Protein 6P8C (pdb70)

Secondary structure (DSSP, 8-state):
---EEEEEEEEETT-EEE-TT-------HHHHHHHHHHHHTSSEEEEEHHHHHHH----SS-SS---GGGSPEEEEE-TT----TTSGGGSSSS-EEEEE-TTS-HHHHHHHTTTSEEEE-SSSS--HHHHHHHHHTTT--EEEE---HHHHHHHHHTT--SEEEEEEESEE---TTSEESS-SS--S-GGGPEEEEEEEEEEETTEEEEEEEE--/---EEEEEEEEETTSEEE-TT-------HHHHHHHHHHHHTSSEEEEEHHHHHHH----S--SS---TT-PPEEEEE-TT----TTSGGGSSSS-EEEEE-TTS-HHHHHHHTTTSEEEE-SSSS--HHHHHHHHHTTT--EEEE---HHHHHHHHHTT--SEEEEEEESEE---TTSEESS-SS--S-GGGPEEEEEEEEEEETTEEEEEEEEP-

Organism: Methanothermobacter thermautotrophicus (strain ATCC 29096 / DSM 1053 / JCM 10044 / NBRC 100330 / Delta H) (NCBI:txid187420)

InterPro domains:
  IPR002734 Bacterial bifunctional deaminase-reductase, C-terminal [PF01872] (3-209)
  IPR006401 2,5-diamino-6-hydroxy-4-(5-phosphoribosylamino)pyrimidine 1-reductase, archaeal [TIGR01508] (3-213)
  IPR011549 Riboflavin-specific deaminase, C-terminal [TIGR00227] (1-213)
  IPR024072 Dihydrofolate reductase-like domain superfamily [G3DSA:3.40.430.10] (1-216)
  IPR024072 Dihydrofolate reductase-like domain superfamily [SSF53597] (1-211)
  IPR050765 Riboflavin Biosynthesis HTP Reductase [PTHR38011] (2-213)

Structure (mmCIF, N/CA/C/O backbone):
data_6P8C
#
_entry.id   6P8C
#
_cell.length_a   56.921
_cell.length_b   89.597
_cell.length_c   107.013
_cell.angle_alpha   90.000
_cell.angle_beta   90.000
_cell.angle_gamma   90.000
#
_symmetry.space_group_name_H-M   'P 21 21 21'
#
loop_
_entity.id
_entity.type
_entity.pdbx_description
1 polymer "2,5-diamino-6-ribosylamino-4(3H)-pyrimidinone 5'-phosphate reductase"
2 non-polymer 'CHLORIDE ION'
3 non-polymer GLYCEROL
4 non-polymer 'MAGNESIUM ION'
5 non-polymer 'NADP NICOTINAMIDE-ADENINE-DINUCLEOTIDE PHOSPHATE'
6 water water
#
loop_
_atom_site.group_PDB
_atom_site.id
_atom_site.type_symbol
_atom_site.label_atom_id
_atom_site.label_alt_id
_atom_site.label_comp_id
_atom_site.label_asym_id
_atom_site.label_entity_id
_atom_site.label_seq_id
_atom_site.pdbx_PDB_ins_code
_atom_site.Cartn_x
_atom_site.Cartn_y
_atom_site.Cartn_z
_atom_site.occupancy
_atom_site.B_iso_or_equiv
_atom_site.auth_seq_id
_atom_site.auth_comp_id
_atom_site.auth_asym_id
_atom_site.auth_atom_id
_atom_site.pdbx_PDB_model_num
ATOM 1 N N . MET A 1 34 ? -14.587 8.093 106.230 1.00 51.04 1 MET A N 1
ATOM 2 C CA . MET A 1 34 ? -13.344 8.847 105.927 1.00 55.07 1 MET A CA 1
ATOM 3 C C . MET A 1 34 ? -13.327 10.148 106.737 1.00 54.61 1 MET A C 1
ATOM 4 O O . MET A 1 34 ? -14.339 10.860 106.722 1.00 58.81 1 MET A O 1
ATOM 9 N N . ARG A 1 35 ? -12.210 10.421 107.415 1.00 39.66 2 ARG A N 1
ATOM 10 C CA . ARG A 1 35 ? -12.020 11.623 108.213 1.00 33.61 2 ARG A CA 1
ATOM 11 C C . ARG A 1 35 ? -10.810 12.395 107.688 1.00 30.03 2 ARG A C 1
ATOM 12 O O . ARG A 1 35 ? -9.984 11.841 106.968 1.00 29.31 2 ARG A O 1
ATOM 20 N N . PRO A 1 36 ? -10.635 13.687 108.046 1.00 30.13 3 PRO A N 1
ATOM 21 C CA . PRO A 1 36 ? -9.399 14.391 107.706 1.00 27.22 3 PRO A CA 1
ATOM 22 C C . PRO A 1 36 ? -8.176 13.789 108.396 1.00 27.92 3 PRO A C 1
ATOM 23 O O . PRO A 1 36 ? -8.296 13.090 109.403 1.00 27.24 3 PRO A O 1
ATOM 27 N N . TYR A 1 37 ? -7.003 14.040 107.803 1.00 28.48 4 TYR A N 1
ATOM 28 C CA . TYR A 1 37 ? -5.719 13.862 108.462 1.00 28.32 4 TYR A CA 1
ATOM 29 C C . TYR A 1 37 ? -5.614 14.909 109.567 1.00 27.24 4 TYR A C 1
ATOM 30 O O . TYR A 1 37 ? -5.924 16.073 109.328 1.00 25.79 4 TYR A O 1
ATOM 39 N N . VAL A 1 38 ? -5.185 14.501 110.771 1.00 27.89 5 VAL A N 1
ATOM 40 C CA . VAL A 1 38 ? -5.222 15.407 111.912 1.00 26.96 5 VAL A CA 1
ATOM 41 C C . VAL A 1 38 ? -3.832 15.618 112.518 1.00 28.76 5 VAL A C 1
ATOM 42 O O . VAL A 1 38 ? -3.185 14.673 112.969 1.00 23.97 5 VAL A O 1
ATOM 46 N N . ILE A 1 39 ? -3.409 16.890 112.554 1.00 25.57 6 ILE A N 1
ATOM 47 C CA . ILE A 1 39 ? -2.211 17.314 113.261 1.00 26.39 6 ILE A CA 1
ATOM 48 C C . ILE A 1 39 ? -2.642 18.039 114.532 1.00 25.33 6 ILE A C 1
ATOM 49 O O . ILE A 1 39 ? -3.357 19.038 114.469 1.00 26.71 6 ILE A O 1
ATOM 54 N N . LEU A 1 40 ? -2.200 17.518 115.681 1.00 26.87 7 LEU A N 1
ATOM 55 C CA . LEU A 1 40 ? -2.367 18.199 116.954 1.00 26.82 7 LEU A CA 1
ATOM 56 C C . LEU A 1 40 ? -1.176 19.132 117.154 1.00 27.04 7 LEU A C 1
ATOM 57 O O . LEU A 1 40 ? -0.036 18.675 117.167 1.00 27.38 7 LEU A O 1
ATOM 62 N N . ASN A 1 41 ? -1.458 20.422 117.336 1.00 26.79 8 ASN A N 1
ATOM 63 C CA . ASN A 1 41 ? -0.385 21.419 117.594 1.00 28.28 8 ASN A CA 1
ATOM 64 C C . ASN A 1 41 ? -0.583 22.026 118.984 1.00 27.70 8 ASN A C 1
ATOM 65 O O . ASN A 1 41 ? -1.728 22.307 119.349 1.00 25.46 8 ASN A O 1
ATOM 70 N N . ALA A 1 42 ? 0.512 22.237 119.711 1.00 27.58 9 ALA A N 1
ATOM 71 C CA . ALA A 1 42 ? 0.429 22.790 121.051 1.00 26.26 9 ALA A CA 1
ATOM 72 C C . ALA A 1 42 ? 1.711 23.535 121.405 1.00 27.40 9 ALA A C 1
ATOM 73 O O . ALA A 1 42 ? 2.733 23.394 120.737 1.00 28.70 9 ALA A O 1
ATOM 75 N N . ALA A 1 43 ? 1.609 24.347 122.460 1.00 25.57 10 ALA A N 1
ATOM 76 C CA . ALA A 1 43 ? 2.735 24.981 123.117 1.00 26.13 10 ALA A CA 1
ATOM 77 C C . ALA A 1 43 ? 2.595 24.696 124.607 1.00 26.28 10 ALA A C 1
ATOM 78 O O . ALA A 1 43 ? 1.509 24.860 125.157 1.00 26.56 10 ALA A O 1
ATOM 80 N N . MET A 1 44 ? 3.673 24.220 125.235 1.00 24.29 11 MET A N 1
ATOM 81 C CA . MET A 1 44 ? 3.641 23.904 126.652 1.00 23.47 11 MET A CA 1
ATOM 82 C C . MET A 1 44 ? 4.947 24.352 127.300 1.00 24.08 11 MET A C 1
ATOM 83 O O . MET A 1 44 ? 5.945 24.554 126.614 1.00 27.13 11 MET A O 1
ATOM 88 N N . THR A 1 45 ? 4.913 24.516 128.624 1.00 25.62 12 THR A N 1
ATOM 89 C CA . THR A 1 45 ? 6.105 24.716 129.430 1.00 23.54 12 THR A CA 1
ATOM 90 C C . THR A 1 45 ? 6.837 23.380 129.517 1.00 27.53 12 THR A C 1
ATOM 91 O O . THR A 1 45 ? 6.261 22.348 129.183 1.00 24.56 12 THR A O 1
ATOM 95 N N . LEU A 1 46 ? 8.092 23.401 129.982 1.00 24.14 13 LEU A N 1
ATOM 96 C CA . LEU A 1 46 ? 8.870 22.177 130.119 1.00 26.02 13 LEU A CA 1
ATOM 97 C C . LEU A 1 46 ? 8.127 21.173 131.000 1.00 27.86 13 LEU A C 1
ATOM 98 O O . LEU A 1 46 ? 8.182 19.971 130.751 1.00 28.20 13 LEU A O 1
ATOM 103 N N . ASP A 1 47 ? 7.420 21.677 132.018 1.00 27.01 14 ASP A N 1
ATOM 104 C CA . ASP A 1 47 ? 6.714 20.812 132.951 1.00 26.78 14 ASP A CA 1
ATOM 105 C C . ASP A 1 47 ? 5.335 20.426 132.409 1.00 29.33 14 ASP A C 1
ATOM 106 O O . ASP A 1 47 ? 4.519 19.873 133.142 1.00 27.05 14 ASP A O 1
ATOM 111 N N . GLY A 1 48 ? 5.086 20.719 131.125 1.00 26.44 15 GLY A N 1
ATOM 112 C CA . GLY A 1 48 ? 3.947 20.177 130.397 1.00 25.29 15 GLY A CA 1
ATOM 113 C C . GLY A 1 48 ? 2.662 20.993 130.535 1.00 27.60 15 GLY A C 1
ATOM 114 O O . GLY A 1 48 ? 1.590 20.504 130.191 1.00 28.80 15 GLY A O 1
ATOM 115 N N . LYS A 1 49 ? 2.764 22.242 130.998 1.00 26.24 16 LYS A N 1
ATOM 116 C CA . LYS A 1 49 ? 1.574 23.047 131.236 1.00 28.09 16 LYS A CA 1
ATOM 117 C C . LYS A 1 49 ? 1.215 23.870 129.994 1.00 31.26 16 LYS A C 1
ATOM 118 O O . LYS A 1 49 ? 2.083 24.507 129.404 1.00 28.24 16 LYS A O 1
ATOM 124 N N . ILE A 1 50 ? -0.072 23.871 129.607 1.00 30.01 17 ILE A N 1
ATOM 125 C CA . ILE A 1 50 ? -0.531 24.701 128.496 1.00 28.57 17 ILE A CA 1
ATOM 126 C C . ILE A 1 50 ? -1.236 25.959 129.011 1.00 31.29 17 ILE A C 1
ATOM 127 O O . ILE A 1 50 ? -1.537 26.860 128.229 1.00 32.53 17 ILE A O 1
ATOM 132 N N . ALA A 1 51 ? -1.500 26.006 130.325 1.00 32.81 18 ALA A N 1
ATOM 133 C CA . ALA A 1 51 ? -2.128 27.134 130.999 1.00 32.79 18 ALA A CA 1
ATOM 134 C C . ALA A 1 51 ? -2.033 26.906 132.503 1.00 36.36 18 ALA A C 1
ATOM 135 O O . ALA A 1 51 ? -2.111 25.768 132.958 1.00 33.74 18 ALA A O 1
ATOM 137 N N . THR A 1 52 ? -1.862 27.993 133.263 1.00 35.51 19 THR A N 1
ATOM 138 C CA . THR A 1 52 ? -1.891 27.922 134.715 1.00 34.41 19 THR A CA 1
ATOM 139 C C . THR A 1 52 ? -3.336 27.722 135.164 1.00 37.38 19 THR A C 1
ATOM 140 O O . THR A 1 52 ? -4.251 27.773 134.344 1.00 32.82 19 THR A O 1
ATOM 144 N N . ALA A 1 53 ? -3.525 27.492 136.470 1.00 38.37 20 ALA A N 1
ATOM 145 C CA . ALA A 1 53 ? -4.848 27.362 137.060 1.00 39.11 20 ALA A CA 1
ATOM 146 C C . ALA A 1 53 ? -5.673 28.628 136.822 1.00 42.54 20 ALA A C 1
ATOM 147 O O . ALA A 1 53 ? -6.896 28.560 136.723 1.00 46.81 20 ALA A O 1
ATOM 149 N N . THR A 1 54 ? -5.002 29.781 136.716 1.00 45.40 21 THR A N 1
ATOM 150 C CA . THR A 1 54 ? -5.708 31.044 136.552 1.00 42.90 21 THR A CA 1
ATOM 151 C C . THR A 1 54 ? -5.956 31.334 135.071 1.00 47.09 21 THR A C 1
ATOM 152 O O . THR A 1 54 ? -6.539 32.361 134.730 1.00 40.14 21 THR A O 1
ATOM 156 N N . GLY A 1 55 ? -5.486 30.438 134.196 1.00 44.21 22 GLY A N 1
ATOM 157 C CA . GLY A 1 55 ? -5.737 30.554 132.769 1.00 41.60 22 GLY A CA 1
ATOM 158 C C . GLY A 1 55 ? -4.664 31.343 132.019 1.00 37.84 22 GLY A C 1
ATOM 159 O O . GLY A 1 55 ? -4.823 31.604 130.829 1.00 37.67 22 GLY A O 1
ATOM 160 N N . SER A 1 56 ? -3.577 31.721 132.704 1.00 37.66 23 SER A N 1
ATOM 161 C CA . SER A 1 56 ? -2.451 32.349 132.024 1.00 37.78 23 SER A CA 1
ATOM 162 C C . SER A 1 56 ? -1.803 31.339 131.075 1.00 40.80 23 SER A C 1
ATOM 163 O O . SER A 1 56 ? -1.453 30.241 131.500 1.00 34.11 23 SER A O 1
ATOM 166 N N . SER A 1 57 ? -1.649 31.714 129.794 1.00 39.30 24 SER A N 1
ATOM 167 C CA . SER A 1 57 ? -1.222 30.764 128.774 1.00 40.98 24 SER A CA 1
ATOM 168 C C . SER A 1 57 ? -0.290 31.380 127.725 1.00 39.38 24 SER A C 1
ATOM 169 O O . SER A 1 57 ? -0.249 30.900 126.592 1.00 40.51 24 SER A O 1
ATOM 172 N N . GLU A 1 58 ? 0.483 32.410 128.099 1.00 38.47 25 GLU A N 1
ATOM 173 C CA . GLU A 1 58 ? 1.439 33.014 127.176 1.00 42.22 25 GLU A CA 1
ATOM 174 C C . GLU A 1 58 ? 2.740 32.212 127.182 1.00 39.65 25 GLU A C 1
ATOM 175 O O . GLU A 1 58 ? 3.560 32.352 128.087 1.00 36.44 25 GLU A O 1
ATOM 181 N N . ILE A 1 59 ? 2.947 31.390 126.147 1.00 38.40 26 ILE A N 1
ATOM 182 C CA . ILE A 1 59 ? 4.002 30.391 126.211 1.00 36.30 26 ILE A CA 1
ATOM 183 C C . ILE A 1 59 ? 4.985 30.557 125.053 1.00 34.96 26 ILE A C 1
ATOM 184 O O . ILE A 1 59 ? 6.183 30.701 125.292 1.00 35.84 26 ILE A O 1
ATOM 189 N N . SER A 1 60 ? 4.469 30.522 123.814 1.00 36.30 27 SER A N 1
ATOM 190 C CA . SER A 1 60 ? 5.278 30.504 122.602 1.00 41.10 27 SER A CA 1
ATOM 191 C C . SER A 1 60 ? 6.007 31.830 122.412 1.00 36.79 27 SER A C 1
ATOM 192 O O . SER A 1 60 ? 5.488 32.889 122.761 1.00 34.42 27 SER A O 1
ATOM 195 N N . GLY A 1 61 ? 7.199 31.755 121.809 1.00 36.04 28 GLY A N 1
ATOM 196 C CA . GLY A 1 61 ? 7.849 32.923 121.239 1.00 34.82 28 GLY A CA 1
ATOM 197 C C . GLY A 1 61 ? 7.242 33.277 119.882 1.00 34.35 28 GLY A C 1
ATOM 198 O O . GLY A 1 61 ? 6.479 32.495 119.311 1.00 29.65 28 GLY A O 1
ATOM 199 N N . GLU A 1 62 ? 7.620 34.447 119.349 1.00 29.49 29 GLU A N 1
ATOM 200 C CA . GLU A 1 62 ? 7.033 35.009 118.141 1.00 30.18 29 GLU A CA 1
ATOM 201 C C . GLU A 1 62 ? 7.282 34.095 116.939 1.00 28.31 29 GLU A C 1
ATOM 202 O O . GLU A 1 62 ? 6.449 34.014 116.039 1.00 28.29 29 GLU A O 1
ATOM 208 N N . GLU A 1 63 ? 8.421 33.389 116.956 1.00 26.06 30 GLU A N 1
ATOM 209 C CA . GLU A 1 63 ? 8.808 32.547 115.833 1.00 27.18 30 GLU A CA 1
ATOM 210 C C . GLU A 1 63 ? 7.900 31.320 115.738 1.00 26.66 30 GLU A C 1
ATOM 211 O O . GLU A 1 63 ? 7.461 30.965 114.646 1.00 25.91 30 GLU A O 1
ATOM 217 N N . ASP A 1 64 ? 7.611 30.691 116.885 1.00 26.54 31 ASP A N 1
ATOM 218 C CA . ASP A 1 64 ? 6.673 29.580 116.938 1.00 27.14 31 ASP A CA 1
ATOM 219 C C . ASP A 1 64 ? 5.299 30.023 116.440 1.00 30.52 31 ASP A C 1
ATOM 220 O O . ASP A 1 64 ? 4.659 29.308 115.669 1.00 26.35 31 ASP A O 1
ATOM 225 N N . LEU A 1 65 ? 4.848 31.200 116.887 1.00 28.38 32 LEU A N 1
ATOM 226 C CA . LEU A 1 65 ? 3.530 31.674 116.499 1.00 30.70 32 LEU A CA 1
ATOM 227 C C . LEU A 1 65 ? 3.455 31.862 114.984 1.00 30.61 32 LEU A C 1
ATOM 228 O O . LEU A 1 65 ? 2.459 31.483 114.373 1.00 27.62 32 LEU A O 1
ATOM 233 N N . ARG A 1 66 ? 4.520 32.395 114.371 1.00 29.09 33 ARG A N 1
ATOM 234 C CA . ARG A 1 66 ? 4.531 32.524 112.921 1.00 32.09 33 ARG A CA 1
ATOM 235 C C . ARG A 1 66 ? 4.445 31.143 112.274 1.00 31.77 33 ARG A C 1
ATOM 236 O O . ARG A 1 66 ? 3.728 30.972 111.293 1.00 33.50 33 ARG A O 1
ATOM 244 N N . ARG A 1 67 ? 5.160 30.162 112.838 1.00 28.41 34 ARG A N 1
ATOM 245 C CA . ARG A 1 67 ? 5.156 28.818 112.280 1.00 30.06 34 ARG A CA 1
ATOM 246 C C . ARG A 1 67 ? 3.738 28.246 112.315 1.00 28.46 34 ARG A C 1
ATOM 247 O O . ARG A 1 67 ? 3.297 27.628 111.347 1.00 30.29 34 ARG A O 1
ATOM 255 N N . VAL A 1 68 ? 3.028 28.485 113.425 1.00 27.06 35 VAL A N 1
ATOM 256 C CA . VAL A 1 68 ? 1.673 27.985 113.608 1.00 28.04 35 VAL A CA 1
ATOM 257 C C . VAL A 1 68 ? 0.769 28.575 112.525 1.00 28.81 35 VAL A C 1
ATOM 258 O O . VAL A 1 68 ? -0.014 27.857 111.902 1.00 28.82 35 VAL A O 1
ATOM 262 N N . HIS A 1 69 ? 0.906 29.884 112.289 1.00 27.83 36 HIS A N 1
ATOM 263 C CA . HIS A 1 69 ? 0.069 30.572 111.320 1.00 28.89 36 HIS A CA 1
ATOM 264 C C . HIS A 1 69 ? 0.354 30.056 109.914 1.00 28.74 36 HIS A C 1
ATOM 265 O O . HIS A 1 69 ? -0.567 29.906 109.117 1.00 32.08 36 HIS A O 1
ATOM 272 N N . GLU A 1 70 ? 1.624 29.735 109.643 1.00 27.61 37 GLU A N 1
ATOM 273 C CA . GLU A 1 70 ? 2.019 29.160 108.367 1.00 29.34 37 GLU A CA 1
ATOM 274 C C . GLU A 1 70 ? 1.393 27.773 108.211 1.00 31.13 37 GLU A C 1
ATOM 275 O O . GLU A 1 70 ? 0.901 27.427 107.137 1.00 30.38 37 GLU A O 1
ATOM 281 N N . LEU A 1 71 ? 1.389 26.992 109.297 1.00 32.85 38 LEU A N 1
ATOM 282 C CA . LEU A 1 71 ? 0.811 25.660 109.227 1.00 35.35 38 LEU A CA 1
ATOM 283 C C . LEU A 1 71 ? -0.706 25.740 109.063 1.00 34.25 38 LEU A C 1
ATOM 284 O O . LEU A 1 71 ? -1.270 25.004 108.258 1.00 35.58 38 LEU A O 1
ATOM 289 N N . ARG A 1 72 ? -1.349 26.672 109.778 1.00 32.58 39 ARG A N 1
ATOM 290 C CA . ARG A 1 72 ? -2.774 26.925 109.612 1.00 31.28 39 ARG A CA 1
ATOM 291 C C . ARG A 1 72 ? -3.122 27.048 108.128 1.00 33.44 39 ARG A C 1
ATOM 292 O O . ARG A 1 72 ? -4.099 26.456 107.672 1.00 37.52 39 ARG A O 1
ATOM 300 N N . ARG A 1 73 ? -2.307 27.804 107.379 1.00 31.45 40 ARG A N 1
ATOM 301 C CA . ARG A 1 73 ? -2.606 28.121 105.990 1.00 33.74 40 ARG A CA 1
ATOM 302 C C . ARG A 1 73 ? -2.488 26.870 105.123 1.00 36.41 40 ARG A C 1
ATOM 303 O O . ARG A 1 73 ? -3.094 26.795 104.057 1.00 36.42 40 ARG A O 1
ATOM 311 N N . GLU A 1 74 ? -1.714 25.888 105.594 1.00 35.53 41 GLU A N 1
ATOM 312 C CA . GLU A 1 74 ? -1.523 24.658 104.842 1.00 34.89 41 GLU A CA 1
ATOM 313 C C . GLU A 1 74 ? -2.563 23.615 105.256 1.00 38.62 41 GLU A C 1
ATOM 314 O O . GLU A 1 74 ? -2.510 22.471 104.807 1.00 44.10 41 GLU A O 1
ATOM 320 N N . CYS A 1 75 ? -3.516 24.021 106.103 1.00 28.43 42 CYS A N 1
ATOM 321 C CA . CYS A 1 75 ? -4.583 23.133 106.536 1.00 32.74 42 CYS A CA 1
ATOM 322 C C . CYS A 1 75 ? -5.914 23.597 105.952 1.00 27.95 42 CYS A C 1
ATOM 323 O O . CYS A 1 75 ? -6.010 24.707 105.437 1.00 30.60 42 CYS A O 1
ATOM 326 N N . ASP A 1 76 ? -6.929 22.727 106.021 1.00 25.17 43 ASP A N 1
ATOM 327 C CA . ASP A 1 76 ? -8.267 23.058 105.554 1.00 26.49 43 ASP A CA 1
ATOM 328 C C . ASP A 1 76 ? -9.117 23.594 106.703 1.00 25.86 43 ASP A C 1
ATOM 329 O O . ASP A 1 76 ? -10.036 24.378 106.477 1.00 26.62 43 ASP A O 1
ATOM 334 N N . ALA A 1 77 ? -8.811 23.159 107.929 1.00 25.71 44 ALA A N 1
ATOM 335 C CA . ALA A 1 77 ? -9.629 23.503 109.078 1.00 24.90 44 ALA A CA 1
ATOM 336 C C . ALA A 1 77 ? -8.764 23.525 110.333 1.00 26.79 44 ALA A C 1
ATOM 337 O O . ALA A 1 77 ? -7.757 22.827 110.405 1.00 25.98 44 ALA A O 1
ATOM 339 N N . ILE A 1 78 ? -9.166 24.363 111.293 1.00 23.92 45 ILE A N 1
ATOM 340 C CA . ILE A 1 78 ? -8.601 24.391 112.631 1.00 27.07 45 ILE A CA 1
ATOM 341 C C . ILE A 1 78 ? -9.709 23.956 113.581 1.00 30.23 45 ILE A C 1
ATOM 342 O O . ILE A 1 78 ? -10.838 24.414 113.442 1.00 31.09 45 ILE A O 1
ATOM 347 N N . MET A 1 79 ? -9.387 23.089 114.539 1.00 29.03 46 MET A N 1
ATOM 348 C CA . MET A 1 79 ? -10.417 22.648 115.511 1.00 28.22 46 MET A CA 1
ATOM 349 C C . MET A 1 79 ? -9.983 23.030 116.929 1.00 27.65 46 MET A C 1
ATOM 350 O O . MET A 1 79 ? -8.800 22.867 117.255 1.00 27.72 46 MET A O 1
ATOM 355 N N . VAL A 1 80 ? -10.913 23.577 117.708 1.00 26.27 47 VAL A N 1
ATOM 356 C CA . VAL A 1 80 ? -10.653 23.948 119.127 1.00 27.16 47 VAL A CA 1
ATOM 357 C C . VAL A 1 80 ? -11.903 23.616 119.940 1.00 27.98 47 VAL A C 1
ATOM 358 O O . VAL A 1 80 ? -12.993 23.549 119.360 1.00 29.00 47 VAL A O 1
ATOM 362 N N . GLY A 1 81 ? -11.720 23.425 121.240 1.00 27.33 48 GLY A N 1
ATOM 363 C CA . GLY A 1 81 ? -12.816 23.153 122.157 1.00 28.34 48 GLY A CA 1
ATOM 364 C C . GLY A 1 81 ? -13.490 24.449 122.599 1.00 27.77 48 GLY A C 1
ATOM 365 O O . GLY A 1 81 ? -12.874 25.508 122.524 1.00 28.46 48 GLY A O 1
ATOM 366 N N . ILE A 1 82 ? -14.742 24.355 123.071 1.00 28.43 49 ILE A N 1
ATOM 367 C CA . ILE A 1 82 ? -15.500 25.517 123.522 1.00 27.47 49 ILE A CA 1
ATOM 368 C C . ILE A 1 82 ? -14.753 26.247 124.642 1.00 28.23 49 ILE A C 1
ATOM 369 O O . ILE A 1 82 ? -14.776 27.476 124.704 1.00 32.42 49 ILE A O 1
ATOM 374 N N . ASN A 1 83 ? -14.079 25.493 125.516 1.00 28.21 50 ASN A N 1
ATOM 375 C CA . ASN A 1 83 ? -13.520 26.088 126.719 1.00 31.35 50 ASN A CA 1
ATOM 376 C C . ASN A 1 83 ? -12.376 27.031 126.354 1.00 31.50 50 ASN A C 1
ATOM 377 O O . ASN A 1 83 ? -12.195 28.063 126.999 1.00 32.12 50 ASN A O 1
ATOM 382 N N . THR A 1 84 ? -11.623 26.660 125.310 1.00 26.95 51 THR A N 1
ATOM 383 C CA . THR A 1 84 ? -10.579 27.498 124.743 1.00 31.89 51 THR A CA 1
ATOM 384 C C . THR A 1 84 ? -11.186 28.767 124.148 1.00 31.30 51 THR A C 1
ATOM 385 O O . THR A 1 84 ? -10.637 29.851 124.337 1.00 32.04 51 THR A O 1
ATOM 389 N N . VAL A 1 85 ? -12.310 28.625 123.430 1.00 31.08 52 VAL A N 1
ATOM 390 C CA . VAL A 1 85 ? -12.986 29.769 122.832 1.00 33.46 52 VAL A CA 1
ATOM 391 C C . VAL A 1 85 ? -13.437 30.720 123.940 1.00 33.65 52 VAL A C 1
ATOM 392 O O . VAL A 1 85 ? -13.235 31.926 123.832 1.00 31.42 52 VAL A O 1
ATOM 396 N N . LEU A 1 86 ? -14.020 30.166 125.013 1.00 29.29 53 LEU A N 1
ATOM 397 C CA . LEU A 1 86 ? -14.532 30.982 126.105 1.00 31.56 53 LEU A CA 1
ATOM 398 C C . LEU A 1 86 ? -13.386 31.678 126.838 1.00 35.01 53 LEU A C 1
ATOM 399 O O . LEU A 1 86 ? -13.528 32.830 127.241 1.00 38.25 53 LEU A O 1
ATOM 404 N N . ALA A 1 87 ? -12.254 30.981 126.997 1.00 32.14 54 ALA A N 1
ATOM 405 C CA . ALA A 1 87 ? -11.118 31.520 127.731 1.00 32.98 54 ALA A CA 1
ATOM 406 C C . ALA A 1 87 ? -10.421 32.641 126.956 1.00 31.97 54 ALA A C 1
ATOM 407 O O . ALA A 1 87 ? -10.066 33.661 127.543 1.00 33.85 54 ALA A O 1
ATOM 409 N N . ASP A 1 88 ? -10.228 32.455 125.642 1.00 32.38 55 ASP A N 1
ATOM 410 C CA . ASP A 1 88 ? -9.293 33.288 124.898 1.00 33.43 55 ASP A CA 1
ATOM 411 C C . ASP A 1 88 ? -9.992 34.187 123.876 1.00 35.09 55 ASP A C 1
ATOM 412 O O . ASP A 1 88 ? -9.396 35.159 123.415 1.00 30.11 55 ASP A O 1
ATOM 417 N N . ASP A 1 89 ? -11.227 33.839 123.488 1.00 30.51 56 ASP A N 1
ATOM 418 C CA . ASP A 1 89 ? -11.938 34.512 122.406 1.00 32.21 56 ASP A CA 1
ATOM 419 C C . ASP A 1 89 ? -11.016 34.687 121.196 1.00 31.62 56 ASP A C 1
ATOM 420 O O . ASP A 1 89 ? -10.827 35.806 120.722 1.00 27.95 56 ASP A O 1
ATOM 425 N N . PRO A 1 90 ? -10.426 33.608 120.628 1.00 31.83 57 PRO A N 1
ATOM 426 C CA . PRO A 1 90 ? -9.424 33.767 119.576 1.00 31.53 57 PRO A CA 1
ATOM 427 C C . PRO A 1 90 ? -10.099 33.981 118.224 1.00 32.56 57 PRO A C 1
ATOM 428 O O . PRO A 1 90 ? -11.275 33.664 118.054 1.00 32.00 57 PRO A O 1
ATOM 432 N N . ARG A 1 91 ? -9.331 34.517 117.271 1.00 31.20 58 ARG A N 1
ATOM 433 C CA . ARG A 1 91 ? -9.808 34.745 115.916 1.00 31.49 58 ARG A CA 1
ATOM 434 C C . ARG A 1 91 ? -9.703 33.445 115.118 1.00 29.89 58 ARG A C 1
ATOM 435 O O . ARG A 1 91 ? -10.561 33.160 114.286 1.00 29.03 58 ARG A O 1
ATOM 443 N N . LEU A 1 92 ? -8.653 32.667 115.397 1.00 30.33 59 LEU A N 1
ATOM 444 C CA . LEU A 1 92 ? -8.384 31.364 114.728 1.00 34.02 59 LEU A CA 1
ATOM 445 C C . LEU A 1 92 ? -8.165 31.566 113.226 1.00 31.16 59 LEU A C 1
ATOM 446 O O . LEU A 1 92 ? -8.650 30.735 112.456 1.00 32.17 59 LEU A O 1
ATOM 451 N N . THR A 1 93 ? -7.458 32.631 112.837 1.00 30.78 60 THR A N 1
ATOM 452 C CA . THR A 1 93 ? -7.181 32.895 111.429 1.00 29.97 60 THR A CA 1
ATOM 453 C C . THR A 1 93 ? -5.680 33.064 111.196 1.00 30.57 60 THR A C 1
ATOM 454 O O . THR A 1 93 ? -4.890 33.068 112.139 1.00 29.04 60 THR A O 1
ATOM 458 N N . VAL A 1 94 ? -5.303 33.203 109.918 1.00 32.44 61 VAL A N 1
ATOM 459 C CA . VAL A 1 94 ? -3.924 33.445 109.520 1.00 31.72 61 VAL A CA 1
ATOM 460 C C . VAL A 1 94 ? -3.668 34.950 109.559 1.00 36.78 61 VAL A C 1
ATOM 461 O O . VAL A 1 94 ? -4.153 35.676 108.692 1.00 37.55 61 VAL A O 1
ATOM 465 N N . HIS A 1 95 ? -2.927 35.413 110.571 1.00 34.47 62 HIS A N 1
ATOM 466 C CA . HIS A 1 95 ? -2.696 36.877 110.709 1.00 37.04 62 HIS A CA 1
ATOM 467 C C . HIS A 1 95 ? -1.309 37.230 111.267 1.00 39.44 62 HIS A C 1
ATOM 468 O O . HIS A 1 95 ? -1.038 38.434 111.385 1.00 40.63 62 HIS A O 1
ATOM 475 N N . ARG A 1 96 ? -0.473 36.251 111.623 1.00 39.77 63 ARG A N 1
ATOM 476 C CA . ARG A 1 96 ? 0.853 36.606 112.113 1.00 41.38 63 ARG A CA 1
ATOM 477 C C . ARG A 1 96 ? 1.870 36.565 110.976 1.00 38.82 63 ARG A C 1
ATOM 478 O O . ARG A 1 96 ? 3.022 36.961 111.147 1.00 42.01 63 ARG A O 1
ATOM 486 N N . VAL A 1 97 ? 1.420 36.075 109.819 1.00 35.65 64 VAL A N 1
ATOM 487 C CA . VAL A 1 97 ? 2.181 36.161 108.586 1.00 38.74 64 VAL A CA 1
ATOM 488 C C . VAL A 1 97 ? 1.281 36.810 107.543 1.00 43.13 64 VAL A C 1
ATOM 489 O O . VAL A 1 97 ? 0.067 36.874 107.732 1.00 39.41 64 VAL A O 1
ATOM 493 N N . ASP A 1 98 ? 1.894 37.273 106.450 1.00 42.44 65 ASP A N 1
ATOM 494 C CA . ASP A 1 98 ? 1.156 37.813 105.321 1.00 48.77 65 ASP A CA 1
ATOM 495 C C . ASP A 1 98 ? 0.277 36.717 104.730 1.00 49.87 65 ASP A C 1
ATOM 496 O O . ASP A 1 98 ? 0.759 35.632 104.407 1.00 51.77 65 ASP A O 1
ATOM 501 N N . ALA A 1 99 ? -1.021 37.024 104.629 1.00 47.56 66 ALA A N 1
ATOM 502 C CA . ALA A 1 99 ? -2.018 36.113 104.097 1.00 54.26 66 ALA A CA 1
ATOM 503 C C . ALA A 1 99 ? -2.838 36.820 103.021 1.00 58.02 66 ALA A C 1
ATOM 504 O O . ALA A 1 99 ? -2.838 38.048 102.933 1.00 63.73 66 ALA A O 1
ATOM 506 N N . ALA A 1 100 ? -3.516 36.013 102.200 1.00 62.57 67 ALA A N 1
ATOM 507 C CA . ALA A 1 100 ? -4.414 36.480 101.159 1.00 69.50 67 ALA A CA 1
ATOM 508 C C . ALA A 1 100 ? -5.847 36.125 101.558 1.00 73.36 67 ALA A C 1
ATOM 509 O O . ALA A 1 100 ? -6.066 35.676 102.682 1.00 74.06 67 ALA A O 1
ATOM 511 N N . PRO A 1 101 ? -6.863 36.333 100.683 1.00 80.83 68 PRO A N 1
ATOM 512 C CA . PRO A 1 101 ? -8.260 36.049 101.029 1.00 81.01 68 PRO A CA 1
ATOM 513 C C . PRO A 1 101 ? -8.697 34.663 101.506 1.00 75.91 68 PRO A C 1
ATOM 514 O O . PRO A 1 101 ? -9.112 34.506 102.653 1.00 83.71 68 PRO A O 1
ATOM 518 N N . GLY A 1 102 ? -8.593 33.663 100.622 1.00 63.92 69 GLY A N 1
ATOM 519 C CA . GLY A 1 102 ? -9.057 32.320 100.933 1.00 55.68 69 GLY A CA 1
ATOM 520 C C . GLY A 1 102 ? -8.038 31.486 101.710 1.00 53.44 69 GLY A C 1
ATOM 521 O O . GLY A 1 102 ? -8.176 30.268 101.799 1.00 58.87 69 GLY A O 1
ATOM 522 N N . ASP A 1 103 ? -7.031 32.151 102.290 1.00 50.50 70 ASP A N 1
ATOM 523 C CA . ASP A 1 103 ? -5.955 31.462 102.986 1.00 49.87 70 ASP A CA 1
ATOM 524 C C . ASP A 1 103 ? -6.423 30.929 104.340 1.00 50.34 70 ASP A C 1
ATOM 525 O O . ASP A 1 103 ? -5.848 29.967 104.841 1.00 47.77 70 ASP A O 1
ATOM 530 N N . ASN A 1 104 ? -7.460 31.549 104.920 1.00 44.47 71 ASN A N 1
ATOM 531 C CA . ASN A 1 104 ? -7.952 31.170 106.237 1.00 35.08 71 ASN A CA 1
ATOM 532 C C . ASN A 1 104 ? -8.674 29.827 106.171 1.00 32.34 71 ASN A C 1
ATOM 533 O O . ASN A 1 104 ? -9.597 29.650 105.380 1.00 32.14 71 ASN A O 1
ATOM 538 N N . PRO A 1 105 ? -8.318 28.834 107.015 1.00 33.73 72 PRO A N 1
ATOM 539 C CA . PRO A 1 105 ? -9.055 27.573 107.020 1.00 31.84 72 PRO A CA 1
ATOM 540 C C . PRO A 1 105 ? -10.407 27.715 107.718 1.00 30.96 72 PRO A C 1
ATOM 541 O O . PRO A 1 105 ? -10.673 28.707 108.398 1.00 29.13 72 PRO A O 1
ATOM 545 N N . VAL A 1 106 ? -11.264 26.713 107.515 1.00 26.68 73 VAL A N 1
ATOM 546 C CA . VAL A 1 106 ? -12.534 26.628 108.215 1.00 26.75 73 VAL A CA 1
ATOM 547 C C . VAL A 1 106 ? -12.249 26.505 109.710 1.00 28.68 73 VAL A C 1
ATOM 548 O O . VAL A 1 106 ? -11.379 25.742 110.115 1.00 32.36 73 VAL A O 1
ATOM 552 N N . ARG A 1 107 ? -12.988 27.273 110.514 1.00 25.47 74 ARG A N 1
ATOM 553 C CA . ARG A 1 107 ? -12.842 27.253 111.959 1.00 25.50 74 ARG A CA 1
ATOM 554 C C . ARG A 1 107 ? -13.919 26.344 112.542 1.00 27.70 74 ARG A C 1
ATOM 555 O O . ARG A 1 107 ? -15.094 26.504 112.231 1.00 27.36 74 ARG A O 1
ATOM 563 N N . VAL A 1 108 ? -13.505 25.381 113.370 1.00 24.53 75 VAL A N 1
ATOM 564 C CA . VAL A 1 108 ? -14.421 24.381 113.895 1.00 26.10 75 VAL A CA 1
ATOM 565 C C . VAL A 1 108 ? -14.352 24.408 115.418 1.00 28.94 75 VAL A C 1
ATOM 566 O O . VAL A 1 108 ? -13.278 24.226 115.982 1.00 29.80 75 VAL A O 1
ATOM 570 N N . VAL A 1 109 ? -15.505 24.602 116.070 1.00 26.37 76 VAL A N 1
ATOM 571 C CA . VAL A 1 109 ? -15.563 24.600 117.525 1.00 27.37 76 VAL A CA 1
ATOM 572 C C . VAL A 1 109 ? -16.368 23.393 118.000 1.00 30.54 76 VAL A C 1
ATOM 573 O O . VAL A 1 109 ? -17.483 23.167 117.539 1.00 32.96 76 VAL A O 1
ATOM 577 N N . VAL A 1 110 ? -15.795 22.635 118.942 1.00 29.74 77 VAL A N 1
ATOM 578 C CA . VAL A 1 110 ? -16.489 21.522 119.571 1.00 30.06 77 VAL A CA 1
ATOM 579 C C . VAL A 1 110 ? -17.198 22.061 120.815 1.00 31.80 77 VAL A C 1
ATOM 580 O O . VAL A 1 110 ? -16.533 22.485 121.759 1.00 30.65 77 VAL A O 1
ATOM 584 N N . ASP A 1 111 ? -18.545 22.023 120.801 1.00 30.60 78 ASP A N 1
ATOM 585 C CA . ASP A 1 111 ? -19.393 22.816 121.686 1.00 27.74 78 ASP A CA 1
ATOM 586 C C . ASP A 1 111 ? -20.740 22.120 121.924 1.00 27.97 78 ASP A C 1
ATOM 587 O O . ASP A 1 111 ? -21.761 22.525 121.368 1.00 27.45 78 ASP A O 1
ATOM 592 N N . SER A 1 112 ? -20.734 21.118 122.815 1.00 27.93 79 SER A N 1
ATOM 593 C CA . SER A 1 112 ? -21.866 20.261 123.148 1.00 30.26 79 SER A CA 1
ATOM 594 C C . SER A 1 112 ? -23.172 21.025 123.366 1.00 29.48 79 SER A C 1
ATOM 595 O O . SER A 1 112 ? -24.227 20.608 122.890 1.00 27.51 79 SER A O 1
ATOM 598 N N . MET A 1 113 ? -23.113 22.114 124.136 1.00 27.90 80 MET A N 1
ATOM 599 C CA . MET A 1 113 ? -24.334 22.759 124.583 1.00 29.79 80 MET A CA 1
ATOM 600 C C . MET A 1 113 ? -24.495 24.122 123.917 1.00 31.76 80 MET A C 1
ATOM 601 O O . MET A 1 113 ? -25.259 24.954 124.399 1.00 32.18 80 MET A O 1
ATOM 606 N N . ALA A 1 114 ? -23.778 24.334 122.805 1.00 29.64 81 ALA A N 1
ATOM 607 C CA . ALA A 1 114 ? -23.931 25.527 121.983 1.00 29.65 81 ALA A CA 1
ATOM 608 C C . ALA A 1 114 ? -23.720 26.796 122.811 1.00 31.96 81 ALA A C 1
ATOM 609 O O . ALA A 1 114 ? -24.521 27.730 122.758 1.00 31.65 81 ALA A O 1
ATOM 611 N N . ARG A 1 115 ? -22.601 26.826 123.542 1.00 33.11 82 ARG A N 1
ATOM 612 C CA . ARG A 1 115 ? -22.271 27.928 124.432 1.00 31.95 82 ARG A CA 1
ATOM 613 C C . ARG A 1 115 ? -21.416 28.993 123.738 1.00 32.07 82 ARG A C 1
ATOM 614 O O . ARG A 1 115 ? -21.082 29.996 124.369 1.00 31.62 82 ARG A O 1
ATOM 622 N N . THR A 1 116 ? -21.073 28.807 122.453 1.00 29.97 83 THR A N 1
ATOM 623 C CA . THR A 1 116 ? -20.268 29.810 121.764 1.00 31.82 83 THR A CA 1
ATOM 624 C C . THR A 1 116 ? -21.015 31.140 121.737 1.00 33.93 83 THR A C 1
ATOM 625 O O . THR A 1 116 ? -22.093 31.236 121.155 1.00 29.97 83 THR A O 1
ATOM 629 N N . PRO A 1 117 ? -20.481 32.207 122.373 1.00 33.87 84 PRO A N 1
ATOM 630 C CA . PRO A 1 117 ? -21.158 33.502 122.386 1.00 33.22 84 PRO A CA 1
ATOM 631 C C . PRO A 1 117 ? -21.273 34.174 121.020 1.00 30.91 84 PRO A C 1
ATOM 632 O O . PRO A 1 117 ? -20.307 34.239 120.256 1.00 27.79 84 PRO A O 1
ATOM 636 N N A PRO A 1 118 ? -22.486 34.657 120.662 0.70 33.07 85 PRO A N 1
ATOM 637 N N B PRO A 1 118 ? -22.462 34.744 120.721 0.30 31.68 85 PRO A N 1
ATOM 638 C CA A PRO A 1 118 ? -22.765 35.164 119.316 0.70 32.68 85 PRO A CA 1
ATOM 639 C CA B PRO A 1 118 ? -22.750 35.357 119.424 0.30 31.38 85 PRO A CA 1
ATOM 640 C C A PRO A 1 118 ? -21.811 36.267 118.854 0.70 32.80 85 PRO A C 1
ATOM 641 C C B PRO A 1 118 ? -21.752 36.406 118.935 0.30 31.02 85 PRO A C 1
ATOM 642 O O A PRO A 1 118 ? -21.637 36.477 117.657 0.70 33.39 85 PRO A O 1
ATOM 643 O O B PRO A 1 118 ? -21.566 36.547 117.729 0.30 31.17 85 PRO A O 1
ATOM 650 N N A HIS A 1 119 ? -21.165 36.934 119.826 0.50 31.00 86 HIS A N 1
ATOM 651 N N B HIS A 1 119 ? -21.113 37.137 119.859 0.50 29.29 86 HIS A N 1
ATOM 652 C CA A HIS A 1 119 ? -20.338 38.116 119.615 0.50 30.91 86 HIS A CA 1
ATOM 653 C CA B HIS A 1 119 ? -20.227 38.198 119.420 0.50 29.33 86 HIS A CA 1
ATOM 654 C C A HIS A 1 119 ? -18.847 37.775 119.563 0.50 30.11 86 HIS A C 1
ATOM 655 C C B HIS A 1 119 ? -18.769 37.807 119.641 0.50 29.40 86 HIS A C 1
ATOM 656 O O A HIS A 1 119 ? -18.023 38.660 119.339 0.50 30.73 86 HIS A O 1
ATOM 657 O O B HIS A 1 119 ? -17.892 38.668 119.656 0.50 30.86 86 HIS A O 1
ATOM 670 N N . PHE A 1 120 ? -18.506 36.499 119.767 1.00 30.14 87 PHE A N 1
ATOM 671 C CA . PHE A 1 120 ? -17.121 36.057 119.847 1.00 31.24 87 PHE A CA 1
ATOM 672 C C . PHE A 1 120 ? -16.473 36.117 118.468 1.00 30.69 87 PHE A C 1
ATOM 673 O O . PHE A 1 120 ? -17.143 35.913 117.457 1.00 32.83 87 PHE A O 1
ATOM 681 N N . ARG A 1 121 ? -15.171 36.432 118.456 1.00 29.16 88 ARG A N 1
ATOM 682 C CA . ARG A 1 121 ? -14.394 36.630 117.239 1.00 29.34 88 ARG A CA 1
ATOM 683 C C . ARG A 1 121 ? -14.494 35.414 116.318 1.00 28.84 88 ARG A C 1
ATOM 684 O O . ARG A 1 121 ? -14.472 35.560 115.098 1.00 28.56 88 ARG A O 1
ATOM 692 N N . VAL A 1 122 ? -14.606 34.217 116.905 1.00 27.21 89 VAL A N 1
ATOM 693 C CA . VAL A 1 122 ? -14.630 32.983 116.134 1.00 28.65 89 VAL A CA 1
ATOM 694 C C . VAL A 1 122 ? -15.850 32.973 115.211 1.00 30.23 89 VAL A C 1
ATOM 695 O O . VAL A 1 122 ? -15.912 32.193 114.263 1.00 30.07 89 VAL A O 1
ATOM 699 N N . LEU A 1 123 ? -16.819 33.846 115.496 1.00 31.33 90 LEU A N 1
ATOM 700 C CA . LEU A 1 123 ? -18.033 33.882 114.701 1.00 31.42 90 LEU A CA 1
ATOM 701 C C . LEU A 1 123 ? -18.038 35.105 113.786 1.00 32.54 90 LEU A C 1
ATOM 702 O O . LEU A 1 123 ? -19.067 35.415 113.188 1.00 31.36 90 LEU A O 1
ATOM 707 N N . ASN A 1 124 ? -16.892 35.789 113.658 1.00 31.89 91 ASN A N 1
ATOM 708 C CA . ASN A 1 124 ? -16.825 36.967 112.801 1.00 34.91 91 ASN A CA 1
ATOM 709 C C . ASN A 1 124 ? -16.779 36.539 111.335 1.00 34.20 91 ASN A C 1
ATOM 710 O O . ASN A 1 124 ? -16.934 35.364 111.026 1.00 35.24 91 ASN A O 1
ATOM 715 N N . ASP A 1 125 ? -16.492 37.494 110.444 1.00 34.14 92 ASP A N 1
ATOM 716 C CA A ASP A 1 125 ? -16.639 37.264 109.016 0.70 36.02 92 ASP A CA 1
ATOM 717 C CA B ASP A 1 125 ? -16.634 37.288 109.012 0.30 33.94 92 ASP A CA 1
ATOM 718 C C . ASP A 1 125 ? -15.284 37.019 108.352 1.00 35.53 92 ASP A C 1
ATOM 719 O O . ASP A 1 125 ? -15.183 37.047 107.127 1.00 34.47 92 ASP A O 1
ATOM 728 N N . GLU A 1 126 ? -14.242 36.761 109.155 1.00 31.32 93 GLU A N 1
ATOM 729 C CA . GLU A 1 126 ? -12.911 36.553 108.590 1.00 31.87 93 GLU A CA 1
ATOM 730 C C . GLU A 1 126 ? -12.824 35.247 107.800 1.00 30.17 93 GLU A C 1
ATOM 731 O O . GLU A 1 126 ? -12.019 35.140 106.873 1.00 31.41 93 GLU A O 1
ATOM 737 N N . ALA A 1 127 ? -13.616 34.245 108.204 1.00 31.58 94 ALA A N 1
ATOM 738 C CA . ALA A 1 127 ? -13.442 32.894 107.694 1.00 29.37 94 ALA A CA 1
ATOM 739 C C . ALA A 1 127 ? -14.711 32.077 107.921 1.00 31.66 94 ALA A C 1
ATOM 740 O O . ALA A 1 127 ? -15.536 32.438 108.753 1.00 28.60 94 ALA A O 1
ATOM 742 N N . PRO A 1 128 ? -14.911 30.944 107.207 1.00 28.75 95 PRO A N 1
ATOM 743 C CA . PRO A 1 128 ? -16.029 30.047 107.500 1.00 28.62 95 PRO A CA 1
ATOM 744 C C . PRO A 1 128 ? -15.863 29.452 108.896 1.00 30.82 95 PRO A C 1
ATOM 745 O O . PRO A 1 128 ? -14.740 29.223 109.344 1.00 29.07 95 PRO A O 1
ATOM 749 N N . THR A 1 129 ? -16.994 29.240 109.578 1.00 28.39 96 THR A N 1
ATOM 750 C CA . THR A 1 129 ? -17.009 28.654 110.909 1.00 27.87 96 THR A CA 1
ATOM 751 C C . THR A 1 129 ? -18.009 27.502 110.936 1.00 29.21 96 THR A C 1
ATOM 752 O O . THR A 1 129 ? -19.083 27.598 110.347 1.00 32.13 96 THR A O 1
ATOM 756 N N . VAL A 1 130 ? -17.630 26.414 111.617 1.00 28.28 97 VAL A N 1
ATOM 757 C CA . VAL A 1 130 ? -18.503 25.278 111.857 1.00 26.14 97 VAL A CA 1
ATOM 758 C C . VAL A 1 130 ? -18.555 25.033 113.361 1.00 29.96 97 VAL A C 1
ATOM 759 O O . VAL A 1 130 ? -17.515 24.960 114.012 1.00 30.90 97 VAL A O 1
ATOM 763 N N . ILE A 1 131 ? -19.770 24.904 113.903 1.00 28.66 98 ILE A N 1
ATOM 764 C CA . ILE A 1 131 ? -19.910 24.510 115.295 1.00 27.36 98 ILE A CA 1
ATOM 765 C C . ILE A 1 131 ? -20.507 23.108 115.369 1.00 30.22 98 ILE A C 1
ATOM 766 O O . ILE A 1 131 ? -21.627 22.887 114.916 1.00 28.11 98 ILE A O 1
ATOM 771 N N . GLY A 1 132 ? -19.782 22.190 116.015 1.00 27.62 99 GLY A N 1
ATOM 772 C CA . GLY A 1 132 ? -20.319 20.879 116.337 1.00 28.11 99 GLY A CA 1
ATOM 773 C C . GLY A 1 132 ? -20.970 20.888 117.718 1.00 29.83 99 GLY A C 1
ATOM 774 O O . GLY A 1 132 ? -20.319 21.249 118.695 1.00 31.16 99 GLY A O 1
ATOM 775 N N . VAL A 1 133 ? -22.253 20.508 117.779 1.00 27.78 100 VAL A N 1
ATOM 776 C CA . VAL A 1 133 ? -23.034 20.525 119.008 1.00 26.61 100 VAL A CA 1
ATOM 777 C C . VAL A 1 133 ? -23.644 19.139 119.215 1.00 27.25 100 VAL A C 1
ATOM 778 O O . VAL A 1 133 ? -23.706 18.347 118.276 1.00 27.44 100 VAL A O 1
ATOM 782 N N . SER A 1 134 ? -24.109 18.863 120.443 1.00 26.81 101 SER A N 1
ATOM 783 C CA . SER A 1 134 ? -24.856 17.644 120.720 1.00 31.17 101 SER A CA 1
ATOM 784 C C . SER A 1 134 ? -26.355 17.896 120.574 1.00 31.29 101 SER A C 1
ATOM 785 O O . SER A 1 134 ? -26.813 19.037 120.544 1.00 29.37 101 SER A O 1
ATOM 788 N N . GLU A 1 135 ? -27.108 16.795 120.530 1.00 32.13 102 GLU A N 1
ATOM 789 C CA . GLU A 1 135 ? -28.558 16.826 120.464 1.00 33.31 102 GLU A CA 1
ATOM 790 C C . GLU A 1 135 ? -29.121 17.507 121.709 1.00 34.63 102 GLU A C 1
ATOM 791 O O . GLU A 1 135 ? -30.264 17.954 121.697 1.00 33.66 102 GLU A O 1
ATOM 797 N N . SER A 1 136 ? -28.306 17.605 122.768 1.00 33.66 103 SER A N 1
ATOM 798 C CA . SER A 1 136 ? -28.765 18.122 124.048 1.00 34.17 103 SER A CA 1
ATOM 799 C C . SER A 1 136 ? -28.733 19.649 124.102 1.00 31.60 103 SER A C 1
ATOM 800 O O . SER A 1 136 ? -29.254 20.235 125.051 1.00 34.14 103 SER A O 1
ATOM 803 N N . ALA A 1 137 ? -28.111 20.288 123.104 1.00 31.82 104 ALA A N 1
ATOM 804 C CA . ALA A 1 137 ? -27.955 21.735 123.119 1.00 34.22 104 ALA A CA 1
ATOM 805 C C . ALA A 1 137 ? -29.336 22.383 123.029 1.00 34.70 104 ALA A C 1
ATOM 806 O O . ALA A 1 137 ? -30.175 21.917 122.263 1.00 33.10 104 ALA A O 1
ATOM 808 N N . PRO A 1 138 ? -29.614 23.464 123.788 1.00 33.91 105 PRO A N 1
ATOM 809 C CA . PRO A 1 138 ? -30.907 24.147 123.714 1.00 35.24 105 PRO A CA 1
ATOM 810 C C . PRO A 1 138 ? -31.128 24.660 122.283 1.00 38.07 105 PRO A C 1
ATOM 811 O O . PRO A 1 138 ? -30.208 25.198 121.715 1.00 34.19 105 PRO A O 1
ATOM 815 N N . PRO A 1 139 ? -32.344 24.518 121.709 1.00 36.85 106 PRO A N 1
ATOM 816 C CA . PRO A 1 139 ? -32.622 24.931 120.330 1.00 35.60 106 PRO A CA 1
ATOM 817 C C . PRO A 1 139 ? -32.459 26.439 120.085 1.00 36.45 106 PRO A C 1
ATOM 818 O O . PRO A 1 139 ? -32.048 26.804 119.017 1.00 36.18 106 PRO A O 1
ATOM 822 N N . GLU A 1 140 ? -32.817 27.263 121.069 1.00 34.96 107 GLU A N 1
ATOM 823 C CA . GLU A 1 140 ? -32.671 28.705 120.945 1.00 37.55 107 GLU A CA 1
ATOM 824 C C . GLU A 1 140 ? -31.220 29.040 120.597 1.00 33.16 107 GLU A C 1
ATOM 825 O O . GLU A 1 140 ? -30.953 29.791 119.657 1.00 33.83 107 GLU A O 1
ATOM 831 N N . ARG A 1 141 ? -30.284 28.434 121.332 1.00 32.21 108 ARG A N 1
ATOM 832 C CA . ARG A 1 141 ? -28.875 28.743 121.151 1.00 28.84 108 ARG A CA 1
ATOM 833 C C . ARG A 1 141 ? -28.378 28.195 119.814 1.00 28.47 108 ARG A C 1
ATOM 834 O O . ARG A 1 141 ? -27.595 28.856 119.136 1.00 30.66 108 ARG A O 1
ATOM 842 N N . VAL A 1 142 ? -28.842 26.993 119.446 1.00 29.30 109 VAL A N 1
ATOM 843 C CA . VAL A 1 142 ? -28.496 26.376 118.174 1.00 29.33 109 VAL A CA 1
ATOM 844 C C . VAL A 1 142 ? -28.974 27.272 117.032 1.00 31.58 109 VAL A C 1
ATOM 845 O O . VAL A 1 142 ? -28.214 27.546 116.106 1.00 31.46 109 VAL A O 1
ATOM 849 N N . ALA A 1 143 ? -30.229 27.734 117.110 1.00 33.50 110 ALA A N 1
ATOM 850 C CA . ALA A 1 143 ? -30.808 28.521 116.031 1.00 32.74 110 ALA A CA 1
ATOM 851 C C . ALA A 1 143 ? -30.017 29.813 115.842 1.00 30.00 110 ALA A C 1
ATOM 852 O O . ALA A 1 143 ? -29.779 30.232 114.712 1.00 32.38 110 ALA A O 1
ATOM 854 N N . GLU A 1 144 ? -29.586 30.413 116.958 1.00 32.12 111 GLU A N 1
ATOM 855 C CA . GLU A 1 144 ? -28.819 31.648 116.937 1.00 32.37 111 GLU A CA 1
ATOM 856 C C . GLU A 1 144 ? -27.444 31.411 116.312 1.00 34.87 111 GLU A C 1
ATOM 857 O O . GLU A 1 144 ? -26.940 32.250 115.566 1.00 32.76 111 GLU A O 1
ATOM 863 N N . LEU A 1 145 ? -26.837 30.262 116.626 1.00 32.53 112 LEU A N 1
ATOM 864 C CA . LEU A 1 145 ? -25.532 29.931 116.078 1.00 31.49 112 LEU A CA 1
ATOM 865 C C . LEU A 1 145 ? -25.615 29.786 114.561 1.00 30.91 112 LEU A C 1
ATOM 866 O O . LEU A 1 145 ? -24.691 30.187 113.860 1.00 29.29 112 LEU A O 1
ATOM 871 N N . ARG A 1 146 ? -26.732 29.239 114.062 1.00 30.37 113 ARG A N 1
ATOM 872 C CA . ARG A 1 146 ? -26.894 29.003 112.634 1.00 31.69 113 ARG A CA 1
ATOM 873 C C . ARG A 1 146 ? -26.860 30.313 111.844 1.00 33.14 113 ARG A C 1
ATOM 874 O O . ARG A 1 146 ? -26.597 30.291 110.644 1.00 36.47 113 ARG A O 1
ATOM 882 N N . LYS A 1 147 ? -27.101 31.451 112.508 1.00 34.89 114 LYS A N 1
ATOM 883 C CA . LYS A 1 147 ? -27.056 32.730 111.811 1.00 37.29 114 LYS A CA 1
ATOM 884 C C . LYS A 1 147 ? -25.625 33.107 111.421 1.00 37.18 114 LYS A C 1
ATOM 885 O O . LYS A 1 147 ? -25.435 33.907 110.507 1.00 36.36 114 LYS A O 1
ATOM 891 N N . ARG A 1 148 ? -24.623 32.524 112.096 1.00 33.55 115 ARG A N 1
ATOM 892 C CA . ARG A 1 148 ? -23.248 32.987 111.949 1.00 31.73 115 ARG A CA 1
ATOM 893 C C . ARG A 1 148 ? -22.290 31.849 111.591 1.00 35.49 115 ARG A C 1
ATOM 894 O O . ARG A 1 148 ? -21.121 32.098 111.304 1.00 37.29 115 ARG A O 1
ATOM 902 N N . ALA A 1 149 ? -22.779 30.607 111.617 1.00 30.11 116 ALA A N 1
ATOM 903 C CA . ALA A 1 149 ? -21.933 29.450 111.378 1.00 30.73 116 ALA A CA 1
ATOM 904 C C . ALA A 1 149 ? -22.793 28.310 110.852 1.00 30.63 116 ALA A C 1
ATOM 905 O O . ALA A 1 149 ? -24.009 28.327 111.011 1.00 29.55 116 ALA A O 1
ATOM 907 N N . GLU A 1 150 ? -22.150 27.316 110.236 1.00 32.67 117 GLU A N 1
ATOM 908 C CA . GLU A 1 150 ? -22.818 26.049 110.003 1.00 33.77 117 GLU A CA 1
ATOM 909 C C . GLU A 1 150 ? -22.785 25.247 111.299 1.00 34.32 117 GLU A C 1
ATOM 910 O O . GLU A 1 150 ? -21.750 25.160 111.955 1.00 31.16 117 GLU A O 1
ATOM 916 N N . VAL A 1 151 ? -23.932 24.665 111.658 1.00 27.69 118 VAL A N 1
ATOM 917 C CA . VAL A 1 151 ? -24.003 23.843 112.854 1.00 30.98 118 VAL A CA 1
ATOM 918 C C . VAL A 1 151 ? -24.159 22.379 112.459 1.00 33.33 118 VAL A C 1
ATOM 919 O O . VAL A 1 151 ? -25.074 22.016 111.723 1.00 33.99 118 VAL A O 1
ATOM 923 N N . VAL A 1 152 ? -23.274 21.543 113.003 1.00 30.05 119 VAL A N 1
ATOM 924 C CA . VAL A 1 152 ? -23.367 20.108 112.822 1.00 30.52 119 VAL A CA 1
ATOM 925 C C . VAL A 1 152 ? -23.807 19.501 114.148 1.00 31.34 119 VAL A C 1
ATOM 926 O O . VAL A 1 152 ? -23.093 19.605 115.138 1.00 31.52 119 VAL A O 1
ATOM 930 N N . VAL A 1 153 ? -24.979 18.870 114.144 1.00 30.61 120 VAL A N 1
ATOM 931 C CA . VAL A 1 153 ? -25.475 18.177 115.365 1.00 32.96 120 VAL A CA 1
ATOM 932 C C . VAL A 1 153 ? -24.897 16.762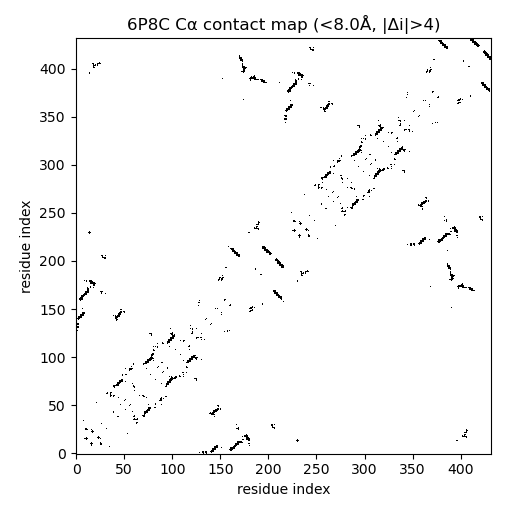 115.319 1.00 36.25 120 VAL A C 1
ATOM 933 O O . VAL A 1 153 ? -25.159 16.058 114.339 1.00 35.99 120 VAL A O 1
ATOM 937 N N . ALA A 1 154 ? -24.103 16.386 116.320 1.00 34.29 121 ALA A N 1
ATOM 938 C CA . ALA A 1 154 ? -23.512 15.056 116.334 1.00 33.12 121 ALA A CA 1
ATOM 939 C C . ALA A 1 154 ? -23.252 14.591 117.765 1.00 34.65 121 ALA A C 1
ATOM 940 O O . ALA A 1 154 ? -22.392 15.135 118.456 1.00 35.02 121 ALA A O 1
ATOM 942 N N . GLY A 1 155 ? -24.002 13.565 118.188 1.00 33.21 122 GLY A N 1
ATOM 943 C CA . GLY A 1 155 ? -23.857 12.969 119.507 1.00 33.14 122 GLY A CA 1
ATOM 944 C C . GLY A 1 155 ? -24.968 13.416 120.453 1.00 35.67 122 GLY A C 1
ATOM 945 O O . GLY A 1 155 ? -25.515 14.504 120.294 1.00 34.77 122 GLY A O 1
ATOM 946 N N . THR A 1 156 ? -25.274 12.579 121.450 1.00 32.95 123 THR A N 1
ATOM 947 C CA . THR A 1 156 ? -26.447 12.779 122.285 1.00 35.09 123 THR A CA 1
ATOM 948 C C . THR A 1 156 ? -26.216 13.869 123.327 1.00 37.50 123 THR A C 1
ATOM 949 O O . THR A 1 156 ? -26.960 14.841 123.370 1.00 34.98 123 THR A O 1
ATOM 953 N N . ARG A 1 157 ? -25.238 13.661 124.213 1.00 36.20 124 ARG A N 1
ATOM 954 C CA . ARG A 1 157 ? -25.003 14.578 125.318 1.00 46.44 124 ARG A CA 1
ATOM 955 C C . ARG A 1 157 ? -23.671 15.285 125.103 1.00 43.10 124 ARG A C 1
ATOM 956 O O . ARG A 1 157 ? -23.424 16.358 125.651 1.00 47.30 124 ARG A O 1
ATOM 964 N N . ARG A 1 158 ? -22.816 14.643 124.308 1.00 44.01 125 ARG A N 1
ATOM 965 C CA . ARG A 1 158 ? -21.456 15.088 124.078 1.00 42.88 125 ARG A CA 1
ATOM 966 C C . ARG A 1 158 ? -21.188 14.938 122.587 1.00 38.04 125 ARG A C 1
ATOM 967 O O . ARG A 1 158 ? -21.755 14.056 121.946 1.00 36.28 125 ARG A O 1
ATOM 975 N N . VAL A 1 159 ? -20.343 15.812 122.039 1.00 30.07 126 VAL A N 1
ATOM 976 C CA . VAL A 1 159 ? -20.074 15.742 120.616 1.00 31.54 126 VAL A CA 1
ATOM 977 C C . VAL A 1 159 ? -19.404 14.409 120.310 1.00 30.01 126 VAL A C 1
ATOM 978 O O . VAL A 1 159 ? -18.428 14.035 120.956 1.00 28.91 126 VAL A O 1
ATOM 982 N N . ASP A 1 160 ? -19.958 13.703 119.323 1.00 31.15 127 ASP A N 1
ATOM 983 C CA . ASP A 1 160 ? -19.346 12.496 118.801 1.00 30.09 127 ASP A CA 1
ATOM 984 C C . ASP A 1 160 ? -18.293 12.911 117.775 1.00 30.11 127 ASP A C 1
ATOM 985 O O . ASP A 1 160 ? -18.627 13.327 116.668 1.00 24.23 127 ASP A O 1
ATOM 990 N N . LEU A 1 161 ? -17.019 12.778 118.159 1.00 31.46 128 LEU A N 1
ATOM 991 C CA . LEU A 1 161 ? -15.927 13.369 117.402 1.00 31.79 128 LEU A CA 1
ATOM 992 C C . LEU A 1 161 ? -15.715 12.615 116.089 1.00 32.11 128 LEU A C 1
ATOM 993 O O . LEU A 1 161 ? -15.411 13.234 115.073 1.00 30.02 128 LEU A O 1
ATOM 998 N N . HIS A 1 162 ? -15.912 11.288 116.109 1.00 31.36 129 HIS A N 1
ATOM 999 C CA . HIS A 1 162 ? -15.817 10.481 114.902 1.00 32.51 129 HIS A CA 1
ATOM 1000 C C . HIS A 1 162 ? -16.825 10.962 113.864 1.00 30.09 129 HIS A C 1
ATOM 1001 O O . HIS A 1 162 ? -16.472 11.135 112.700 1.00 33.21 129 HIS A O 1
ATOM 1008 N N . LEU A 1 163 ? -18.074 11.154 114.303 1.00 28.39 130 LEU A N 1
ATOM 1009 C CA A LEU A 1 163 ? -19.153 11.565 113.423 0.70 30.34 130 LEU A CA 1
ATOM 1010 C CA B LEU A 1 163 ? -19.155 11.570 113.427 0.30 29.23 130 LEU A CA 1
ATOM 1011 C C . LEU A 1 163 ? -18.889 12.983 112.917 1.00 29.80 130 LEU A C 1
ATOM 1012 O O . LEU A 1 163 ? -19.076 13.263 111.733 1.00 29.16 130 LEU A O 1
ATOM 1021 N N . LEU A 1 164 ? -18.435 13.868 113.814 1.00 29.45 131 LEU A N 1
ATOM 1022 C CA . LEU A 1 164 ? -18.135 15.235 113.416 1.00 29.52 131 LEU A CA 1
ATOM 1023 C C . LEU A 1 164 ? -17.091 15.240 112.299 1.00 30.02 131 LEU A C 1
ATOM 1024 O O . LEU A 1 164 ? -17.293 15.894 111.276 1.00 31.99 131 LEU A O 1
ATOM 1029 N N . LEU A 1 165 ? -15.993 14.492 112.486 1.00 29.63 132 LEU A N 1
ATOM 1030 C CA . LEU A 1 165 ? -14.920 14.479 111.500 1.00 30.17 132 LEU A CA 1
ATOM 1031 C C . LEU A 1 165 ? -15.434 13.946 110.163 1.00 30.28 132 LEU A C 1
ATOM 1032 O O . LEU A 1 165 ? -15.047 14.452 109.111 1.00 29.26 132 LEU A O 1
ATOM 1037 N N . GLU A 1 166 ? -16.315 12.939 110.212 1.00 29.57 133 GLU A N 1
ATOM 1038 C CA . GLU A 1 166 ? -16.896 12.401 108.993 1.00 31.68 133 GLU A CA 1
ATOM 1039 C C . GLU A 1 166 ? -17.659 13.501 108.267 1.00 30.17 133 GLU A C 1
ATOM 1040 O O . GLU A 1 166 ? -17.582 13.614 107.046 1.00 29.64 133 GLU A O 1
ATOM 1046 N N . ARG A 1 167 ? -18.397 14.307 109.034 1.00 30.85 134 ARG A N 1
ATOM 1047 C CA . ARG A 1 167 ? -19.187 15.361 108.428 1.00 29.15 134 ARG A CA 1
ATOM 1048 C C . ARG A 1 167 ? -18.271 16.465 107.907 1.00 31.43 134 ARG A C 1
ATOM 1049 O O . ARG A 1 167 ? -18.585 17.086 106.896 1.00 31.62 134 ARG A O 1
ATOM 1057 N N . LEU A 1 168 ? -17.106 16.644 108.546 1.00 28.78 135 LEU A N 1
ATOM 1058 C CA . LEU A 1 168 ? -16.168 17.668 108.106 1.00 33.64 135 LEU A CA 1
ATOM 1059 C C . LEU A 1 168 ? -15.585 17.294 106.744 1.00 32.55 135 LEU A C 1
ATOM 1060 O O . LEU A 1 168 ? -15.394 18.164 105.895 1.00 27.18 135 LEU A O 1
ATOM 1065 N N . HIS A 1 169 ? -15.311 15.998 106.541 1.00 33.35 136 HIS A N 1
ATOM 1066 C CA A HIS A 1 169 ? -14.827 15.508 105.262 0.40 36.50 136 HIS A CA 1
ATOM 1067 C CA B HIS A 1 169 ? -14.826 15.522 105.254 0.60 37.62 136 HIS A CA 1
ATOM 1068 C C . HIS A 1 169 ? -15.751 16.010 104.145 1.00 40.79 136 HIS A C 1
ATOM 1069 O O . HIS A 1 169 ? -15.288 16.436 103.089 1.00 39.94 136 HIS A O 1
ATOM 1082 N N . GLY A 1 170 ? -17.064 15.970 104.405 1.00 41.63 137 GLY A N 1
ATOM 1083 C CA . GLY A 1 170 ? -18.075 16.389 103.445 1.00 33.93 137 GLY A CA 1
ATOM 1084 C C . GLY A 1 170 ? -17.960 17.861 103.046 1.00 43.19 137 GLY A C 1
ATOM 1085 O O . GLY A 1 170 ? -18.518 18.273 102.033 1.00 44.37 137 GLY A O 1
ATOM 1086 N N . MET A 1 171 ? -17.236 18.656 103.839 1.00 35.63 138 MET A N 1
ATOM 1087 C CA . MET A 1 171 ? -17.089 20.065 103.511 1.00 36.49 138 MET A CA 1
ATOM 1088 C C . MET A 1 171 ? -15.697 20.326 102.942 1.00 31.66 138 MET A C 1
ATOM 1089 O O . MET A 1 171 ? -15.186 21.441 103.035 1.00 35.16 138 MET A O 1
ATOM 1094 N N . GLY A 1 172 ? -15.097 19.287 102.348 1.00 35.88 139 GLY A N 1
ATOM 1095 C CA . GLY A 1 172 ? -13.823 19.399 101.654 1.00 34.59 139 GLY A CA 1
ATOM 1096 C C . GLY A 1 172 ? -12.630 19.520 102.600 1.00 29.68 139 GLY A C 1
ATOM 1097 O O . GLY A 1 172 ? -11.568 19.994 102.200 1.00 32.83 139 GLY A O 1
ATOM 1098 N N . ILE A 1 173 ? -12.798 19.062 103.844 1.00 30.16 140 ILE A N 1
ATOM 1099 C CA . ILE A 1 173 ? -11.730 19.163 104.826 1.00 30.88 140 ILE A CA 1
ATOM 1100 C C . ILE A 1 173 ? -10.935 17.856 104.844 1.00 31.73 140 ILE A C 1
ATOM 1101 O O . ILE A 1 173 ? -11.432 16.826 105.299 1.00 27.36 140 ILE A O 1
ATOM 1106 N N . GLU A 1 174 ? -9.687 17.934 104.360 1.00 31.61 141 GLU A N 1
ATOM 1107 C CA . GLU A 1 174 ? -8.800 16.795 104.175 1.00 29.91 141 GLU A CA 1
ATOM 1108 C C . GLU A 1 174 ? -7.667 16.843 105.200 1.00 32.26 141 GLU A C 1
ATOM 1109 O O . GLU A 1 174 ? -7.093 15.813 105.546 1.00 28.47 141 GLU A O 1
ATOM 1115 N N . ARG A 1 175 ? -7.332 18.057 105.650 1.00 27.44 142 ARG A N 1
ATOM 1116 C CA . ARG A 1 175 ? -6.290 18.261 106.643 1.00 31.23 142 ARG A CA 1
ATOM 1117 C C . ARG A 1 175 ? -6.808 19.217 107.711 1.00 30.23 142 ARG A C 1
ATOM 1118 O O . ARG A 1 175 ? -7.246 20.323 107.401 1.00 30.46 142 ARG A O 1
ATOM 1126 N N . LEU A 1 176 ? -6.723 18.778 108.970 1.00 26.75 143 LEU A N 1
ATOM 1127 C CA . LEU A 1 176 ? -7.241 19.548 110.087 1.00 28.24 143 LEU A CA 1
ATOM 1128 C C . LEU A 1 176 ? -6.167 19.700 111.162 1.00 28.50 143 LEU A C 1
ATOM 1129 O O . LEU A 1 176 ? -5.488 18.740 111.526 1.00 27.12 143 LEU A O 1
ATOM 1134 N N . MET A 1 177 ? -6.046 20.928 111.676 1.00 26.28 144 MET A N 1
ATOM 1135 C CA . MET A 1 177 ? -5.138 21.229 112.769 1.00 29.43 144 MET A CA 1
ATOM 1136 C C . MET A 1 177 ? -5.934 21.370 114.064 1.00 25.77 144 MET A C 1
ATOM 1137 O O . MET A 1 177 ? -6.765 22.265 114.195 1.00 26.39 144 MET A O 1
ATOM 1142 N N . LEU A 1 178 ? -5.654 20.481 115.022 1.00 24.67 145 LEU A N 1
ATOM 1143 C CA . LEU A 1 178 ? -6.304 20.508 116.321 1.00 26.14 145 LEU A CA 1
ATOM 1144 C C . LEU A 1 178 ? -5.446 21.343 117.264 1.00 27.62 145 LEU A C 1
ATOM 1145 O O . LEU A 1 178 ? -4.274 21.029 117.451 1.00 25.95 145 LEU A O 1
ATOM 1150 N N . GLU A 1 179 ? -6.046 22.382 117.862 1.00 28.18 146 GLU A N 1
ATOM 1151 C CA . GLU A 1 179 ? -5.300 23.343 118.662 1.00 30.72 146 GLU A CA 1
ATOM 1152 C C . GLU A 1 179 ? -5.770 23.366 120.121 1.00 33.79 146 GLU A C 1
ATOM 1153 O O . GLU A 1 179 ? -5.644 24.397 120.779 1.00 40.02 146 GLU A O 1
ATOM 1159 N N . GLY A 1 180 ? -6.290 22.239 120.637 1.00 31.69 147 GLY A N 1
ATOM 1160 C CA . GLY A 1 180 ? -6.570 22.109 122.065 1.00 30.87 147 GLY A CA 1
ATOM 1161 C C . GLY A 1 180 ? -8.008 22.470 122.446 1.00 31.96 147 GLY A C 1
ATOM 1162 O O . GLY A 1 180 ? -8.853 22.655 121.577 1.00 35.83 147 GLY A O 1
ATOM 1163 N N . GLY A 1 181 ? -8.304 22.577 123.751 1.00 31.71 148 GLY A N 1
ATOM 1164 C CA . GLY A 1 181 ? -7.361 22.456 124.851 1.00 30.96 148 GLY A CA 1
ATOM 1165 C C . GLY A 1 181 ? -7.203 21.008 125.300 1.00 28.43 148 GLY A C 1
ATOM 1166 O O . GLY A 1 181 ? -7.340 20.089 124.498 1.00 28.42 148 GLY A O 1
ATOM 1167 N N . SER A 1 182 ? -6.722 20.839 126.534 1.00 28.80 149 SER A N 1
ATOM 1168 C CA . SER A 1 182 ? -6.288 19.524 127.084 1.00 27.99 149 SER A CA 1
ATOM 1169 C C . SER A 1 182 ? -7.391 18.463 127.135 1.00 29.51 149 SER A C 1
ATOM 1170 O O . SER A 1 182 ? -7.057 17.288 126.975 1.00 27.66 149 SER A O 1
ATOM 1173 N N . THR A 1 183 ? -8.631 18.867 127.392 1.00 26.21 150 THR A N 1
ATOM 1174 C CA . THR A 1 183 ? -9.749 17.935 127.449 1.00 28.43 150 THR A CA 1
ATOM 1175 C C . THR A 1 183 ? -10.043 17.379 126.056 1.00 26.42 150 THR A C 1
ATOM 1176 O O . THR A 1 183 ? -10.117 16.162 125.883 1.00 28.31 150 THR A O 1
ATOM 1180 N N . LEU A 1 184 ? -10.193 18.276 125.072 1.00 24.46 151 LEU A N 1
ATOM 1181 C CA . LEU A 1 184 ? -10.438 17.881 123.692 1.00 28.18 151 LEU A CA 1
ATOM 1182 C C . LEU A 1 184 ? -9.275 17.038 123.163 1.00 27.87 151 LEU A C 1
ATOM 1183 O O . LEU A 1 184 ? -9.504 16.046 122.471 1.00 26.17 151 LEU A O 1
ATOM 1188 N N . ASN A 1 185 ? -8.034 17.422 123.499 1.00 25.83 152 ASN A N 1
ATOM 1189 C CA . ASN A 1 185 ? -6.864 16.645 123.108 1.00 27.10 152 ASN A CA 1
ATOM 1190 C C . ASN A 1 185 ? -7.010 15.195 123.572 1.00 24.81 152 ASN A C 1
ATOM 1191 O O . ASN A 1 185 ? -6.763 14.277 122.792 1.00 27.67 152 ASN A O 1
ATOM 1196 N N . TYR A 1 186 ? -7.412 14.994 124.836 1.00 24.12 153 TYR A N 1
ATOM 1197 C CA . TYR A 1 186 ? -7.529 13.646 125.375 1.00 27.44 153 TYR A CA 1
ATOM 1198 C C . TYR A 1 186 ? -8.513 12.827 124.540 1.00 28.29 153 TYR A C 1
ATOM 1199 O O . TYR A 1 186 ? -8.201 11.710 124.124 1.00 29.80 153 TYR A O 1
ATOM 1208 N N . SER A 1 187 ? -9.691 13.409 124.282 1.00 25.07 154 SER A N 1
ATOM 1209 C CA . SER A 1 187 ? -10.752 12.733 123.551 1.00 28.41 154 SER A CA 1
ATOM 1210 C C . SER A 1 187 ? -10.302 12.381 122.137 1.00 27.75 154 SER A C 1
ATOM 1211 O O . SER A 1 187 ? -10.552 11.272 121.672 1.00 24.87 154 SER A O 1
ATOM 1214 N N . MET A 1 188 ? -9.644 13.328 121.457 1.00 27.69 155 MET A N 1
ATOM 1215 C CA . MET A 1 188 ? -9.236 13.099 120.080 1.00 27.18 155 MET A CA 1
ATOM 1216 C C . MET A 1 188 ? -8.167 12.008 120.035 1.00 29.11 155 MET A C 1
ATOM 1217 O O . MET A 1 188 ? -8.197 11.144 119.161 1.00 26.61 155 MET A O 1
ATOM 1222 N N . LEU A 1 189 ? -7.246 12.038 121.005 1.00 27.93 156 LEU A N 1
ATOM 1223 C CA . LEU A 1 189 ? -6.154 11.079 121.040 1.00 30.65 156 LEU A CA 1
ATOM 1224 C C . LEU A 1 189 ? -6.678 9.683 121.369 1.00 30.24 156 LEU A C 1
ATOM 1225 O O . LEU A 1 189 ? -6.310 8.724 120.697 1.00 31.38 156 LEU A O 1
ATOM 1230 N N . THR A 1 190 ? -7.541 9.564 122.385 1.00 31.68 157 THR A N 1
ATOM 1231 C CA . THR A 1 190 ? -8.005 8.235 122.756 1.00 30.06 157 THR A CA 1
ATOM 1232 C C . THR A 1 190 ? -9.020 7.713 121.739 1.00 32.38 157 THR A C 1
ATOM 1233 O O . THR A 1 190 ? -9.310 6.521 121.717 1.00 30.61 157 THR A O 1
ATOM 1237 N N . GLY A 1 191 ? -9.531 8.608 120.886 1.00 30.24 158 GLY A N 1
ATOM 1238 C CA . GLY A 1 191 ? -10.484 8.224 119.857 1.00 28.76 158 GLY A CA 1
ATOM 1239 C C . GLY A 1 191 ? -9.783 7.736 118.592 1.00 29.67 158 GLY A C 1
ATOM 1240 O O . GLY A 1 191 ? -10.437 7.313 117.641 1.00 29.92 158 GLY A O 1
ATOM 1241 N N . GLY A 1 192 ? -8.447 7.803 118.604 1.00 27.75 159 GLY A N 1
ATOM 1242 C CA . GLY A 1 192 ? -7.626 7.468 117.452 1.00 25.64 159 GLY A CA 1
ATOM 1243 C C . GLY A 1 192 ? -7.837 8.440 116.293 1.00 26.30 159 GLY A C 1
ATOM 1244 O O . GLY A 1 192 ? -7.827 8.032 115.133 1.00 29.58 159 GLY A O 1
ATOM 1245 N N . LEU A 1 193 ? -8.002 9.729 116.617 1.00 26.09 160 LEU A N 1
ATOM 1246 C CA . LEU A 1 193 ? -8.341 10.725 115.610 1.00 27.02 160 LEU A CA 1
ATOM 1247 C C . LEU A 1 193 ? -7.207 11.733 115.411 1.00 28.49 160 LEU A C 1
ATOM 1248 O O . LEU A 1 193 ? -7.450 12.828 114.911 1.00 30.47 160 LEU A O 1
ATOM 1253 N N . VAL A 1 194 ? -5.976 11.359 115.786 1.00 26.90 161 VAL A N 1
ATOM 1254 C CA . VAL A 1 194 ? -4.812 12.227 115.654 1.00 26.19 161 VAL A CA 1
ATOM 1255 C C . VAL A 1 194 ? -3.706 11.439 114.955 1.00 27.92 161 VAL A C 1
ATOM 1256 O O . VAL A 1 194 ? -3.357 10.345 115.393 1.00 27.39 161 VAL A O 1
ATOM 1260 N N . ASP A 1 195 ? -3.152 12.018 113.883 1.00 26.73 162 ASP A N 1
ATOM 1261 C CA . ASP A 1 195 ? -2.135 11.379 113.062 1.00 29.00 162 ASP A CA 1
ATOM 1262 C C . ASP A 1 195 ? -0.731 11.839 113.450 1.00 29.70 162 ASP A C 1
ATOM 1263 O O . ASP A 1 195 ? 0.222 11.073 113.318 1.00 27.67 162 ASP A O 1
ATOM 1268 N N . GLU A 1 196 ? -0.612 13.101 113.887 1.00 28.76 163 GLU A N 1
ATOM 1269 C CA . GLU A 1 196 ? 0.671 13.709 114.212 1.00 29.16 163 GLU A CA 1
ATOM 1270 C C . GLU A 1 196 ?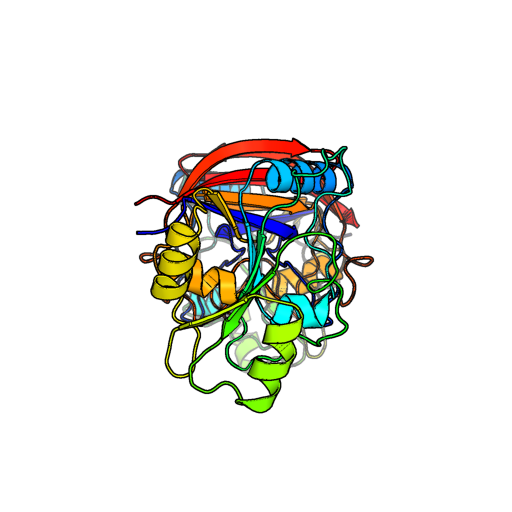 0.513 14.637 115.411 1.00 26.03 163 GLU A C 1
ATOM 1271 O O . GLU A 1 196 ? -0.569 15.177 115.643 1.00 26.22 163 GLU A O 1
ATOM 1277 N N . VAL A 1 197 ? 1.630 14.847 116.122 1.00 26.84 164 VAL A N 1
ATOM 1278 C CA . VAL A 1 197 ? 1.714 15.763 117.248 1.00 27.76 164 VAL A CA 1
ATOM 1279 C C . VAL A 1 197 ? 2.904 16.699 117.034 1.00 28.98 164 VAL A C 1
ATOM 1280 O O . VAL A 1 197 ? 4.023 16.246 116.802 1.00 29.81 164 VAL A O 1
ATOM 1284 N N . ARG A 1 198 ? 2.646 18.010 117.110 1.00 28.32 165 ARG A N 1
ATOM 1285 C CA . ARG A 1 198 ? 3.691 19.021 117.072 1.00 28.48 165 ARG A CA 1
ATOM 1286 C C . ARG A 1 198 ? 3.610 19.839 118.359 1.00 25.51 165 ARG A C 1
ATOM 1287 O O . ARG A 1 198 ? 2.555 20.384 118.674 1.00 28.61 165 ARG A O 1
ATOM 1295 N N . VAL A 1 199 ? 4.719 19.899 119.110 1.00 24.63 166 VAL A N 1
ATOM 1296 C CA . VAL A 1 199 ? 4.722 20.622 120.374 1.00 24.08 166 VAL A CA 1
ATOM 1297 C C . VAL A 1 199 ? 5.865 21.637 120.429 1.00 26.51 166 VAL A C 1
ATOM 1298 O O . VAL A 1 199 ? 7.034 21.304 120.241 1.00 26.02 166 VAL A O 1
ATOM 1302 N N . CYS A 1 200 ? 5.506 22.885 120.741 1.00 24.49 167 CYS A N 1
ATOM 1303 C CA . CYS A 1 200 ? 6.492 23.898 121.072 1.00 23.54 167 CYS A CA 1
ATOM 1304 C C . CYS A 1 200 ? 6.753 23.839 122.573 1.00 23.18 167 CYS A C 1
ATOM 1305 O O . CYS A 1 200 ? 5.851 24.110 123.359 1.00 23.96 167 CYS A O 1
ATOM 1308 N N . ILE A 1 201 ? 7.984 23.492 122.964 1.00 23.62 168 ILE A N 1
ATOM 1309 C CA . ILE A 1 201 ? 8.333 23.410 124.374 1.00 23.88 168 ILE A CA 1
ATOM 1310 C C . ILE A 1 201 ? 9.137 24.649 124.755 1.00 26.60 168 ILE A C 1
ATOM 1311 O O . ILE A 1 201 ? 10.263 24.817 124.293 1.00 25.27 168 ILE A O 1
ATOM 1316 N N . ALA A 1 202 ? 8.554 25.490 125.620 1.00 28.71 169 ALA A N 1
ATOM 1317 C CA . ALA A 1 202 ? 9.196 26.713 126.075 1.00 27.32 169 ALA A CA 1
ATOM 1318 C C . ALA A 1 202 ? 10.107 26.414 127.265 1.00 28.08 169 ALA A C 1
ATOM 1319 O O . ALA A 1 202 ? 9.781 25.570 128.102 1.00 28.16 169 ALA A O 1
ATOM 1321 N N . PRO A 1 203 ? 11.275 27.098 127.364 1.00 29.32 170 PRO A N 1
ATOM 1322 C CA . PRO A 1 203 ? 12.234 26.866 128.446 1.00 26.52 170 PRO A CA 1
ATOM 1323 C C . PRO A 1 203 ? 11.813 27.568 129.736 1.00 27.34 170 PRO A C 1
ATOM 1324 O O . PRO A 1 203 ? 12.431 28.541 130.166 1.00 29.10 170 PRO A O 1
ATOM 1328 N N . MET A 1 204 ? 10.744 27.046 130.345 1.00 29.05 171 MET A N 1
ATOM 1329 C CA . MET A 1 204 ? 10.134 27.654 131.515 1.00 27.37 171 MET A CA 1
ATOM 1330 C C . MET A 1 204 ? 9.359 26.591 132.289 1.00 27.29 171 MET A C 1
ATOM 1331 O O . MET A 1 204 ? 8.905 25.609 131.706 1.00 27.26 171 MET A O 1
ATOM 1336 N N . ILE A 1 205 ? 9.223 26.805 133.603 1.00 26.11 172 ILE A N 1
ATOM 1337 C CA . ILE A 1 205 ? 8.472 25.924 134.484 1.00 27.28 172 ILE A CA 1
ATOM 1338 C C . ILE A 1 205 ? 7.520 26.779 135.316 1.00 28.97 172 ILE A C 1
ATOM 1339 O O . ILE A 1 205 ? 7.913 27.839 135.801 1.00 27.94 172 ILE A O 1
ATOM 1344 N N . VAL A 1 206 ? 6.277 26.305 135.485 1.00 26.59 173 VAL A N 1
ATOM 1345 C CA . VAL A 1 206 ? 5.297 27.011 136.301 1.00 27.18 173 VAL A CA 1
ATOM 1346 C C . VAL A 1 206 ? 4.771 26.124 137.430 1.00 29.14 173 VAL A C 1
ATOM 1347 O O . VAL A 1 206 ? 4.304 26.641 138.443 1.00 28.77 173 VAL A O 1
ATOM 1351 N N . GLY A 1 207 ? 4.833 24.798 137.253 1.00 28.17 174 GLY A N 1
ATOM 1352 C CA . GLY A 1 207 ? 4.218 23.872 138.194 1.00 26.02 174 GLY A CA 1
ATOM 1353 C C . GLY A 1 207 ? 2.704 24.065 138.272 1.00 27.63 174 GLY A C 1
ATOM 1354 O O . GLY A 1 207 ? 2.108 24.670 137.383 1.00 25.65 174 GLY A O 1
ATOM 1355 N N . GLY A 1 208 ? 2.097 23.541 139.343 1.00 29.51 175 GLY A N 1
ATOM 1356 C CA . GLY A 1 208 ? 0.672 23.700 139.584 1.00 27.26 175 GLY A CA 1
ATOM 1357 C C . GLY A 1 208 ? -0.082 22.397 139.351 1.00 33.37 175 GLY A C 1
ATOM 1358 O O . GLY A 1 208 ? -0.197 21.943 138.215 1.00 31.47 175 GLY A O 1
ATOM 1359 N N . ARG A 1 209 ? -0.589 21.816 140.444 1.00 35.14 176 ARG A N 1
ATOM 1360 C CA . ARG A 1 209 ? -1.322 20.560 140.398 1.00 39.81 176 ARG A CA 1
ATOM 1361 C C . ARG A 1 209 ? -2.632 20.742 139.632 1.00 38.85 176 ARG A C 1
ATOM 1362 O O . ARG A 1 209 ? -3.206 19.769 139.149 1.00 41.00 176 ARG A O 1
ATOM 1370 N N . ASP A 1 210 ? -3.091 21.995 139.512 1.00 36.69 177 ASP A N 1
ATOM 1371 C CA . ASP A 1 210 ? -4.361 22.285 138.864 1.00 38.99 177 ASP A CA 1
ATOM 1372 C C . ASP A 1 210 ? -4.151 22.998 137.530 1.00 38.66 177 ASP A C 1
ATOM 1373 O O . ASP A 1 210 ? -5.120 23.372 136.873 1.00 39.99 177 ASP A O 1
ATOM 1378 N N . ALA A 1 211 ? -2.892 23.193 137.125 1.00 36.66 178 ALA A N 1
ATOM 1379 C CA . ALA A 1 211 ? -2.653 23.758 135.808 1.00 35.02 178 ALA A CA 1
ATOM 1380 C C . ALA A 1 211 ? -3.093 22.748 134.751 1.00 34.37 178 ALA A C 1
ATOM 1381 O O . ALA A 1 211 ? -3.106 21.546 135.011 1.00 35.75 178 ALA A O 1
ATOM 1383 N N . ARG A 1 212 ? -3.462 23.273 133.585 1.00 33.38 179 ARG A N 1
ATOM 1384 C CA . ARG A 1 212 ? -3.871 22.449 132.426 1.00 33.68 179 ARG A CA 1
ATOM 1385 C C . ARG A 1 212 ? -2.593 21.928 131.770 1.00 31.83 179 ARG A C 1
ATOM 1386 O O . ARG A 1 212 ? -1.648 22.712 131.614 1.00 27.50 179 ARG A O 1
ATOM 1394 N N . THR A 1 213 ? -2.581 20.640 131.440 1.00 28.69 180 THR A N 1
ATOM 1395 C CA . THR A 1 213 ? -1.401 20.028 130.791 1.00 29.67 180 THR A CA 1
ATOM 1396 C C . THR A 1 213 ? -1.682 19.855 129.297 1.00 30.08 180 THR A C 1
ATOM 1397 O O . THR A 1 213 ? -2.779 20.214 128.847 1.00 28.29 180 THR A O 1
ATOM 1401 N N . LEU A 1 214 ? -0.696 19.343 128.566 1.00 28.27 181 LEU A N 1
ATOM 1402 C CA . LEU A 1 214 ? -0.852 19.053 127.150 1.00 25.69 181 LEU A CA 1
ATOM 1403 C C . LEU A 1 214 ? -2.104 18.206 126.939 1.00 26.22 181 LEU A C 1
ATOM 1404 O O . LEU A 1 214 ? -2.855 18.450 125.998 1.00 25.53 181 LEU A O 1
ATOM 1409 N N . VAL A 1 215 ? -2.304 17.216 127.821 1.00 24.76 182 VAL A N 1
ATOM 1410 C CA . VAL A 1 215 ? -3.412 16.279 127.715 1.00 27.41 182 VAL A CA 1
ATOM 1411 C C . VAL A 1 215 ? -3.947 15.965 129.109 1.00 29.07 182 VAL A C 1
ATOM 1412 O O . VAL A 1 215 ? -3.263 15.335 129.913 1.00 28.05 182 VAL A O 1
ATOM 1416 N N . ASP A 1 216 ? -5.197 16.365 129.362 1.00 27.86 183 ASP A N 1
ATOM 1417 C CA . ASP A 1 216 ? -5.856 16.042 130.618 1.00 29.53 183 ASP A CA 1
ATOM 1418 C C . ASP A 1 216 ? -6.867 14.917 130.398 1.00 30.79 183 ASP A C 1
ATOM 1419 O O . ASP A 1 216 ? -6.491 13.820 129.992 1.00 32.07 183 ASP A O 1
ATOM 1424 N N . GLY A 1 217 ? -8.145 15.197 130.683 1.00 28.97 184 GLY A N 1
ATOM 1425 C CA . GLY A 1 217 ? -9.184 14.181 130.650 1.00 29.56 184 GLY A CA 1
ATOM 1426 C C . GLY A 1 217 ? -8.985 13.135 131.744 1.00 31.80 184 GLY A C 1
ATOM 1427 O O . GLY A 1 217 ? -8.270 13.366 132.716 1.00 30.20 184 GLY A O 1
ATOM 1428 N N . GLU A 1 218 ? -9.600 11.965 131.565 1.00 32.21 185 GLU A N 1
ATOM 1429 C CA . GLU A 1 218 ? -9.635 10.993 132.647 1.00 33.31 185 GLU A CA 1
ATOM 1430 C C . GLU A 1 218 ? -8.305 10.248 132.769 1.00 33.25 185 GLU A C 1
ATOM 1431 O O . GLU A 1 218 ? -7.968 9.779 133.853 1.00 36.44 185 GLU A O 1
ATOM 1437 N N . GLY A 1 219 ? -7.560 10.133 131.662 1.00 32.32 186 GLY A N 1
ATOM 1438 C CA . GLY A 1 219 ? -6.216 9.578 131.708 1.00 30.47 186 GLY A CA 1
ATOM 1439 C C . GLY A 1 219 ? -6.195 8.067 131.499 1.00 32.87 186 GLY A C 1
ATOM 1440 O O . GLY A 1 219 ? -7.164 7.374 131.802 1.00 33.12 186 GLY A O 1
ATOM 1441 N N . ILE A 1 220 ? -5.074 7.579 130.964 1.00 32.77 187 ILE A N 1
ATOM 1442 C CA . ILE A 1 220 ? -4.825 6.154 130.823 1.00 33.71 187 ILE A CA 1
ATOM 1443 C C . ILE A 1 220 ? -4.146 5.673 132.104 1.00 34.05 187 ILE A C 1
ATOM 1444 O O . ILE A 1 220 ? -3.196 6.296 132.572 1.00 30.55 187 ILE A O 1
ATOM 1449 N N . ASP A 1 221 ? -4.650 4.563 132.660 1.00 36.90 188 ASP A N 1
ATOM 1450 C CA . ASP A 1 221 ? -4.302 4.111 134.000 1.00 34.03 188 ASP A CA 1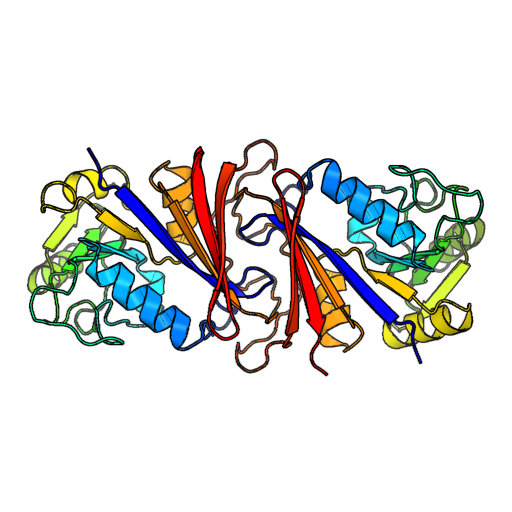
ATOM 1451 C C . ASP A 1 221 ? -2.888 3.536 134.048 1.00 31.93 188 ASP A C 1
ATOM 1452 O O . ASP A 1 221 ? -2.198 3.671 135.059 1.00 32.87 188 ASP A O 1
ATOM 1457 N N . GLU A 1 222 ? -2.474 2.866 132.967 1.00 31.27 189 GLU A N 1
ATOM 1458 C CA . GLU A 1 222 ? -1.206 2.156 132.963 1.00 31.99 189 GLU A CA 1
ATOM 1459 C C . GLU A 1 222 ? -0.304 2.734 131.878 1.00 32.38 189 GLU A C 1
ATOM 1460 O O . GLU A 1 222 ? -0.751 2.962 130.757 1.00 30.99 189 GLU A O 1
ATOM 1466 N N . MET A 1 223 ? 0.972 2.944 132.221 1.00 31.81 190 MET A N 1
ATOM 1467 C CA . MET A 1 223 ? 1.963 3.420 131.268 1.00 30.66 190 MET A CA 1
ATOM 1468 C C . MET A 1 223 ? 2.059 2.447 130.093 1.00 31.89 190 MET A C 1
ATOM 1469 O O . MET A 1 223 ? 2.302 2.857 128.961 1.00 32.60 190 MET A O 1
ATOM 1474 N N . ALA A 1 224 ? 1.837 1.158 130.377 1.00 29.07 191 ALA A N 1
ATOM 1475 C CA . ALA A 1 224 ? 1.888 0.103 129.377 1.00 30.32 191 ALA A CA 1
ATOM 1476 C C . ALA A 1 224 ? 0.893 0.377 128.249 1.00 33.99 191 ALA A C 1
ATOM 1477 O O . ALA A 1 224 ? 1.138 -0.001 127.106 1.00 34.87 191 ALA A O 1
ATOM 1479 N N . ASP A 1 225 ? -0.218 1.047 128.582 1.00 34.76 192 ASP A N 1
ATOM 1480 C CA . ASP A 1 225 ? -1.314 1.260 127.648 1.00 32.04 192 ASP A CA 1
ATOM 1481 C C . ASP A 1 225 ? -1.277 2.664 127.041 1.00 32.06 192 ASP A C 1
ATOM 1482 O O . ASP A 1 225 ? -2.241 3.079 126.398 1.00 27.09 192 ASP A O 1
ATOM 1487 N N . ALA A 1 226 ? -0.167 3.391 127.228 1.00 28.31 193 ALA A N 1
ATOM 1488 C CA . ALA A 1 226 ? -0.029 4.724 126.656 1.00 27.28 193 ALA A CA 1
ATOM 1489 C C . ALA A 1 226 ? -0.177 4.674 125.138 1.00 29.50 193 ALA A C 1
ATOM 1490 O O . ALA A 1 226 ? 0.194 3.693 124.497 1.00 27.76 193 ALA A O 1
ATOM 1492 N N . ILE A 1 227 ? -0.726 5.757 124.583 1.00 27.89 194 ILE A N 1
ATOM 1493 C CA . ILE A 1 227 ? -0.586 6.044 123.166 1.00 29.42 194 ILE A CA 1
ATOM 1494 C C . ILE A 1 227 ? 0.904 6.198 122.863 1.00 28.97 194 ILE A C 1
ATOM 1495 O O . ILE A 1 227 ? 1.601 6.951 123.539 1.00 29.78 194 ILE A O 1
ATOM 1500 N N . ARG A 1 228 ? 1.381 5.464 121.849 1.00 27.68 195 ARG A N 1
ATOM 1501 C CA . ARG A 1 228 ? 2.792 5.453 121.491 1.00 28.73 195 ARG A CA 1
ATOM 1502 C C . ARG A 1 228 ? 3.037 6.375 120.299 1.00 29.09 195 ARG A C 1
ATOM 1503 O O . ARG A 1 228 ? 2.203 6.483 119.402 1.00 28.19 195 ARG A O 1
ATOM 1511 N N . LEU A 1 229 ? 4.210 7.019 120.292 1.00 28.10 196 LEU A N 1
ATOM 1512 C CA . LEU A 1 229 ? 4.549 7.997 119.272 1.00 32.42 196 LEU A CA 1
ATOM 1513 C C . LEU A 1 229 ? 5.916 7.668 118.683 1.00 28.74 196 LEU A C 1
ATOM 1514 O O . LEU A 1 229 ? 6.663 6.870 119.243 1.00 30.16 196 LEU A O 1
ATOM 1519 N N . GLU A 1 230 ? 6.240 8.312 117.557 1.00 33.53 197 GLU A N 1
ATOM 1520 C CA . GLU A 1 230 ? 7.579 8.228 117.000 1.00 35.45 197 GLU A CA 1
ATOM 1521 C C . GLU A 1 230 ? 8.053 9.633 116.646 1.00 32.90 197 GLU A C 1
ATOM 1522 O O . GLU A 1 230 ? 7.359 10.364 115.945 1.00 31.53 197 GLU A O 1
ATOM 1528 N N . LEU A 1 231 ? 9.246 9.989 117.135 1.00 29.56 198 LEU A N 1
ATOM 1529 C CA . LEU A 1 231 ? 9.798 11.314 116.910 1.00 31.53 198 LEU A CA 1
ATOM 1530 C C . LEU A 1 231 ? 10.258 11.400 115.459 1.00 34.13 198 LEU A C 1
ATOM 1531 O O . LEU A 1 231 ? 10.979 10.525 114.988 1.00 35.65 198 LEU A O 1
ATOM 1536 N N . LYS A 1 232 ? 9.790 12.427 114.751 1.00 34.12 199 LYS A N 1
ATOM 1537 C CA . LYS A 1 232 ? 10.183 12.639 113.334 1.00 35.14 199 LYS A CA 1
ATOM 1538 C C . LYS A 1 232 ? 11.426 13.531 113.319 1.00 37.99 199 LYS A C 1
ATOM 1539 O O . LYS A 1 232 ? 12.392 13.197 112.618 1.00 41.51 199 LYS A O 1
ATOM 1545 N N . ARG A 1 233 ? 11.378 14.625 114.077 1.00 36.75 200 ARG A N 1
ATOM 1546 C CA . ARG A 1 233 ? 12.528 15.558 114.205 1.00 38.86 200 ARG A CA 1
ATOM 1547 C C . ARG A 1 233 ? 12.283 16.540 115.354 1.00 36.90 200 ARG A C 1
ATOM 1548 O O . ARG A 1 233 ? 11.119 16.773 115.703 1.00 35.16 200 ARG A O 1
ATOM 1556 N N . SER A 1 234 ? 13.374 17.043 115.931 1.00 32.97 201 SER A N 1
ATOM 1557 C CA . SER A 1 234 ? 13.346 18.061 117.010 1.00 35.81 201 SER A CA 1
ATOM 1558 C C . SER A 1 234 ? 14.364 19.145 116.649 1.00 38.48 201 SER A C 1
ATOM 1559 O O . SER A 1 234 ? 15.424 18.798 116.111 1.00 36.35 201 SER A O 1
ATOM 1562 N N . TYR A 1 235 ? 14.027 20.405 116.911 1.00 35.70 202 TYR A N 1
ATOM 1563 C CA . TYR A 1 235 ? 14.901 21.514 116.571 1.00 37.63 202 TYR A CA 1
ATOM 1564 C C . TYR A 1 235 ? 14.493 22.724 117.400 1.00 34.44 202 TYR A C 1
ATOM 1565 O O . TYR A 1 235 ? 13.368 22.789 117.887 1.00 33.24 202 TYR A O 1
ATOM 1574 N N . THR A 1 236 ? 15.426 23.665 117.551 1.00 30.70 203 THR A N 1
ATOM 1575 C CA . THR A 1 236 ? 15.152 24.907 118.245 1.00 31.38 203 THR A CA 1
ATOM 1576 C C . THR A 1 236 ? 14.536 25.888 117.254 1.00 30.48 203 THR A C 1
ATOM 1577 O O . THR A 1 236 ? 14.834 25.830 116.063 1.00 28.58 203 THR A O 1
ATOM 1581 N N . LEU A 1 237 ? 13.661 26.758 117.767 1.00 28.83 204 LEU A N 1
ATOM 1582 C CA . LEU A 1 237 ? 13.050 27.842 117.018 1.00 29.39 204 LEU A CA 1
ATOM 1583 C C . LEU A 1 237 ? 12.934 29.019 117.980 1.00 30.54 204 LEU A C 1
ATOM 1584 O O . LEU A 1 237 ? 12.203 28.937 118.966 1.00 31.24 204 LEU A O 1
ATOM 1589 N N . GLY A 1 238 ? 13.703 30.082 117.719 1.00 34.46 205 GLY A N 1
ATOM 1590 C CA . GLY A 1 238 ? 13.899 31.126 118.710 1.00 28.76 205 GLY A CA 1
ATOM 1591 C C . GLY A 1 238 ? 14.389 30.519 120.020 1.00 31.86 205 GLY A C 1
ATOM 1592 O O . GLY A 1 238 ? 15.305 29.701 120.013 1.00 34.74 205 GLY A O 1
ATOM 1593 N N . GLU A 1 239 ? 13.727 30.883 121.123 1.00 32.89 206 GLU A N 1
ATOM 1594 C CA . GLU A 1 239 ? 14.071 30.383 122.445 1.00 35.14 206 GLU A CA 1
ATOM 1595 C C . GLU A 1 239 ? 13.448 29.007 122.695 1.00 30.48 206 GLU A C 1
ATOM 1596 O O . GLU A 1 239 ? 13.720 28.394 123.724 1.00 29.21 206 GLU A O 1
ATOM 1602 N N . ASP A 1 240 ? 12.621 28.514 121.764 1.00 27.49 207 ASP A N 1
ATOM 1603 C CA . ASP A 1 240 ? 11.801 27.343 122.041 1.00 28.50 207 ASP A CA 1
ATOM 1604 C C . ASP A 1 240 ? 12.398 26.078 121.430 1.00 28.13 207 ASP A C 1
ATOM 1605 O O . ASP A 1 240 ? 13.227 26.145 120.528 1.00 25.60 207 ASP A O 1
ATOM 1610 N N . LEU A 1 241 ? 11.942 24.920 121.924 1.00 27.83 208 LEU A N 1
ATOM 1611 C CA . LEU A 1 241 ? 12.291 23.639 121.330 1.00 26.96 208 LEU A CA 1
ATOM 1612 C C . LEU A 1 241 ? 11.050 23.015 120.697 1.00 26.97 208 LEU A C 1
ATOM 1613 O O . LEU A 1 241 ? 10.044 22.795 121.367 1.00 27.04 208 LEU A O 1
ATOM 1618 N N . ILE A 1 242 ? 11.139 22.718 119.396 1.00 26.03 209 ILE A N 1
ATOM 1619 C CA . ILE A 1 242 ? 10.008 22.141 118.688 1.00 25.88 209 ILE A CA 1
ATOM 1620 C C . ILE A 1 242 ? 10.238 20.639 118.554 1.00 30.51 209 ILE A C 1
ATOM 1621 O O . ILE A 1 242 ? 11.324 20.213 118.178 1.00 28.81 209 ILE A O 1
ATOM 1626 N N . VAL A 1 243 ? 9.198 19.850 118.837 1.00 27.42 210 VAL A N 1
ATOM 1627 C CA . VAL A 1 243 ? 9.262 18.414 118.612 1.00 26.68 210 VAL A CA 1
ATOM 1628 C C . VAL A 1 243 ? 8.058 17.989 117.775 1.00 29.18 210 VAL A C 1
ATOM 1629 O O . VAL A 1 243 ? 6.941 18.431 118.030 1.00 29.11 210 VAL A O 1
ATOM 1633 N N . GLU A 1 244 ? 8.306 17.124 116.783 1.00 27.57 211 GLU A N 1
ATOM 1634 C CA . GLU A 1 244 ? 7.276 16.634 115.879 1.00 29.04 211 GLU A CA 1
ATOM 1635 C C . GLU A 1 244 ? 7.272 15.110 115.916 1.00 29.93 211 GLU A C 1
ATOM 1636 O O . GLU A 1 244 ? 8.305 14.491 115.671 1.00 28.76 211 GLU A O 1
ATOM 1642 N N . TYR A 1 245 ? 6.096 14.531 116.192 1.00 25.34 212 TYR A N 1
ATOM 1643 C CA . TYR A 1 245 ? 5.925 13.094 116.323 1.00 27.92 212 TYR A CA 1
ATOM 1644 C C . TYR A 1 245 ? 4.818 12.619 115.387 1.00 30.60 212 TYR A C 1
ATOM 1645 O O . TYR A 1 245 ? 3.899 13.374 115.068 1.00 28.64 212 TYR A O 1
ATOM 1654 N N . THR A 1 246 ? 4.921 11.373 114.981 1.00 29.58 213 THR A N 1
ATOM 1655 C CA . THR A 1 246 ? 3.772 10.687 114.419 1.00 31.32 213 THR A CA 1
ATOM 1656 C C . THR A 1 246 ? 3.176 9.780 115.490 1.00 32.07 213 THR A C 1
ATOM 1657 O O . THR A 1 246 ? 3.875 9.320 116.392 1.00 31.12 213 THR A O 1
ATOM 1661 N N . VAL A 1 247 ? 1.860 9.517 115.370 1.00 27.51 214 VAL A N 1
ATOM 1662 C CA . VAL A 1 247 ? 1.164 8.645 116.296 1.00 29.25 214 VAL A CA 1
ATOM 1663 C C . VAL A 1 247 ? 1.194 7.242 115.703 1.00 31.10 214 VAL A C 1
ATOM 1664 O O . VAL A 1 247 ? 0.732 7.042 114.584 1.00 30.77 214 VAL A O 1
ATOM 1668 N N . LYS A 1 248 ? 1.730 6.274 116.450 1.00 29.70 215 LYS A N 1
ATOM 1669 C CA . LYS A 1 248 ? 1.729 4.907 115.960 1.00 37.30 215 LYS A CA 1
ATOM 1670 C C . LYS A 1 248 ? 0.371 4.281 116.258 1.00 38.75 215 LYS A C 1
ATOM 1671 O O . LYS A 1 248 ? -0.134 3.480 115.475 1.00 46.14 215 LYS A O 1
ATOM 1677 N N . GLY A 1 249 ? -0.217 4.713 117.379 0.80 44.58 216 GLY A N 1
ATOM 1678 C CA . GLY A 1 249 ? -1.303 4.020 118.051 0.80 59.63 216 GLY A CA 1
ATOM 1679 C C . GLY A 1 249 ? -0.978 3.808 119.523 0.80 60.47 216 GLY A C 1
ATOM 1680 O O . GLY A 1 249 ? 0.115 4.148 119.979 0.80 54.58 216 GLY A O 1
ATOM 1682 N N . MET B 1 34 ? 25.241 27.733 152.933 1.00 61.05 1 MET B N 1
ATOM 1683 C CA . MET B 1 34 ? 25.506 27.372 151.515 1.00 59.00 1 MET B CA 1
ATOM 1684 C C . MET B 1 34 ? 24.660 26.150 151.138 1.00 60.75 1 MET B C 1
ATOM 1685 O O . MET B 1 34 ? 23.669 25.877 151.844 1.00 49.40 1 MET B O 1
ATOM 1690 N N . ARG B 1 35 ? 25.046 25.449 150.067 1.00 51.49 2 ARG B N 1
ATOM 1691 C CA . ARG B 1 35 ? 24.324 24.271 149.613 1.00 50.00 2 ARG B CA 1
ATOM 1692 C C . ARG B 1 35 ? 25.106 23.609 148.482 1.00 43.85 2 ARG B C 1
ATOM 1693 O O . ARG B 1 35 ? 25.906 24.264 147.814 1.00 38.67 2 ARG B O 1
ATOM 1701 N N . PRO B 1 36 ? 24.876 22.305 148.205 1.00 42.94 3 PRO B N 1
ATOM 1702 C CA . PRO B 1 36 ? 25.506 21.648 147.064 1.00 37.70 3 PRO B CA 1
ATOM 1703 C C . PRO B 1 36 ? 24.908 22.178 145.766 1.00 39.13 3 PRO B C 1
ATOM 1704 O O . PRO B 1 36 ? 23.858 22.820 145.771 1.00 38.94 3 PRO B O 1
ATOM 1708 N N . TYR B 1 37 ? 25.622 21.913 144.669 1.00 34.74 4 TYR B N 1
ATOM 1709 C CA . TYR B 1 37 ? 25.107 22.045 143.319 1.00 34.80 4 TYR B CA 1
ATOM 1710 C C . TYR B 1 37 ? 24.029 20.985 143.107 1.00 35.39 4 TYR B C 1
ATOM 1711 O O . TYR B 1 37 ? 24.199 19.845 143.536 1.00 34.71 4 TYR B O 1
ATOM 1720 N N . VAL B 1 38 ? 22.918 21.368 142.458 1.00 32.84 5 VAL B N 1
ATOM 1721 C CA . VAL B 1 38 ? 21.744 20.506 142.393 1.00 34.81 5 VAL B CA 1
ATOM 1722 C C . VAL B 1 38 ? 21.281 20.316 140.948 1.00 36.61 5 VAL B C 1
ATOM 1723 O O . VAL B 1 38 ? 20.898 21.270 140.273 1.00 36.21 5 VAL B O 1
ATOM 1727 N N . ILE B 1 39 ? 21.277 19.050 140.516 1.00 33.99 6 ILE B N 1
ATOM 1728 C CA . ILE B 1 39 ? 20.740 18.658 139.224 1.00 33.55 6 ILE B CA 1
ATOM 1729 C C . ILE B 1 39 ? 19.414 17.940 139.461 1.00 32.74 6 ILE B C 1
ATOM 1730 O O . ILE B 1 39 ? 19.382 16.902 140.115 1.00 31.51 6 ILE B O 1
ATOM 1735 N N . LEU B 1 40 ? 18.323 18.505 138.930 1.00 32.57 7 LEU B N 1
ATOM 1736 C CA . LEU B 1 40 ? 17.039 17.817 138.909 1.00 32.89 7 LEU B CA 1
ATOM 1737 C C . LEU B 1 40 ? 17.009 16.897 137.692 1.00 30.39 7 LEU B C 1
ATOM 1738 O O . LEU B 1 40 ? 17.195 17.353 136.566 1.00 32.13 7 LEU B O 1
ATOM 1743 N N . ASN B 1 41 ? 16.767 15.604 137.926 1.00 27.46 8 ASN B N 1
ATOM 1744 C CA . ASN B 1 41 ? 16.624 14.664 136.825 1.00 28.75 8 ASN B CA 1
ATOM 1745 C C . ASN B 1 41 ? 15.280 13.950 136.927 1.00 30.88 8 ASN B C 1
ATOM 1746 O O . ASN B 1 41 ? 14.849 13.594 138.021 1.00 31.63 8 ASN B O 1
ATOM 1751 N N . ALA B 1 42 ? 14.649 13.721 135.768 1.00 30.83 9 ALA B N 1
ATOM 1752 C CA . ALA B 1 42 ? 13.327 13.121 135.704 1.00 30.46 9 ALA B CA 1
ATOM 1753 C C . ALA B 1 42 ? 13.122 12.411 134.368 1.00 32.22 9 ALA B C 1
ATOM 1754 O O . ALA B 1 42 ? 13.884 12.604 133.423 1.00 30.74 9 ALA B O 1
ATOM 1756 N N . ALA B 1 43 ? 12.081 11.576 134.322 1.00 28.58 10 ALA B N 1
ATOM 1757 C CA . ALA B 1 43 ? 11.578 10.998 133.089 1.00 28.17 10 ALA B CA 1
ATOM 1758 C C . ALA B 1 43 ? 10.087 11.308 133.009 1.00 27.76 10 ALA B C 1
ATOM 1759 O O . ALA B 1 43 ? 9.368 11.136 133.989 1.00 30.96 10 ALA B O 1
ATOM 1761 N N . MET B 1 44 ? 9.630 11.802 131.858 1.00 27.02 11 MET B N 1
ATOM 1762 C CA . MET B 1 44 ? 8.221 12.130 131.733 1.00 26.33 11 MET B CA 1
ATOM 1763 C C . MET B 1 44 ? 7.721 11.735 130.348 1.00 26.30 11 MET B C 1
ATOM 1764 O O . MET B 1 44 ? 8.507 11.611 129.410 1.00 25.06 11 MET B O 1
ATOM 1769 N N . THR B 1 45 ? 6.402 11.539 130.249 1.00 24.75 12 THR B N 1
ATOM 1770 C CA . THR B 1 45 ? 5.733 11.363 128.971 1.00 25.82 12 THR B CA 1
ATOM 1771 C C . THR B 1 45 ? 5.686 12.716 128.268 1.00 26.14 12 THR B C 1
ATOM 1772 O O . THR B 1 45 ? 5.902 13.748 128.899 1.00 24.04 12 THR B O 1
ATOM 1776 N N . LEU B 1 46 ? 5.380 12.702 126.966 1.00 26.22 13 LEU B N 1
ATOM 1777 C CA . LEU B 1 46 ? 5.390 13.920 126.171 1.00 27.32 13 LEU B CA 1
ATOM 1778 C C . LEU B 1 46 ? 4.423 14.934 126.778 1.00 28.72 13 LEU B C 1
ATOM 1779 O O . LEU B 1 46 ? 4.688 16.134 126.752 1.00 30.48 13 LEU B O 1
ATOM 1784 N N . ASP B 1 47 ? 3.321 14.431 127.348 1.00 27.76 14 ASP B N 1
ATOM 1785 C CA . ASP B 1 47 ? 2.287 15.279 127.921 1.00 28.01 14 ASP B CA 1
ATOM 1786 C C . ASP B 1 47 ? 2.621 15.643 129.368 1.00 27.37 14 ASP B C 1
ATOM 1787 O O . ASP B 1 47 ? 1.765 16.159 130.084 1.00 30.54 14 ASP B O 1
ATOM 1792 N N . GLY B 1 48 ? 3.860 15.354 129.789 1.00 25.93 15 GLY B N 1
ATOM 1793 C CA . GLY B 1 48 ? 4.443 15.920 130.996 1.00 25.28 15 GLY B CA 1
ATOM 1794 C C . GLY B 1 48 ? 4.168 15.120 132.269 1.00 26.06 15 GLY B C 1
ATOM 1795 O O . GLY B 1 48 ? 4.306 15.659 133.364 1.00 27.21 15 GLY B O 1
ATOM 1796 N N . LYS B 1 49 ? 3.810 13.838 132.136 1.00 25.27 16 LYS B N 1
ATOM 1797 C CA . LYS B 1 49 ? 3.451 13.049 133.307 1.00 27.63 16 LYS B CA 1
ATOM 1798 C C . LYS B 1 49 ? 4.632 12.190 133.742 1.00 26.89 16 LYS B C 1
ATOM 1799 O O . LYS B 1 49 ? 5.322 11.623 132.898 1.00 29.99 16 LYS B O 1
ATOM 1805 N N . ILE B 1 50 ? 4.825 12.086 135.067 1.00 31.47 17 ILE B N 1
ATOM 1806 C CA . ILE B 1 50 ? 5.862 11.248 135.656 1.00 32.65 17 ILE B CA 1
ATOM 1807 C C . ILE B 1 50 ? 5.237 10.007 136.296 1.00 30.81 17 ILE B C 1
ATOM 1808 O O . ILE B 1 50 ? 5.954 9.071 136.642 1.00 32.04 17 ILE B O 1
ATOM 1813 N N . ALA B 1 51 ? 3.907 10.027 136.468 1.00 31.86 18 ALA B N 1
ATOM 1814 C CA . ALA B 1 51 ? 3.131 8.894 136.955 1.00 34.43 18 ALA B CA 1
ATOM 1815 C C . ALA B 1 51 ? 1.653 9.121 136.646 1.00 33.00 18 ALA B C 1
ATOM 1816 O O . ALA B 1 51 ? 1.190 10.258 136.642 1.00 33.98 18 ALA B O 1
ATOM 1818 N N . THR B 1 52 ? 0.915 8.030 136.411 1.00 33.10 19 THR B N 1
ATOM 1819 C CA . THR B 1 52 ? -0.527 8.112 136.236 1.00 34.39 19 THR B CA 1
ATOM 1820 C C . THR B 1 52 ? -1.186 8.301 137.601 1.00 35.79 19 THR B C 1
ATOM 1821 O O . THR B 1 52 ? -0.520 8.207 138.629 1.00 36.63 19 THR B O 1
ATOM 1825 N N . ALA B 1 53 ? -2.503 8.546 137.597 1.00 38.21 20 ALA B N 1
ATOM 1826 C CA . ALA B 1 53 ? -3.278 8.711 138.818 1.00 39.09 20 ALA B CA 1
ATOM 1827 C C . ALA B 1 53 ? -3.149 7.477 139.711 1.00 45.60 20 ALA B C 1
ATOM 1828 O O . ALA B 1 53 ? -3.221 7.587 140.933 1.00 43.49 20 ALA B O 1
ATOM 1830 N N . THR B 1 54 ? -2.952 6.304 139.092 1.00 41.58 21 THR B N 1
ATOM 1831 C CA . THR B 1 54 ? -2.838 5.052 139.825 1.00 42.56 21 THR B CA 1
ATOM 1832 C C . THR B 1 54 ? -1.381 4.725 140.163 1.00 42.21 21 THR B C 1
ATOM 1833 O O . THR B 1 54 ? -1.105 3.638 140.667 1.00 44.86 21 THR B O 1
ATOM 1837 N N . GLY B 1 55 ? -0.447 5.633 139.853 1.00 41.32 22 GLY B N 1
ATOM 1838 C CA . GLY B 1 55 ? 0.927 5.499 140.321 1.00 35.43 22 GLY B CA 1
ATOM 1839 C C . GLY B 1 55 ? 1.848 4.756 139.353 1.00 33.62 22 GLY B C 1
ATOM 1840 O O . GLY B 1 55 ? 3.040 4.626 139.623 1.00 37.82 22 GLY B O 1
ATOM 1841 N N . SER B 1 56 ? 1.298 4.269 138.234 1.00 34.22 23 SER B N 1
ATOM 1842 C CA . SER B 1 56 ? 2.091 3.616 137.203 1.00 36.68 23 SER B CA 1
ATOM 1843 C C . SER B 1 56 ? 3.101 4.608 136.624 1.00 42.58 23 SER B C 1
ATOM 1844 O O . SER B 1 56 ? 2.710 5.687 136.185 1.00 39.08 23 SER B O 1
ATOM 1847 N N . SER B 1 57 ? 4.394 4.237 136.622 1.00 38.20 24 SER B N 1
ATOM 1848 C CA . SER B 1 57 ? 5.451 5.173 136.260 1.00 39.46 24 SER B CA 1
ATOM 1849 C C . SER B 1 57 ? 6.592 4.544 135.454 1.00 43.25 24 SER B C 1
ATOM 1850 O O . SER B 1 57 ? 7.699 5.077 135.447 1.00 38.60 24 SER B O 1
ATOM 1853 N N . GLU B 1 58 ? 6.340 3.447 134.737 1.00 37.67 25 GLU B N 1
ATOM 1854 C CA . GLU B 1 58 ? 7.393 2.889 133.900 1.00 42.80 25 GLU B CA 1
ATOM 1855 C C . GLU B 1 58 ? 7.471 3.692 132.602 1.00 44.44 25 GLU B C 1
ATOM 1856 O O . GLU B 1 58 ? 6.605 3.560 131.742 1.00 47.32 25 GLU B O 1
ATOM 1862 N N . ILE B 1 59 ? 8.517 4.519 132.463 1.00 38.80 26 ILE B N 1
ATOM 1863 C CA . ILE B 1 59 ? 8.564 5.496 131.384 1.00 37.58 26 ILE B CA 1
ATOM 1864 C C . ILE B 1 59 ? 9.833 5.328 130.547 1.00 36.76 26 ILE B C 1
ATOM 1865 O O . ILE B 1 59 ? 9.751 5.236 129.321 1.00 34.79 26 ILE B O 1
ATOM 1870 N N . SER B 1 60 ? 10.993 5.336 131.220 1.00 35.87 27 SER B N 1
ATOM 1871 C CA . SER B 1 60 ? 12.304 5.353 130.586 1.00 39.00 27 SER B CA 1
ATOM 1872 C C . SER B 1 60 ? 12.565 4.052 129.836 1.00 39.01 27 SER B C 1
ATOM 1873 O O . SER B 1 60 ? 12.243 2.970 130.324 1.00 33.61 27 SER B O 1
ATOM 1876 N N . GLY B 1 61 ? 13.197 4.177 128.665 1.00 39.44 28 GLY B N 1
ATOM 1877 C CA . GLY B 1 61 ? 13.861 3.050 128.032 1.00 37.02 28 GLY B CA 1
ATOM 1878 C C . GLY B 1 61 ? 15.140 2.689 128.786 1.00 42.95 28 GLY B C 1
ATOM 1879 O O . GLY B 1 61 ? 15.562 3.419 129.685 1.00 40.93 28 GLY B O 1
ATOM 1880 N N . GLU B 1 62 ? 15.754 1.568 128.387 1.00 41.54 29 GLU B N 1
ATOM 1881 C CA . GLU B 1 62 ? 16.919 1.007 129.055 1.00 38.64 29 GLU B CA 1
ATOM 1882 C C . GLU B 1 62 ? 18.091 1.988 129.042 1.00 35.47 29 GLU B C 1
ATOM 1883 O O . GLU B 1 62 ? 18.806 2.093 130.036 1.00 34.93 29 GLU B O 1
ATOM 1889 N N . GLU B 1 63 ? 18.284 2.698 127.921 1.00 34.06 30 GLU B N 1
ATOM 1890 C CA . GLU B 1 63 ? 19.436 3.578 127.772 1.00 34.41 30 GLU B CA 1
ATOM 1891 C C . GLU B 1 63 ? 19.375 4.725 128.778 1.00 35.29 30 GLU B C 1
ATOM 1892 O O . GLU B 1 63 ? 20.396 5.080 129.364 1.00 33.46 30 GLU B O 1
ATOM 1898 N N . ASP B 1 64 ? 18.176 5.296 128.965 1.00 30.74 31 ASP B N 1
ATOM 1899 C CA . ASP B 1 64 ? 17.990 6.397 129.898 1.00 28.96 31 ASP B CA 1
ATOM 1900 C C . ASP B 1 64 ? 18.289 5.927 131.317 1.00 31.28 31 ASP B C 1
ATOM 1901 O O . ASP B 1 64 ? 18.912 6.653 132.089 1.00 32.02 31 ASP B O 1
ATOM 1906 N N . LEU B 1 65 ? 17.841 4.710 131.647 1.00 32.24 32 LEU B N 1
ATOM 1907 C CA . LEU B 1 65 ? 18.084 4.157 132.969 1.00 35.73 32 LEU B CA 1
ATOM 1908 C C . LEU B 1 65 ? 19.587 4.052 133.235 1.00 36.99 32 LEU B C 1
ATOM 1909 O O . LEU B 1 65 ? 20.034 4.387 134.331 1.00 35.53 32 LEU B O 1
ATOM 1914 N N . ARG B 1 66 ? 20.368 3.663 132.216 1.00 33.95 33 ARG B N 1
ATOM 1915 C CA . ARG B 1 66 ? 21.822 3.682 132.314 1.00 38.09 33 ARG B CA 1
ATOM 1916 C C . ARG B 1 66 ? 22.328 5.113 132.486 1.00 37.53 33 ARG B C 1
ATOM 1917 O O . ARG B 1 66 ? 23.185 5.361 133.331 1.00 36.85 33 ARG B O 1
ATOM 1925 N N . ARG B 1 67 ? 21.808 6.051 131.686 1.00 34.10 34 ARG B N 1
ATOM 1926 C CA . ARG B 1 67 ? 22.231 7.435 131.836 1.00 36.53 34 ARG B CA 1
ATOM 1927 C C . ARG B 1 67 ? 22.048 7.861 133.290 1.00 36.90 34 ARG B C 1
ATOM 1928 O O . ARG B 1 67 ? 22.945 8.469 133.866 1.00 34.76 34 ARG B O 1
ATOM 1936 N N . VAL B 1 68 ? 20.895 7.508 133.872 1.00 31.51 35 VAL B N 1
ATOM 1937 C CA . VAL B 1 68 ? 20.529 7.900 135.227 1.00 32.42 35 VAL B CA 1
ATOM 1938 C C . VAL B 1 68 ? 21.535 7.339 136.233 1.00 33.33 35 VAL B C 1
ATOM 1939 O O . VAL B 1 68 ? 21.966 8.049 137.142 1.00 34.95 35 VAL B O 1
ATOM 1943 N N . HIS B 1 69 ? 21.905 6.065 136.067 1.00 33.98 36 HIS B N 1
ATOM 1944 C CA . HIS B 1 69 ? 22.776 5.408 137.029 1.00 32.79 36 HIS B CA 1
ATOM 1945 C C . HIS B 1 69 ? 24.193 5.965 136.921 1.00 34.43 36 HIS B C 1
ATOM 1946 O O . HIS B 1 69 ? 24.884 6.087 137.927 1.00 35.22 36 HIS B O 1
ATOM 1953 N N . GLU B 1 70 ? 24.599 6.336 135.701 1.00 34.00 37 GLU B N 1
ATOM 1954 C CA . GLU B 1 70 ? 25.892 6.966 135.483 1.00 35.25 37 GLU B CA 1
ATOM 1955 C C . GLU B 1 70 ? 25.940 8.315 136.201 1.00 37.45 37 GLU B C 1
ATOM 1956 O O . GLU B 1 70 ? 26.970 8.679 136.764 1.00 33.92 37 GLU B O 1
ATOM 1962 N N . LEU B 1 71 ? 24.812 9.039 136.190 1.00 36.25 38 LEU B N 1
ATOM 1963 C CA . LEU B 1 71 ? 24.742 10.365 136.787 1.00 39.92 38 LEU B CA 1
ATOM 1964 C C . LEU B 1 71 ? 24.777 10.240 138.309 1.00 40.91 38 LEU B C 1
ATOM 1965 O O . LEU B 1 71 ? 25.395 11.056 138.992 1.00 39.38 38 LEU B O 1
ATOM 1970 N N . ARG B 1 72 ? 24.118 9.196 138.822 1.00 39.52 39 ARG B N 1
ATOM 1971 C CA . ARG B 1 72 ? 24.178 8.865 140.236 1.00 37.09 39 ARG B CA 1
ATOM 1972 C C . ARG B 1 72 ? 25.634 8.676 140.650 1.00 38.58 39 ARG B C 1
ATOM 1973 O O . ARG B 1 72 ? 26.072 9.219 141.661 1.00 40.19 39 ARG B O 1
ATOM 1981 N N . ARG B 1 73 ? 26.378 7.920 139.836 1.00 40.42 40 ARG B N 1
ATOM 1982 C CA . ARG B 1 73 ? 27.764 7.594 140.124 1.00 44.13 40 ARG B CA 1
ATOM 1983 C C . ARG B 1 73 ? 28.546 8.895 140.293 1.00 44.58 40 ARG B C 1
ATOM 1984 O O . ARG B 1 73 ? 29.413 9.001 141.157 1.00 39.47 40 ARG B O 1
ATOM 1992 N N . GLU B 1 74 ? 28.170 9.901 139.498 1.00 45.56 41 GLU B N 1
ATOM 1993 C CA . GLU B 1 74 ? 28.866 11.173 139.441 1.00 43.73 41 GLU B CA 1
ATOM 1994 C C . GLU B 1 74 ? 28.489 12.124 140.577 1.00 45.12 41 GLU B C 1
ATOM 1995 O O . GLU B 1 74 ? 29.133 13.159 140.722 1.00 47.85 41 GLU B O 1
ATOM 2001 N N . CYS B 1 75 ? 27.455 11.817 141.369 1.00 40.95 42 CYS B N 1
ATOM 2002 C CA . CYS B 1 75 ? 27.046 12.784 142.380 1.00 39.43 42 CYS B CA 1
ATOM 2003 C C . CYS B 1 75 ? 27.399 12.289 143.783 1.00 38.07 42 CYS B C 1
ATOM 2004 O O . CYS B 1 75 ? 27.753 11.126 143.957 1.00 36.24 42 CYS B O 1
ATOM 2007 N N . ASP B 1 76 ? 27.301 13.182 144.778 1.00 36.08 43 ASP B N 1
ATOM 2008 C CA . ASP B 1 76 ? 27.611 12.824 146.155 1.00 37.69 43 ASP B CA 1
ATOM 2009 C C . ASP B 1 76 ? 26.367 12.317 146.880 1.00 38.41 43 ASP B C 1
ATOM 2010 O O . ASP B 1 76 ? 26.484 11.563 147.845 1.00 34.22 43 ASP B O 1
ATOM 2015 N N . ALA B 1 77 ? 25.185 12.763 146.434 1.00 34.88 44 ALA B N 1
ATOM 2016 C CA . ALA B 1 77 ? 23.939 12.395 147.089 1.00 34.47 44 ALA B CA 1
ATOM 2017 C C . ALA B 1 77 ? 22.783 12.355 146.091 1.00 33.76 44 ALA B C 1
ATOM 2018 O O . ALA B 1 77 ? 22.834 12.988 145.040 1.00 32.37 44 ALA B O 1
ATOM 2020 N N . ILE B 1 78 ? 21.752 11.573 146.435 1.00 33.19 45 ILE B N 1
ATOM 2021 C CA . ILE B 1 78 ? 20.483 11.558 145.726 1.00 37.17 45 ILE B CA 1
ATOM 2022 C C . ILE B 1 78 ? 19.411 12.007 146.711 1.00 34.39 45 ILE B C 1
ATOM 2023 O O . ILE B 1 78 ? 19.448 11.616 147.873 1.00 35.87 45 ILE B O 1
ATOM 2028 N N . MET B 1 79 ? 18.445 12.797 146.231 1.00 36.07 46 MET B N 1
ATOM 2029 C CA . MET B 1 79 ? 17.368 13.270 147.085 1.00 35.18 46 MET B CA 1
ATOM 2030 C C . MET B 1 79 ? 16.013 12.953 146.453 1.00 34.23 46 MET B C 1
ATOM 2031 O O . MET B 1 79 ? 15.785 13.271 145.290 1.00 35.34 46 MET B O 1
ATOM 2036 N N . VAL B 1 80 ? 15.123 12.334 147.242 1.00 33.50 47 VAL B N 1
ATOM 2037 C CA . VAL B 1 80 ? 13.745 12.074 146.850 1.00 34.30 47 VAL B CA 1
ATOM 2038 C C . VAL B 1 80 ? 12.831 12.435 148.018 1.00 37.34 47 VAL B C 1
ATOM 2039 O O . VAL B 1 80 ? 13.285 12.516 149.157 1.00 42.59 47 VAL B O 1
ATOM 2043 N N . GLY B 1 81 ? 11.539 12.622 147.716 1.00 33.21 48 GLY B N 1
ATOM 2044 C CA . GLY B 1 81 ? 10.515 12.856 148.723 1.00 32.23 48 GLY B CA 1
ATOM 2045 C C . GLY B 1 81 ? 9.944 11.546 149.266 1.00 37.98 48 GLY B C 1
ATOM 2046 O O . GLY B 1 81 ? 10.042 10.504 148.614 1.00 33.85 48 GLY B O 1
ATOM 2047 N N . ILE B 1 82 ? 9.348 11.622 150.467 1.00 38.11 49 ILE B N 1
ATOM 2048 C CA . ILE B 1 82 ? 8.778 10.463 151.143 1.00 36.56 49 ILE B CA 1
ATOM 2049 C C . ILE B 1 82 ? 7.711 9.815 150.265 1.00 39.55 49 ILE B C 1
ATOM 2050 O O . ILE B 1 82 ? 7.563 8.600 150.291 1.00 36.32 49 ILE B O 1
ATOM 2055 N N . ASN B 1 83 ? 6.963 10.618 149.501 1.00 38.88 50 ASN B N 1
ATOM 2056 C CA . ASN B 1 83 ? 5.875 10.046 148.725 1.00 41.82 50 ASN B CA 1
ATOM 2057 C C . ASN B 1 83 ? 6.428 9.107 147.655 1.00 40.79 50 ASN B C 1
ATOM 2058 O O . ASN B 1 83 ? 5.823 8.075 147.367 1.00 40.86 50 ASN B O 1
ATOM 2063 N N . THR B 1 84 ? 7.593 9.461 147.099 1.00 38.01 51 THR B N 1
ATOM 2064 C CA . THR B 1 84 ? 8.242 8.635 146.091 1.00 37.63 51 THR B CA 1
ATOM 2065 C C . THR B 1 84 ? 8.716 7.320 146.708 1.00 37.53 51 THR B C 1
ATOM 2066 O O . THR B 1 84 ? 8.612 6.268 146.082 1.00 36.74 51 THR B O 1
ATOM 2070 N N . VAL B 1 85 ? 9.224 7.397 147.942 1.00 38.38 52 VAL B N 1
ATOM 2071 C CA . VAL B 1 85 ? 9.751 6.238 148.642 1.00 36.54 52 VAL B CA 1
ATOM 2072 C C . VAL B 1 85 ? 8.621 5.250 148.931 1.00 38.42 52 VAL B C 1
ATOM 2073 O O . VAL B 1 85 ? 8.776 4.058 148.684 1.00 35.12 52 VAL B O 1
ATOM 2077 N N . LEU B 1 86 ? 7.481 5.756 149.423 1.00 37.33 53 LEU B N 1
ATOM 2078 C CA . LEU B 1 86 ? 6.342 4.919 149.775 1.00 38.47 53 LEU B CA 1
ATOM 2079 C C . LEU B 1 86 ? 5.760 4.247 148.533 1.00 40.20 53 LEU B C 1
ATOM 2080 O O . LEU B 1 86 ? 5.349 3.090 148.591 1.00 44.59 53 LEU B O 1
ATOM 2085 N N . ALA B 1 87 ? 5.735 4.984 147.415 1.00 41.97 54 ALA B N 1
ATOM 2086 C CA . ALA B 1 87 ? 5.146 4.515 146.171 1.00 40.37 54 ALA B CA 1
ATOM 2087 C C . ALA B 1 87 ? 6.010 3.440 145.509 1.00 42.92 54 ALA B C 1
ATOM 2088 O O . ALA B 1 87 ? 5.478 2.440 145.031 1.00 43.08 54 ALA B O 1
ATOM 2090 N N . ASP B 1 88 ? 7.338 3.639 145.487 1.00 42.58 55 ASP B N 1
ATOM 2091 C CA . ASP B 1 88 ? 8.204 2.863 144.607 1.00 44.78 55 ASP B CA 1
ATOM 2092 C C . ASP B 1 88 ? 9.153 1.933 145.366 1.00 44.75 55 ASP B C 1
ATOM 2093 O O . ASP B 1 88 ? 9.746 1.045 144.755 1.00 46.14 55 ASP B O 1
ATOM 2098 N N . ASP B 1 89 ? 9.328 2.153 146.676 1.00 40.54 56 ASP B N 1
ATOM 2099 C CA . ASP B 1 89 ? 10.311 1.420 147.467 1.00 39.91 56 ASP B CA 1
ATOM 2100 C C . ASP B 1 89 ? 11.617 1.298 146.677 1.00 39.48 56 ASP B C 1
ATOM 2101 O O . ASP B 1 89 ? 12.069 0.190 146.390 1.00 39.67 56 ASP B O 1
ATOM 2106 N N . PRO B 1 90 ? 12.281 2.415 146.294 1.00 35.68 57 PRO B N 1
ATOM 2107 C CA . PRO B 1 90 ? 13.473 2.331 145.452 1.00 36.62 57 PRO B CA 1
ATOM 2108 C C . PRO B 1 90 ? 14.733 2.047 146.264 1.00 35.92 57 PRO B C 1
ATOM 2109 O O . PRO B 1 90 ? 14.778 2.274 147.473 1.00 36.60 57 PRO B O 1
ATOM 2113 N N . ARG B 1 91 ? 15.762 1.561 145.567 1.00 34.70 58 ARG B N 1
ATOM 2114 C CA . ARG B 1 91 ? 17.066 1.347 146.171 1.00 34.55 58 ARG B CA 1
ATOM 2115 C C . ARG B 1 91 ? 17.836 2.665 146.206 1.00 32.11 58 ARG B C 1
ATOM 2116 O O . ARG B 1 91 ? 18.516 2.948 147.189 1.00 29.37 58 ARG B O 1
ATOM 2124 N N . LEU B 1 92 ? 17.708 3.455 145.128 1.00 34.22 59 LEU B N 1
ATOM 2125 C CA . LEU B 1 92 ? 18.419 4.712 144.917 1.00 33.82 59 LEU B CA 1
ATOM 2126 C C . LEU B 1 92 ? 19.933 4.505 144.979 1.00 37.27 59 LEU B C 1
ATOM 2127 O O . LEU B 1 92 ? 20.649 5.296 145.590 1.00 39.11 59 LEU B O 1
ATOM 2132 N N . THR B 1 93 ? 20.420 3.439 144.337 1.00 34.42 60 THR B N 1
ATOM 2133 C CA . THR B 1 93 ? 21.850 3.185 144.274 1.00 35.56 60 THR B CA 1
ATOM 2134 C C . THR B 1 93 ? 22.266 3.046 142.813 1.00 31.92 60 THR B C 1
ATOM 2135 O O . THR B 1 93 ? 21.429 3.144 141.921 1.00 31.77 60 THR B O 1
ATOM 2139 N N . VAL B 1 94 ? 23.565 2.815 142.587 1.00 31.35 61 VAL B N 1
ATOM 2140 C CA . VAL B 1 94 ? 24.113 2.605 141.256 1.00 35.48 61 VAL B CA 1
ATOM 2141 C C . VAL B 1 94 ? 24.144 1.102 140.987 1.00 41.92 61 VAL B C 1
ATOM 2142 O O . VAL B 1 94 ? 24.956 0.398 141.585 1.00 43.63 61 VAL B O 1
ATOM 2146 N N . HIS B 1 95 ? 23.285 0.616 140.077 1.00 43.52 62 HIS B N 1
ATOM 2147 C CA . HIS B 1 95 ? 23.224 -0.820 139.836 1.00 43.17 62 HIS B CA 1
ATOM 2148 C C . HIS B 1 95 ? 22.953 -1.194 138.376 1.00 47.85 62 HIS B C 1
ATOM 2149 O O . HIS B 1 95 ? 22.902 -2.379 138.054 1.00 48.86 62 HIS B O 1
ATOM 2156 N N . ARG B 1 96 ? 22.788 -0.212 137.486 1.00 44.87 63 ARG B N 1
ATOM 2157 C CA . ARG B 1 96 ? 22.548 -0.558 136.092 1.00 44.49 63 ARG B CA 1
ATOM 2158 C C . ARG B 1 96 ? 23.836 -0.394 135.295 1.00 42.99 63 ARG B C 1
ATOM 2159 O O . ARG B 1 96 ? 23.919 -0.793 134.135 1.00 45.30 63 ARG B O 1
ATOM 2167 N N . VAL B 1 97 ? 24.834 0.203 135.946 1.00 50.29 64 VAL B N 1
ATOM 2168 C CA . VAL B 1 97 ? 26.164 0.336 135.383 1.00 50.98 64 VAL B CA 1
ATOM 2169 C C . VAL B 1 97 ? 27.147 -0.164 136.435 1.00 55.19 64 VAL B C 1
ATOM 2170 O O . VAL B 1 97 ? 26.800 -0.231 137.613 1.00 51.31 64 VAL B O 1
ATOM 2174 N N . ASP B 1 98 ? 28.357 -0.514 135.987 1.00 57.59 65 ASP B N 1
ATOM 2175 C CA . ASP B 1 98 ? 29.414 -0.971 136.874 1.00 59.35 65 ASP B CA 1
ATOM 2176 C C . ASP B 1 98 ? 29.720 0.118 137.900 1.00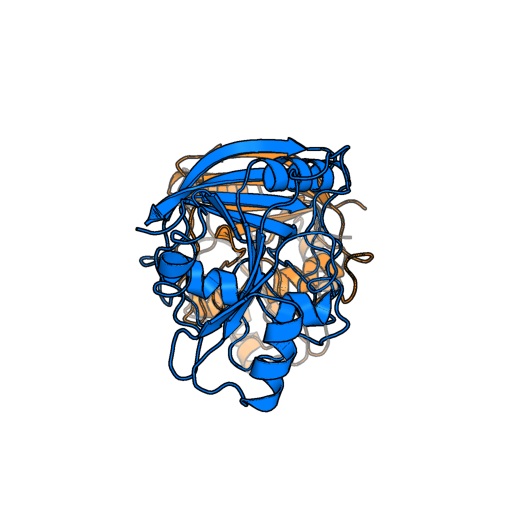 61.53 65 ASP B C 1
ATOM 2177 O O . ASP B 1 98 ? 29.812 1.299 137.562 1.00 59.19 65 ASP B O 1
ATOM 2182 N N . ALA B 1 99 ? 29.848 -0.308 139.160 1.00 59.10 66 ALA B N 1
ATOM 2183 C CA . ALA B 1 99 ? 30.052 0.594 140.279 1.00 62.01 66 ALA B CA 1
ATOM 2184 C C . ALA B 1 99 ? 31.215 0.092 141.126 1.00 69.30 66 ALA B C 1
ATOM 2185 O O . ALA B 1 99 ? 31.266 -1.085 141.479 1.00 66.64 66 ALA B O 1
ATOM 2187 N N . ALA B 1 100 ? 32.149 0.999 141.434 1.00 71.72 67 ALA B N 1
ATOM 2188 C CA . ALA B 1 100 ? 33.168 0.741 142.437 1.00 70.60 67 ALA B CA 1
ATOM 2189 C C . ALA B 1 100 ? 32.495 0.686 143.809 1.00 73.59 67 ALA B C 1
ATOM 2190 O O . ALA B 1 100 ? 31.358 1.135 143.949 1.00 64.05 67 ALA B O 1
ATOM 2192 N N . PRO B 1 101 ? 33.145 0.110 144.849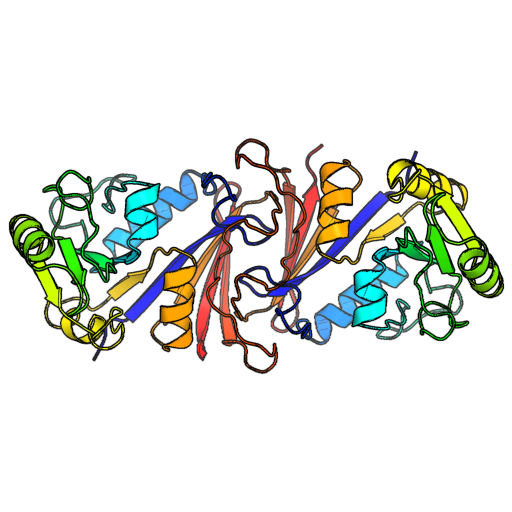 0.80 76.45 68 PRO B N 1
ATOM 2193 C CA . PRO B 1 101 ? 32.515 -0.045 146.165 0.80 73.52 68 PRO B CA 1
ATOM 2194 C C . PRO B 1 101 ? 32.135 1.254 146.878 0.80 73.22 68 PRO B C 1
ATOM 2195 O O . PRO B 1 101 ? 31.332 1.235 147.810 0.80 75.27 68 PRO B O 1
ATOM 2199 N N . GLY B 1 102 ? 32.706 2.379 146.434 1.00 66.80 69 GLY B N 1
ATOM 2200 C CA . GLY B 1 102 ? 32.425 3.665 147.050 1.00 59.22 69 GLY B CA 1
ATOM 2201 C C . GLY B 1 102 ? 31.483 4.524 146.209 1.00 61.19 69 GLY B C 1
ATOM 2202 O O . GLY B 1 102 ? 31.198 5.665 146.570 1.00 65.99 69 GLY B O 1
ATOM 2203 N N . ASP B 1 103 ? 30.973 3.958 145.109 1.00 63.16 70 ASP B N 1
ATOM 2204 C CA . ASP B 1 103 ? 30.331 4.761 144.080 1.00 61.75 70 ASP B CA 1
ATOM 2205 C C . ASP B 1 103 ? 28.919 5.202 144.463 1.00 55.80 70 ASP B C 1
ATOM 2206 O O . ASP B 1 103 ? 28.436 6.190 143.916 1.00 60.33 70 ASP B O 1
ATOM 2211 N N . ASN B 1 104 ? 28.265 4.481 145.384 1.00 49.15 71 ASN B N 1
ATOM 2212 C CA . ASN B 1 104 ? 26.909 4.812 145.792 1.00 45.86 71 ASN B CA 1
ATOM 2213 C C . ASN B 1 104 ? 26.884 6.139 146.546 1.00 44.67 71 ASN B C 1
ATOM 2214 O O . ASN B 1 104 ? 27.545 6.292 147.571 1.00 43.54 71 ASN B O 1
ATOM 2219 N N . PRO B 1 105 ? 26.116 7.139 146.056 1.00 41.56 72 PRO B N 1
ATOM 2220 C CA . PRO B 1 105 ? 25.967 8.415 146.758 1.00 36.97 72 PRO B CA 1
ATOM 2221 C C . PRO B 1 105 ? 25.131 8.269 148.028 1.00 37.37 72 PRO B C 1
ATOM 2222 O O . PRO B 1 105 ? 24.457 7.259 148.216 1.00 37.86 72 PRO B O 1
ATOM 2226 N N . VAL B 1 106 ? 25.195 9.284 148.898 1.00 33.15 73 VAL B N 1
ATOM 2227 C CA . VAL B 1 106 ? 24.344 9.361 150.077 1.00 32.66 73 VAL B CA 1
ATOM 2228 C C . VAL B 1 106 ? 22.888 9.447 149.621 1.00 35.11 73 VAL B C 1
ATOM 2229 O O . VAL B 1 106 ? 22.560 10.216 148.723 1.00 34.11 73 VAL B O 1
ATOM 2233 N N . ARG B 1 107 ? 22.014 8.642 150.233 1.00 34.88 74 ARG B N 1
ATOM 2234 C CA . ARG B 1 107 ? 20.602 8.679 149.886 1.00 36.20 74 ARG B CA 1
ATOM 2235 C C . ARG B 1 107 ? 19.873 9.561 150.894 1.00 37.27 74 ARG B C 1
ATOM 2236 O O . ARG B 1 107 ? 20.010 9.353 152.096 1.00 39.60 74 ARG B O 1
ATOM 2244 N N . VAL B 1 108 ? 19.104 10.538 150.392 1.00 33.97 75 VAL B N 1
ATOM 2245 C CA . VAL B 1 108 ? 18.474 11.556 151.223 1.00 32.50 75 VAL B CA 1
ATOM 2246 C C . VAL B 1 108 ? 16.962 11.530 151.005 1.00 34.58 75 VAL B C 1
ATOM 2247 O O . VAL B 1 108 ? 16.500 11.746 149.891 1.00 35.86 75 VAL B O 1
ATOM 2251 N N . VAL B 1 109 ? 16.190 11.318 152.078 1.00 33.77 76 VAL B N 1
ATOM 2252 C CA . VAL B 1 109 ? 14.739 11.310 151.964 1.00 32.96 76 VAL B CA 1
ATOM 2253 C C . VAL B 1 109 ? 14.167 12.524 152.694 1.00 37.66 76 VAL B C 1
ATOM 2254 O O . VAL B 1 109 ? 14.494 12.751 153.856 1.00 38.30 76 VAL B O 1
ATOM 2258 N N . VAL B 1 110 ? 13.292 13.275 152.008 1.00 33.45 77 VAL B N 1
ATOM 2259 C CA . VAL B 1 110 ? 12.583 14.411 152.587 1.00 36.32 77 VAL B CA 1
ATOM 2260 C C . VAL B 1 110 ? 11.270 13.906 153.191 1.00 38.65 77 VAL B C 1
ATOM 2261 O O . VAL B 1 110 ? 10.350 13.516 152.468 1.00 44.15 77 VAL B O 1
ATOM 2265 N N . ASP B 1 111 ? 11.194 13.936 154.530 1.00 36.37 78 ASP B N 1
ATOM 2266 C CA . ASP B 1 111 ? 10.256 13.105 155.267 1.00 41.35 78 ASP B CA 1
ATOM 2267 C C . ASP B 1 111 ? 9.806 13.790 156.554 1.00 41.89 78 ASP B C 1
ATOM 2268 O O . ASP B 1 111 ? 10.175 13.361 157.647 1.00 38.32 78 ASP B O 1
ATOM 2273 N N . SER B 1 112 ? 8.935 14.794 156.427 1.00 42.56 79 SER B N 1
ATOM 2274 C CA . SER B 1 112 ? 8.641 15.678 157.545 1.00 45.53 79 SER B CA 1
ATOM 2275 C C . SER B 1 112 ? 8.154 14.920 158.786 1.00 44.32 79 SER B C 1
ATOM 2276 O O . SER B 1 112 ? 8.544 15.270 159.894 1.00 46.62 79 SER B O 1
ATOM 2279 N N . MET B 1 113 ? 7.354 13.856 158.614 1.00 41.95 80 MET B N 1
ATOM 2280 C CA . MET B 1 113 ? 6.793 13.145 159.757 1.00 46.22 80 MET B CA 1
ATOM 2281 C C . MET B 1 113 ? 7.400 11.749 159.937 1.00 44.75 80 MET B C 1
ATOM 2282 O O . MET B 1 113 ? 6.737 10.867 160.479 1.00 46.69 80 MET B O 1
ATOM 2287 N N . ALA B 1 114 ? 8.657 11.550 159.509 1.00 42.12 81 ALA B N 1
ATOM 2288 C CA . ALA B 1 114 ? 9.406 10.321 159.761 1.00 41.81 81 ALA B CA 1
ATOM 2289 C C . ALA B 1 114 ? 8.616 9.064 159.381 1.00 39.19 81 ALA B C 1
ATOM 2290 O O . ALA B 1 114 ? 8.537 8.123 160.171 1.00 40.06 81 ALA B O 1
ATOM 2292 N N . ARG B 1 115 ? 8.094 9.023 158.147 1.00 37.81 82 ARG B N 1
ATOM 2293 C CA . ARG B 1 115 ? 7.219 7.944 157.704 1.00 40.44 82 ARG B CA 1
ATOM 2294 C C . ARG B 1 115 ? 7.946 6.905 156.847 1.00 37.83 82 ARG B C 1
ATOM 2295 O O . ARG B 1 115 ? 7.318 5.939 156.413 1.00 41.46 82 ARG B O 1
ATOM 2303 N N . THR B 1 116 ? 9.250 7.083 156.602 1.00 35.18 83 THR B N 1
ATOM 2304 C CA . THR B 1 116 ? 10.011 6.091 155.851 1.00 38.69 83 THR B CA 1
ATOM 2305 C C . THR B 1 116 ? 9.937 4.738 156.558 1.00 39.04 83 THR B C 1
ATOM 2306 O O . THR B 1 116 ? 10.415 4.612 157.685 1.00 37.18 83 THR B O 1
ATOM 2310 N N . PRO B 1 117 ? 9.361 3.672 155.944 1.00 44.79 84 PRO B N 1
ATOM 2311 C CA . PRO B 1 117 ? 9.247 2.386 156.631 1.00 46.84 84 PRO B CA 1
ATOM 2312 C C . PRO B 1 117 ? 10.632 1.829 156.945 1.00 49.50 84 PRO B C 1
ATOM 2313 O O . PRO B 1 117 ? 11.525 1.871 156.100 1.00 46.19 84 PRO B O 1
ATOM 2317 N N A PRO B 1 118 ? 10.904 1.394 158.196 0.70 55.96 85 PRO B N 1
ATOM 2318 N N B PRO B 1 118 ? 10.793 1.233 158.150 0.30 49.12 85 PRO B N 1
ATOM 2319 C CA A PRO B 1 118 ? 12.250 0.956 158.574 0.70 53.87 85 PRO B CA 1
ATOM 2320 C CA B PRO B 1 118 ? 12.061 0.652 158.598 0.30 46.71 85 PRO B CA 1
ATOM 2321 C C A PRO B 1 118 ? 12.734 -0.261 157.780 0.70 51.29 85 PRO B C 1
ATOM 2322 C C B PRO B 1 118 ? 12.671 -0.441 157.722 0.30 44.28 85 PRO B C 1
ATOM 2323 O O A PRO B 1 118 ? 13.918 -0.591 157.792 0.70 53.42 85 PRO B O 1
ATOM 2324 O O B PRO B 1 118 ? 13.883 -0.640 157.762 0.30 45.00 85 PRO B O 1
ATOM 2331 N N A HIS B 1 119 ? 11.807 -0.922 157.065 0.50 46.37 86 HIS B N 1
ATOM 2332 N N B HIS B 1 119 ? 11.844 -1.153 156.941 0.50 41.08 86 HIS B N 1
ATOM 2333 C CA A HIS B 1 119 ? 12.106 -2.138 156.316 0.50 45.57 86 HIS B CA 1
ATOM 2334 C CA B HIS B 1 119 ? 12.385 -2.257 156.172 0.50 40.65 86 HIS B CA 1
ATOM 2335 C C A HIS B 1 119 ? 12.488 -1.843 154.863 0.50 46.40 86 HIS B C 1
ATOM 2336 C C B HIS B 1 119 ? 12.283 -1.972 154.678 0.50 43.54 86 HIS B C 1
ATOM 2337 O O A HIS B 1 119 ? 13.211 -2.630 154.257 0.50 42.62 86 HIS B O 1
ATOM 2338 O O B HIS B 1 119 ? 12.462 -2.873 153.861 0.50 39.85 86 HIS B O 1
ATOM 2351 N N . PHE B 1 120 ? 12.016 -0.707 154.328 1.00 43.00 87 PHE B N 1
ATOM 2352 C CA . PHE B 1 120 ? 12.126 -0.299 152.931 1.00 42.97 87 PHE B CA 1
ATOM 2353 C C . PHE B 1 120 ? 13.584 -0.270 152.474 1.00 40.30 87 PHE B C 1
ATOM 2354 O O . PHE B 1 120 ? 14.499 -0.127 153.285 1.00 42.26 87 PHE B O 1
ATOM 2362 N N . ARG B 1 121 ? 13.781 -0.368 151.153 1.00 37.69 88 ARG B N 1
ATOM 2363 C CA . ARG B 1 121 ? 15.086 -0.630 150.562 1.00 36.06 88 ARG B CA 1
ATOM 2364 C C . ARG B 1 121 ? 16.044 0.551 150.735 1.00 38.36 88 ARG B C 1
ATOM 2365 O O . ARG B 1 121 ? 17.258 0.357 150.742 1.00 36.48 88 ARG B O 1
ATOM 2373 N N . VAL B 1 122 ? 15.500 1.764 150.891 1.00 35.65 89 VAL B N 1
ATOM 2374 C CA . VAL B 1 122 ? 16.308 2.972 150.989 1.00 38.67 89 VAL B CA 1
ATOM 2375 C C . VAL B 1 122 ? 17.110 2.969 152.293 1.00 43.48 89 VAL B C 1
ATOM 2376 O O . VAL B 1 122 ? 18.102 3.686 152.417 1.00 39.40 89 VAL B O 1
ATOM 2380 N N . LEU B 1 123 ? 16.685 2.150 153.259 1.00 45.11 90 LEU B N 1
ATOM 2381 C CA . LEU B 1 123 ? 17.432 1.992 154.495 1.00 45.69 90 LEU B CA 1
ATOM 2382 C C . LEU B 1 123 ? 18.256 0.703 154.483 1.00 46.63 90 LEU B C 1
ATOM 2383 O O . LEU B 1 123 ? 18.694 0.247 155.536 1.00 48.28 90 LEU B O 1
ATOM 2388 N N . ASN B 1 124 ? 18.518 0.132 153.298 1.00 42.84 91 ASN B N 1
ATOM 2389 C CA . ASN B 1 124 ? 19.356 -1.061 153.256 1.00 42.52 91 ASN B CA 1
ATOM 2390 C C . ASN B 1 124 ? 20.818 -0.671 153.485 1.00 42.15 91 ASN B C 1
ATOM 2391 O O . ASN B 1 124 ? 21.113 0.487 153.769 1.00 41.81 91 ASN B O 1
ATOM 2396 N N . ASP B 1 125 ? 21.730 -1.641 153.351 1.00 41.02 92 ASP B N 1
ATOM 2397 C CA . ASP B 1 125 ? 23.131 -1.436 153.689 1.00 42.53 92 ASP B CA 1
ATOM 2398 C C . ASP B 1 125 ? 23.978 -1.083 152.463 1.00 44.95 92 ASP B C 1
ATOM 2399 O O . ASP B 1 125 ? 25.204 -1.152 152.541 1.00 44.30 92 ASP B O 1
ATOM 2404 N N . GLU B 1 126 ? 23.349 -0.698 151.343 1.00 47.85 93 GLU B N 1
ATOM 2405 C CA . GLU B 1 126 ? 24.093 -0.465 150.108 1.00 42.16 93 GLU B CA 1
ATOM 2406 C C . GLU B 1 126 ? 24.885 0.839 150.168 1.00 41.68 93 GLU B C 1
ATOM 2407 O O . GLU B 1 126 ? 25.883 0.990 149.460 1.00 35.88 93 GLU B O 1
ATOM 2413 N N . ALA B 1 127 ? 24.403 1.788 150.976 1.00 37.13 94 ALA B N 1
ATOM 2414 C CA . ALA B 1 127 ? 24.951 3.133 150.993 1.00 39.08 94 ALA B CA 1
ATOM 2415 C C . ALA B 1 127 ? 24.398 3.882 152.200 1.00 38.24 94 ALA B C 1
ATOM 2416 O O . ALA B 1 127 ? 23.364 3.496 152.739 1.00 36.91 94 ALA B O 1
ATOM 2418 N N . PRO B 1 128 ? 25.045 4.986 152.644 1.00 36.76 95 PRO B N 1
ATOM 2419 C CA . PRO B 1 128 ? 24.565 5.744 153.797 1.00 37.70 95 PRO B CA 1
ATOM 2420 C C . PRO B 1 128 ? 23.250 6.413 153.416 1.00 37.77 95 PRO B C 1
ATOM 2421 O O . PRO B 1 128 ? 23.041 6.742 152.250 1.00 35.03 95 PRO B O 1
ATOM 2425 N N . THR B 1 129 ? 22.373 6.587 154.409 1.00 37.53 96 THR B N 1
ATOM 2426 C CA . THR B 1 129 ? 21.097 7.247 154.195 1.00 36.42 96 THR B CA 1
ATOM 2427 C C . THR B 1 129 ? 20.877 8.313 155.264 1.00 41.62 96 THR B C 1
ATOM 2428 O O . THR B 1 129 ? 21.199 8.095 156.431 1.00 42.61 96 THR B O 1
ATOM 2432 N N . VAL B 1 130 ? 20.307 9.446 154.825 1.00 37.69 97 VAL B N 1
ATOM 2433 C CA . VAL B 1 130 ? 19.905 10.581 155.644 1.00 37.04 97 VAL B CA 1
ATOM 2434 C C . VAL B 1 130 ? 18.397 10.781 155.484 1.00 39.49 97 VAL B C 1
ATOM 2435 O O . VAL B 1 130 ? 17.904 10.855 154.361 1.00 39.80 97 VAL B O 1
ATOM 2439 N N . ILE B 1 131 ? 17.680 10.919 156.609 1.00 39.56 98 ILE B N 1
ATOM 2440 C CA . ILE B 1 131 ? 16.276 11.306 156.584 1.00 37.86 98 ILE B CA 1
ATOM 2441 C C . ILE B 1 131 ? 16.141 12.727 157.126 1.00 41.01 98 ILE B C 1
ATOM 2442 O O . ILE B 1 131 ? 16.497 12.995 158.272 1.00 38.77 98 ILE B O 1
ATOM 2447 N N . GLY B 1 132 ? 15.609 13.627 156.292 1.00 39.00 99 GLY B N 1
ATOM 2448 C CA . GLY B 1 132 ? 15.257 14.966 156.730 1.00 35.99 99 GLY B CA 1
ATOM 2449 C C . GLY B 1 132 ? 13.826 14.984 157.253 1.00 38.39 99 GLY B C 1
ATOM 2450 O O . GLY B 1 132 ? 12.901 14.642 156.521 1.00 39.72 99 GLY B O 1
ATOM 2451 N N . VAL B 1 133 ? 13.668 15.349 158.531 1.00 39.94 100 VAL B N 1
ATOM 2452 C CA . VAL B 1 133 ? 12.362 15.374 159.176 1.00 40.24 100 VAL B CA 1
ATOM 2453 C C . VAL B 1 133 ? 12.122 16.754 159.783 1.00 42.03 100 VAL B C 1
ATOM 2454 O O . VAL B 1 133 ? 13.053 17.524 159.993 1.00 41.29 100 VAL B O 1
ATOM 2458 N N . SER B 1 134 ? 10.857 17.037 160.102 1.00 41.74 101 SER B N 1
ATOM 2459 C CA . SER B 1 134 ? 10.509 18.278 160.769 1.00 43.18 101 SER B CA 1
ATOM 2460 C C . SER B 1 134 ? 10.468 18.058 162.280 1.00 45.80 101 SER B C 1
ATOM 2461 O O . SER B 1 134 ? 10.444 16.921 162.750 1.00 46.12 101 SER B O 1
ATOM 2464 N N . GLU B 1 135 ? 10.431 19.163 163.032 1.00 42.70 102 GLU B N 1
ATOM 2465 C CA . GLU B 1 135 ? 10.350 19.111 164.485 1.00 49.78 102 GLU B CA 1
ATOM 2466 C C . GLU B 1 135 ? 9.065 18.415 164.946 1.00 51.38 102 GLU B C 1
ATOM 2467 O O . GLU B 1 135 ? 9.000 17.950 166.082 1.00 51.86 102 GLU B O 1
ATOM 2473 N N . SER B 1 136 ? 8.055 18.326 164.065 1.00 46.21 103 SER B N 1
ATOM 2474 C CA . SER B 1 136 ? 6.773 17.715 164.400 1.00 46.65 103 SER B CA 1
ATOM 2475 C C . SER B 1 136 ? 6.818 16.191 164.323 1.00 49.32 103 SER B C 1
ATOM 2476 O O . SER B 1 136 ? 5.822 15.542 164.634 1.00 47.61 103 SER B O 1
ATOM 2479 N N . ALA B 1 137 ? 7.945 15.615 163.891 1.00 47.53 104 ALA B N 1
ATOM 2480 C CA . ALA B 1 137 ? 7.963 14.180 163.650 1.00 50.28 104 ALA B CA 1
ATOM 2481 C C . ALA B 1 137 ? 7.818 13.433 164.975 1.00 49.58 104 ALA B C 1
ATOM 2482 O O . ALA B 1 137 ? 8.464 13.794 165.956 1.00 54.79 104 ALA B O 1
ATOM 2484 N N . PRO B 1 138 ? 6.957 12.389 165.061 1.00 53.06 105 PRO B N 1
ATOM 2485 C CA . PRO B 1 138 ? 6.789 11.655 166.314 1.00 52.59 105 PRO B CA 1
ATOM 2486 C C . PRO B 1 138 ? 8.166 11.224 166.802 1.00 55.96 105 PRO B C 1
ATOM 2487 O O . PRO B 1 138 ? 8.970 10.724 166.020 1.00 55.07 105 PRO B O 1
ATOM 2491 N N . PRO B 1 139 ? 8.489 11.409 168.101 1.00 58.80 106 PRO B N 1
ATOM 2492 C CA . PRO B 1 139 ? 9.828 11.102 168.606 1.00 57.46 106 PRO B CA 1
ATOM 2493 C C . PRO B 1 139 ? 10.156 9.614 168.503 1.00 56.45 106 PRO B C 1
ATOM 2494 O O . PRO B 1 139 ? 11.326 9.243 168.405 1.00 57.63 106 PRO B O 1
ATOM 2498 N N . GLU B 1 140 ? 9.104 8.781 168.517 1.00 54.65 107 GLU B N 1
ATOM 2499 C CA . GLU B 1 140 ? 9.231 7.331 168.507 1.00 54.37 107 GLU B CA 1
ATOM 2500 C C . GLU B 1 140 ? 9.649 6.845 167.121 1.00 54.23 107 GLU B C 1
ATOM 2501 O O . GLU B 1 140 ? 10.439 5.909 167.010 1.00 54.36 107 GLU B O 1
ATOM 2507 N N . ARG B 1 141 ? 9.104 7.473 166.074 1.00 54.88 108 ARG B N 1
ATOM 2508 C CA . ARG B 1 141 ? 9.440 7.103 164.707 1.00 51.81 108 ARG B CA 1
ATOM 2509 C C . ARG B 1 141 ? 10.851 7.584 164.372 1.00 49.17 108 ARG B C 1
ATOM 2510 O O . ARG B 1 141 ? 11.604 6.864 163.720 1.00 50.57 108 ARG B O 1
ATOM 2518 N N . VAL B 1 142 ? 11.208 8.781 164.857 1.00 46.82 109 VAL B N 1
ATOM 2519 C CA . VAL B 1 142 ? 12.524 9.363 164.623 1.00 46.79 109 VAL B CA 1
ATOM 2520 C C . VAL B 1 142 ? 13.601 8.446 165.205 1.00 52.37 109 VAL B C 1
ATOM 2521 O O . VAL B 1 142 ? 14.601 8.177 164.543 1.00 53.33 109 VAL B O 1
ATOM 2525 N N . ALA B 1 143 ? 13.374 7.957 166.432 1.00 54.68 110 ALA B N 1
ATOM 2526 C CA . ALA B 1 143 ? 14.323 7.098 167.126 1.00 52.90 110 ALA B CA 1
ATOM 2527 C C . ALA B 1 143 ? 14.553 5.798 166.355 1.00 53.59 110 ALA B C 1
ATOM 2528 O O . ALA B 1 143 ? 15.689 5.338 166.259 1.00 59.42 110 ALA B O 1
ATOM 2530 N N . GLU B 1 144 ? 13.482 5.215 165.796 1.00 51.85 111 GLU B N 1
ATOM 2531 C CA . GLU B 1 144 ? 13.612 3.999 165.004 1.00 52.87 111 GLU B CA 1
ATOM 2532 C C . GLU B 1 144 ? 14.441 4.262 163.748 1.00 50.29 111 GLU B C 1
ATOM 2533 O O . GLU B 1 144 ? 15.241 3.419 163.344 1.00 49.82 111 GLU B O 1
ATOM 2539 N N . LEU B 1 145 ? 14.248 5.435 163.136 1.00 48.05 112 LEU B N 1
ATOM 2540 C CA . LEU B 1 145 ? 14.973 5.752 161.916 1.00 45.78 112 LEU B CA 1
ATOM 2541 C C . LEU B 1 145 ? 16.461 5.929 162.212 1.00 46.12 112 LEU B C 1
ATOM 2542 O O . LEU B 1 145 ? 17.291 5.519 161.404 1.00 42.94 112 LEU B O 1
ATOM 2547 N N . ARG B 1 146 ? 16.783 6.479 163.390 1.00 47.03 113 ARG B N 1
ATOM 2548 C CA . ARG B 1 146 ? 18.159 6.771 163.769 1.00 50.70 113 ARG B CA 1
ATOM 2549 C C . ARG B 1 146 ? 18.987 5.490 163.861 1.00 53.35 113 ARG B C 1
ATOM 2550 O O . ARG B 1 146 ? 20.214 5.557 163.875 1.00 59.60 113 ARG B O 1
ATOM 2558 N N . LYS B 1 147 ? 18.313 4.334 163.928 1.00 52.26 114 LYS B N 1
ATOM 2559 C CA . LYS B 1 147 ? 19.002 3.054 164.013 1.00 58.75 114 LYS B CA 1
ATOM 2560 C C . LYS B 1 147 ? 19.510 2.611 162.641 1.00 60.05 114 LYS B C 1
ATOM 2561 O O . LYS B 1 147 ? 20.433 1.798 162.562 1.00 63.89 114 LYS B O 1
ATOM 2567 N N . ARG B 1 148 ? 18.901 3.126 161.571 1.00 56.21 115 ARG B N 1
ATOM 2568 C CA . ARG B 1 148 ? 19.302 2.717 160.198 1.00 51.77 115 ARG B CA 1
ATOM 2569 C C . ARG B 1 148 ? 19.776 3.928 159.391 1.00 51.58 115 ARG B C 1
ATOM 2570 O O . ARG B 1 148 ? 20.232 3.731 158.258 1.00 52.20 115 ARG B O 1
ATOM 2578 N N . ALA B 1 149 ? 19.695 5.130 159.961 1.00 48.45 116 ALA B N 1
ATOM 2579 C CA . ALA B 1 149 ? 20.065 6.315 159.203 1.00 46.53 116 ALA B CA 1
ATOM 2580 C C . ALA B 1 149 ? 20.564 7.428 160.116 1.00 48.32 116 ALA B C 1
ATOM 2581 O O . ALA B 1 149 ? 20.411 7.368 161.330 1.00 52.12 116 ALA B O 1
ATOM 2583 N N . GLU B 1 150 ? 21.154 8.452 159.495 1.00 48.43 117 GLU B N 1
ATOM 2584 C CA . GLU B 1 150 ? 21.394 9.723 160.153 1.00 47.41 117 GLU B CA 1
ATOM 2585 C C . GLU B 1 150 ? 20.150 10.590 159.964 1.00 49.69 117 GLU B C 1
ATOM 2586 O O . GLU B 1 150 ? 19.745 10.857 158.837 1.00 51.32 117 GLU B O 1
ATOM 2592 N N . VAL B 1 151 ? 19.520 11.007 161.067 1.00 48.40 118 VAL B N 1
ATOM 2593 C CA . VAL B 1 151 ? 18.358 11.870 160.937 1.00 46.97 118 VAL B CA 1
ATOM 2594 C C . VAL B 1 151 ? 18.786 13.322 161.131 1.00 50.18 118 VAL B C 1
ATOM 2595 O O . VAL B 1 151 ? 19.496 13.643 162.082 1.00 53.60 118 VAL B O 1
ATOM 2599 N N . VAL B 1 152 ? 18.338 14.184 160.210 1.00 49.03 119 VAL B N 1
ATOM 2600 C CA . VAL B 1 152 ? 18.497 15.625 160.314 1.00 42.85 119 VAL B CA 1
ATOM 2601 C C . VAL B 1 152 ? 17.114 16.234 160.533 1.00 46.54 119 VAL B C 1
ATOM 2602 O O . VAL B 1 152 ? 16.208 16.002 159.737 1.00 44.18 119 VAL B O 1
ATOM 2606 N N . VAL B 1 153 ? 16.969 17.013 161.612 1.00 46.02 120 VAL B N 1
ATOM 2607 C CA . VAL B 1 153 ? 15.750 17.766 161.871 1.00 48.47 120 VAL B CA 1
ATOM 2608 C C . VAL B 1 153 ? 15.945 19.178 161.322 1.00 48.94 120 VAL B C 1
ATOM 2609 O O . VAL B 1 153 ? 16.994 19.782 161.539 1.00 49.64 120 VAL B O 1
ATOM 2613 N N . ALA B 1 154 ? 14.927 19.693 160.615 1.00 47.40 121 ALA B N 1
ATOM 2614 C CA . ALA B 1 154 ? 15.001 20.991 159.958 1.00 47.87 121 ALA B CA 1
ATOM 2615 C C . ALA B 1 154 ? 13.609 21.465 159.541 1.00 48.70 121 ALA B C 1
ATOM 2616 O O . ALA B 1 154 ? 12.978 20.874 158.667 1.00 54.24 121 ALA B O 1
ATOM 2618 N N . GLY B 1 155 ? 13.156 22.563 160.155 1.00 57.31 122 GLY B N 1
ATOM 2619 C CA . GLY B 1 155 ? 11.812 23.067 159.935 1.00 50.23 122 GLY B CA 1
ATOM 2620 C C . GLY B 1 155 ? 10.839 22.610 161.020 1.00 52.47 122 GLY B C 1
ATOM 2621 O O . GLY B 1 155 ? 11.033 21.569 161.649 1.00 44.89 122 GLY B O 1
ATOM 2622 N N . THR B 1 156 ? 9.779 23.405 161.200 1.00 47.93 123 THR B N 1
ATOM 2623 C CA . THR B 1 156 ? 8.787 23.194 162.239 1.00 49.35 123 THR B CA 1
ATOM 2624 C C . THR B 1 156 ? 7.909 21.990 161.913 1.00 50.68 123 THR B C 1
ATOM 2625 O O . THR B 1 156 ? 7.846 21.053 162.703 1.00 54.14 123 THR B O 1
ATOM 2629 N N . ARG B 1 157 ? 7.242 22.033 160.751 1.00 57.50 124 ARG B N 1
ATOM 2630 C CA . ARG B 1 157 ? 6.158 21.120 160.412 1.00 57.36 124 ARG B CA 1
ATOM 2631 C C . ARG B 1 157 ? 6.331 20.585 158.989 1.00 58.60 124 ARG B C 1
ATOM 2632 O O . ARG B 1 157 ? 5.863 19.494 158.667 1.00 61.18 124 ARG B O 1
ATOM 2640 N N . ARG B 1 158 ? 7.055 21.364 158.185 1.00 57.82 125 ARG B N 1
ATOM 2641 C CA . ARG B 1 158 ? 7.468 20.987 156.811 1.00 53.62 125 ARG B CA 1
ATOM 2642 C C . ARG B 1 158 ? 8.990 21.031 156.801 1.00 50.88 125 ARG B C 1
ATOM 2643 O O . ARG B 1 158 ? 9.566 21.841 157.540 1.00 50.71 125 ARG B O 1
ATOM 2651 N N . VAL B 1 159 ? 9.615 20.159 156.026 1.00 46.70 126 VAL B N 1
ATOM 2652 C CA . VAL B 1 159 ? 11.068 20.190 156.028 1.00 46.30 126 VAL B CA 1
ATOM 2653 C C . VAL B 1 159 ? 11.537 21.515 155.436 1.00 47.65 126 VAL B C 1
ATOM 2654 O O . VAL B 1 159 ? 11.088 21.914 154.363 1.00 47.08 126 VAL B O 1
ATOM 2658 N N . ASP B 1 160 ? 12.416 22.196 156.180 1.00 45.06 127 ASP B N 1
ATOM 2659 C CA . ASP B 1 160 ? 13.109 23.377 155.695 1.00 45.08 127 ASP B CA 1
ATOM 2660 C C . ASP B 1 160 ? 14.224 22.916 154.761 1.00 43.54 127 ASP B C 1
ATOM 2661 O O . ASP B 1 160 ? 15.256 22.443 155.227 1.00 40.78 127 ASP B O 1
ATOM 2666 N N . LEU B 1 161 ? 14.002 23.068 153.449 1.00 42.39 128 LEU B N 1
ATOM 2667 C CA . LEU B 1 161 ? 14.908 22.550 152.434 1.00 41.96 128 LEU B CA 1
ATOM 2668 C C . LEU B 1 161 ? 16.217 23.339 152.434 1.00 41.07 128 LEU B C 1
ATOM 2669 O O . LEU B 1 161 ? 17.272 22.787 152.130 1.00 36.91 128 LEU B O 1
ATOM 2674 N N . HIS B 1 162 ? 16.135 24.635 152.751 1.00 37.72 129 HIS B N 1
ATOM 2675 C CA . HIS B 1 162 ? 17.325 25.466 152.823 1.00 46.33 129 HIS B CA 1
ATOM 2676 C C . HIS B 1 162 ? 18.263 24.917 153.893 1.00 47.61 129 HIS B C 1
ATOM 2677 O O . HIS B 1 162 ? 19.444 24.683 153.634 1.00 46.03 129 HIS B O 1
ATOM 2684 N N . LEU B 1 163 ? 17.703 24.686 155.084 1.00 44.20 130 LEU B N 1
ATOM 2685 C CA . LEU B 1 163 ? 18.484 24.226 156.217 1.00 43.43 130 LEU B CA 1
ATOM 2686 C C . LEU B 1 163 ? 19.026 22.834 155.909 1.00 45.35 130 LEU B C 1
ATOM 2687 O O . LEU B 1 163 ? 20.227 22.605 156.021 1.00 45.28 130 LEU B O 1
ATOM 2692 N N . LEU B 1 164 ? 18.140 21.933 155.466 1.00 44.36 131 LEU B N 1
ATOM 2693 C CA . LEU B 1 164 ? 18.546 20.574 155.152 1.00 41.33 131 LEU B CA 1
ATOM 2694 C C . LEU B 1 164 ? 19.754 20.595 154.220 1.00 37.65 131 LEU B C 1
ATOM 2695 O O . LEU B 1 164 ? 20.709 19.866 154.461 1.00 37.20 131 LEU B O 1
ATOM 2700 N N . LEU B 1 165 ? 19.674 21.399 153.154 1.00 37.64 132 LEU B N 1
ATOM 2701 C CA . LEU B 1 165 ? 20.748 21.504 152.127 1.00 40.61 132 LEU B CA 1
ATOM 2702 C C . LEU B 1 165 ? 22.033 22.041 152.766 1.00 44.14 132 LEU B C 1
ATOM 2703 O O . LEU B 1 165 ? 23.118 21.608 152.355 1.00 38.79 132 LEU B O 1
ATOM 2708 N N . GLU B 1 166 ? 21.900 23.002 153.681 1.00 43.25 133 GLU B N 1
ATOM 2709 C CA . GLU B 1 166 ? 23.034 23.508 154.434 1.00 47.39 133 GLU B CA 1
ATOM 2710 C C . GLU B 1 166 ? 23.692 22.351 155.185 1.00 45.57 133 GLU B C 1
ATOM 2711 O O . GLU B 1 166 ? 24.913 22.212 155.162 1.00 42.72 133 GLU B O 1
ATOM 2717 N N . ARG B 1 167 ? 22.867 21.507 155.816 1.00 43.98 134 ARG B N 1
ATOM 2718 C CA . ARG B 1 167 ? 23.372 20.403 156.620 1.00 44.73 134 ARG B CA 1
ATOM 2719 C C . ARG B 1 167 ? 24.062 19.367 155.732 1.00 47.12 134 ARG B C 1
ATOM 2720 O O . ARG B 1 167 ? 25.076 18.801 156.135 1.00 41.99 134 ARG B O 1
ATOM 2728 N N . LEU B 1 168 ? 23.539 19.151 154.515 1.00 45.23 135 LEU B N 1
ATOM 2729 C CA . LEU B 1 168 ? 24.131 18.184 153.597 1.00 45.46 135 LEU B CA 1
ATOM 2730 C C . LEU B 1 168 ? 25.477 18.691 153.084 1.00 44.17 135 LEU B C 1
ATOM 2731 O O . LEU B 1 168 ? 26.406 17.905 152.916 1.00 44.75 135 LEU B O 1
ATOM 2736 N N . HIS B 1 169 ? 25.561 20.001 152.816 1.00 39.76 136 HIS B N 1
ATOM 2737 C CA . HIS B 1 169 ? 26.780 20.630 152.329 1.00 46.19 136 HIS B CA 1
ATOM 2738 C C . HIS B 1 169 ? 27.888 20.483 153.368 1.00 44.55 136 HIS B C 1
ATOM 2739 O O . HIS B 1 169 ? 29.055 20.310 153.021 1.00 41.50 136 HIS B O 1
ATOM 2746 N N . GLY B 1 170 ? 27.492 20.559 154.644 1.00 43.97 137 GLY B N 1
ATOM 2747 C CA . GLY B 1 170 ? 28.392 20.428 155.778 1.00 46.68 137 GLY B CA 1
ATOM 2748 C C . GLY B 1 170 ? 28.845 18.987 156.005 1.00 47.03 137 GLY B C 1
ATOM 2749 O O . GLY B 1 170 ? 29.781 18.744 156.764 1.00 53.46 137 GLY B O 1
ATOM 2750 N N . MET B 1 171 ? 28.176 18.035 155.348 1.00 44.02 138 MET B N 1
ATOM 2751 C CA . MET B 1 171 ? 28.632 16.654 155.374 1.00 39.16 138 MET B CA 1
ATOM 2752 C C . MET B 1 171 ? 29.602 16.416 154.218 1.00 38.24 138 MET B C 1
ATOM 2753 O O . MET B 1 171 ? 30.079 15.299 154.026 1.00 43.80 138 MET B O 1
ATOM 2758 N N . GLY B 1 172 ? 29.880 17.474 153.446 1.00 39.43 139 GLY B N 1
ATOM 2759 C CA . GLY B 1 172 ? 30.795 17.385 152.319 1.00 39.33 139 GLY B CA 1
ATOM 2760 C C . GLY B 1 172 ? 30.092 17.061 151.001 1.00 39.55 139 GLY B C 1
ATOM 2761 O O . GLY B 1 172 ? 30.743 16.712 150.018 1.00 41.16 139 GLY B O 1
ATOM 2762 N N . ILE B 1 173 ? 28.764 17.207 150.966 1.00 42.88 140 ILE B N 1
ATOM 2763 C CA . ILE B 1 173 ? 28.053 16.972 149.720 1.00 39.18 140 ILE B CA 1
ATOM 2764 C C . ILE B 1 173 ? 28.074 18.251 148.886 1.00 37.05 140 ILE B C 1
ATOM 2765 O O . ILE B 1 173 ? 27.549 19.279 149.307 1.00 39.44 140 ILE B O 1
ATOM 2770 N N . GLU B 1 174 ? 28.679 18.171 147.694 1.00 38.45 141 GLU B N 1
ATOM 2771 C CA . GLU B 1 174 ? 28.850 19.338 146.842 1.00 42.23 141 GLU B CA 1
ATOM 2772 C C . GLU B 1 174 ? 27.989 19.195 145.590 1.00 43.38 141 GLU B C 1
ATOM 2773 O O . GLU B 1 174 ? 27.685 20.187 144.929 1.00 41.56 141 GLU B O 1
ATOM 2779 N N . ARG B 1 175 ? 27.588 17.953 145.294 1.00 38.74 142 ARG B N 1
ATOM 2780 C CA . ARG B 1 175 ? 26.854 17.633 144.081 1.00 40.46 142 ARG B CA 1
ATOM 2781 C C . ARG B 1 175 ? 25.690 16.696 144.403 1.00 41.10 142 ARG B C 1
ATOM 2782 O O . ARG B 1 175 ?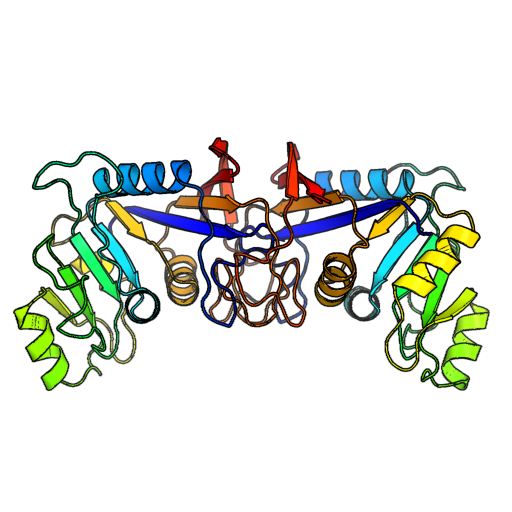 25.894 15.526 144.726 1.00 36.91 142 ARG B O 1
ATOM 2790 N N . LEU B 1 176 ? 24.465 17.227 144.290 1.00 34.87 143 LEU B N 1
ATOM 2791 C CA . LEU B 1 176 ? 23.267 16.477 144.636 1.00 35.40 143 LEU B CA 1
ATOM 2792 C C . LEU B 1 176 ? 22.354 16.310 143.423 1.00 39.15 143 LEU B C 1
ATOM 2793 O O . LEU B 1 176 ? 22.075 17.263 142.699 1.00 33.12 143 LEU B O 1
ATOM 2798 N N . MET B 1 177 ? 21.846 15.082 143.2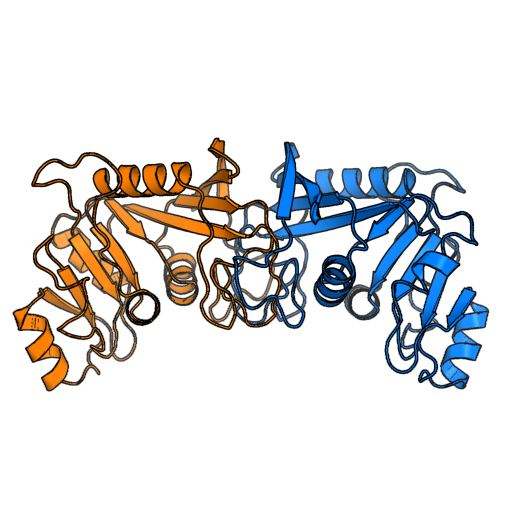66 1.00 36.62 144 MET B N 1
ATOM 2799 C CA . MET B 1 177 ? 20.901 14.718 142.224 1.00 37.34 144 MET B CA 1
ATOM 2800 C C . MET B 1 177 ? 19.495 14.622 142.821 1.00 34.84 144 MET B C 1
ATOM 2801 O O . MET B 1 177 ? 19.215 13.755 143.648 1.00 32.21 144 MET B O 1
ATOM 2806 N N . LEU B 1 178 ? 18.611 15.530 142.388 1.00 32.29 145 LEU B N 1
ATOM 2807 C CA . LEU B 1 178 ? 17.221 15.548 142.822 1.00 31.22 145 LEU B CA 1
ATOM 2808 C C . LEU B 1 178 ? 16.373 14.695 141.878 1.00 31.76 145 LEU B C 1
ATOM 2809 O O . LEU B 1 178 ? 16.288 14.978 140.684 1.00 30.23 145 LEU B O 1
ATOM 2814 N N . GLU B 1 179 ? 15.709 13.674 142.438 1.00 30.61 146 GLU B N 1
ATOM 2815 C CA . GLU B 1 179 ? 14.986 12.709 141.622 1.00 33.47 146 GLU B CA 1
ATOM 2816 C C . GLU B 1 179 ? 13.480 12.711 141.905 1.00 36.31 146 GLU B C 1
ATOM 2817 O O . GLU B 1 179 ? 12.829 11.687 141.709 1.00 38.87 146 GLU B O 1
ATOM 2823 N N . GLY B 1 180 ? 12.913 13.849 142.332 1.00 36.16 147 GLY B N 1
ATOM 2824 C CA . GLY B 1 180 ? 11.462 13.968 142.418 1.00 35.36 147 GLY B CA 1
ATOM 2825 C C . GLY B 1 180 ? 10.918 13.640 143.809 1.00 39.95 147 GLY 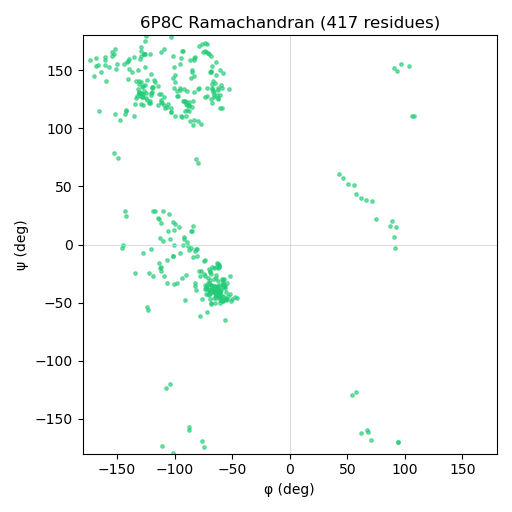B C 1
ATOM 2826 O O . GLY B 1 180 ? 11.694 13.501 144.750 1.00 45.52 147 GLY B O 1
ATOM 2827 N N . GLY B 1 181 ? 9.587 13.520 143.952 1.00 36.07 148 GLY B N 1
ATOM 2828 C CA . GLY B 1 181 ? 8.595 13.617 142.890 1.00 34.55 148 GLY B CA 1
ATOM 2829 C C . GLY B 1 181 ? 8.142 15.055 142.650 1.00 34.59 148 GLY B C 1
ATOM 2830 O O . GLY B 1 181 ? 8.906 15.993 142.854 1.00 34.18 148 GLY B O 1
ATOM 2831 N N . SER B 1 182 ? 6.947 15.207 142.076 1.00 31.20 149 SER B N 1
ATOM 2832 C CA . SER B 1 182 ? 6.455 16.530 141.598 1.00 32.61 149 SER B CA 1
ATOM 2833 C C . SER B 1 182 ? 6.261 17.573 142.702 1.00 32.53 149 SER B C 1
ATOM 2834 O O . SER B 1 182 ? 6.382 18.760 142.395 1.00 36.05 149 SER B O 1
ATOM 2837 N N . THR B 1 183 ? 5.966 17.151 143.926 1.00 32.97 150 THR B N 1
ATOM 2838 C CA . THR B 1 183 ? 5.740 18.100 145.004 1.00 36.90 150 THR B CA 1
ATOM 2839 C C . THR B 1 183 ? 7.079 18.662 145.477 1.00 33.90 150 THR B C 1
ATOM 2840 O O . THR B 1 183 ? 7.224 19.877 145.610 1.00 33.53 150 THR B O 1
ATOM 2844 N N . LEU B 1 184 ? 8.058 17.774 145.693 1.00 31.25 151 LEU B N 1
ATOM 2845 C CA . LEU B 1 184 ? 9.389 18.192 146.110 1.00 35.36 151 LEU B CA 1
ATOM 2846 C C . LEU B 1 184 ? 10.036 19.029 145.004 1.00 36.84 151 LEU B C 1
ATOM 2847 O O . LEU B 1 184 ? 10.637 20.065 145.292 1.00 38.03 151 LEU B O 1
ATOM 2852 N N . ASN B 1 185 ? 9.868 18.603 143.744 1.00 33.11 152 ASN B N 1
ATOM 2853 C CA . ASN B 1 185 ? 10.384 19.343 142.601 1.00 30.82 152 ASN B CA 1
ATOM 2854 C C . ASN B 1 185 ? 9.961 20.809 142.685 1.00 30.66 152 ASN B C 1
ATOM 2855 O O . ASN B 1 185 ? 10.792 21.693 142.503 1.00 33.24 152 ASN B O 1
ATOM 2860 N N . TYR B 1 186 ? 8.676 21.052 142.979 1.00 32.00 153 TYR B N 1
ATOM 2861 C CA . TYR B 1 186 ? 8.127 22.399 143.003 1.00 32.69 153 TYR B CA 1
ATOM 2862 C C . TYR B 1 186 ? 8.776 23.241 144.100 1.00 35.35 153 TYR B C 1
ATOM 2863 O O . TYR B 1 186 ? 9.113 24.404 143.873 1.00 35.06 153 TYR B O 1
ATOM 2872 N N . SER B 1 187 ? 8.919 22.638 145.288 1.00 35.41 154 SER B N 1
ATOM 2873 C CA . SER B 1 187 ? 9.481 23.270 146.473 1.00 35.94 154 SER B CA 1
ATOM 2874 C C . SER B 1 187 ? 10.935 23.666 146.234 1.00 35.20 154 SER B C 1
ATOM 2875 O O . SER B 1 187 ? 11.366 24.749 146.628 1.00 34.58 154 SER B O 1
ATOM 2878 N N . MET B 1 188 ? 11.683 22.745 145.619 1.00 31.10 155 MET B N 1
ATOM 2879 C CA . MET B 1 188 ? 13.098 22.924 145.356 1.00 31.62 155 MET B CA 1
ATOM 2880 C C . MET B 1 188 ? 13.297 24.019 144.309 1.00 34.13 155 MET B C 1
ATOM 2881 O O . MET B 1 188 ? 14.159 24.874 144.477 1.00 35.21 155 MET B O 1
ATOM 2886 N N . LEU B 1 189 ? 12.460 24.021 143.265 1.00 31.80 156 LEU B N 1
ATOM 2887 C CA . LEU B 1 189 ? 12.597 24.980 142.178 1.00 35.29 156 LEU B CA 1
ATOM 2888 C C . LEU B 1 189 ? 12.261 26.394 142.652 1.00 37.42 156 LEU B C 1
ATOM 2889 O O . LEU B 1 189 ? 13.042 27.320 142.434 1.00 33.22 156 LEU B O 1
ATOM 2894 N N . THR B 1 190 ? 11.109 26.546 143.316 1.00 36.38 157 THR B N 1
ATOM 2895 C CA . THR B 1 190 ? 10.642 27.850 143.763 1.00 38.08 157 THR B CA 1
ATOM 2896 C C . THR B 1 190 ? 11.522 28.395 144.889 1.00 38.89 157 THR B C 1
ATOM 2897 O O . THR B 1 190 ? 11.579 29.606 145.090 1.00 33.41 157 THR B O 1
ATOM 2901 N N . GLY B 1 191 ? 12.223 27.505 145.603 1.00 38.68 158 GLY B N 1
ATOM 2902 C CA . GLY B 1 191 ? 13.115 27.923 146.674 1.00 34.03 158 GLY B CA 1
ATOM 2903 C C . GLY B 1 191 ? 14.476 28.390 146.158 1.00 34.48 158 GLY B C 1
ATOM 2904 O O . GLY B 1 191 ? 15.320 28.818 146.944 1.00 37.40 158 GLY B O 1
ATOM 2905 N N . GLY B 1 192 ? 14.683 28.281 144.839 1.00 33.19 159 GLY B N 1
ATOM 2906 C CA . GLY B 1 192 ? 15.938 28.641 144.194 1.00 31.51 159 GLY B CA 1
ATOM 2907 C C . GLY B 1 192 ? 17.066 27.658 144.508 1.00 36.69 159 GLY B C 1
ATOM 2908 O O . GLY B 1 192 ? 18.222 28.059 144.645 1.00 34.92 159 GLY B O 1
ATOM 2909 N N . LEU B 1 193 ? 16.725 26.365 144.593 1.00 36.41 160 LEU B N 1
ATOM 2910 C CA . LEU B 1 193 ? 17.670 25.353 145.043 1.00 34.39 160 LEU B CA 1
ATOM 2911 C C . LEU B 1 193 ? 18.009 24.366 143.924 1.00 35.23 160 LEU B C 1
ATOM 2912 O O . LEU B 1 193 ? 18.447 23.253 144.204 1.00 38.01 160 LEU B O 1
ATOM 2917 N N . VAL B 1 194 ? 17.824 24.767 142.660 1.00 32.14 161 VAL B N 1
ATOM 2918 C CA . VAL B 1 194 ? 18.085 23.865 141.546 1.00 31.34 161 VAL B CA 1
ATOM 2919 C C . VAL B 1 194 ? 18.950 24.574 140.505 1.00 30.83 161 VAL B C 1
ATOM 2920 O O . VAL B 1 194 ? 18.626 25.677 140.072 1.00 34.96 161 VAL B O 1
ATOM 2924 N N . ASP B 1 195 ? 20.025 23.911 140.065 1.00 29.63 162 ASP B N 1
ATOM 2925 C CA . ASP B 1 195 ? 20.958 24.532 139.139 1.00 30.72 162 ASP B CA 1
ATOM 2926 C C . ASP B 1 195 ? 20.724 24.067 137.704 1.00 31.65 162 ASP B C 1
ATOM 2927 O O . ASP B 1 195 ? 20.929 24.842 136.773 1.00 30.57 162 ASP B O 1
ATOM 2932 N N . GLU B 1 196 ? 20.307 22.803 137.541 1.00 28.86 163 GLU B N 1
ATOM 2933 C CA . GLU B 1 196 ? 20.140 22.182 136.235 1.00 31.73 163 GLU B CA 1
ATOM 2934 C C . GLU B 1 196 ? 18.871 21.337 136.226 1.00 32.88 163 GLU B C 1
ATOM 2935 O O . GLU B 1 196 ? 18.472 20.812 137.263 1.00 33.37 163 GLU B O 1
ATOM 2941 N N . VAL B 1 197 ? 18.257 21.206 135.045 1.00 33.07 164 VAL B N 1
ATOM 2942 C CA . VAL B 1 197 ? 17.112 20.332 134.853 1.00 31.33 164 VAL B CA 1
ATOM 2943 C C . VAL B 1 197 ? 17.406 19.444 133.647 1.00 30.15 164 VAL B C 1
ATOM 2944 O O . VAL B 1 197 ? 17.660 19.946 132.555 1.00 30.05 164 VAL B O 1
ATOM 2948 N N . ARG B 1 198 ? 17.405 18.125 133.871 1.00 29.21 165 ARG B N 1
ATOM 2949 C CA . ARG B 1 198 ? 17.560 17.154 132.800 1.00 27.19 165 ARG B CA 1
ATOM 2950 C C . ARG B 1 198 ? 16.329 16.256 132.785 1.00 27.67 165 ARG B C 1
ATOM 2951 O O . ARG B 1 198 ? 15.949 15.717 133.821 1.00 29.62 165 ARG B O 1
ATOM 2959 N N . VAL B 1 199 ? 15.709 16.120 131.607 1.00 28.45 166 VAL B N 1
ATOM 2960 C CA . VAL B 1 199 ? 14.461 15.388 131.473 1.00 27.29 166 VAL B CA 1
ATOM 2961 C C . VAL B 1 199 ? 14.579 14.410 130.308 1.00 27.30 166 VAL B C 1
ATOM 2962 O O . VAL B 1 199 ? 14.999 14.779 129.212 1.00 28.20 166 VAL B O 1
ATOM 2966 N N . CYS B 1 200 ? 14.212 13.156 130.580 1.00 26.26 167 CYS B N 1
ATOM 2967 C CA . CYS B 1 200 ? 13.973 12.161 129.551 1.00 24.86 167 CYS B CA 1
ATOM 2968 C C . CYS B 1 200 ? 12.517 12.263 129.095 1.00 26.05 167 CYS B C 1
ATOM 2969 O O . CYS B 1 200 ? 11.600 12.013 129.875 1.00 27.08 167 CYS B O 1
ATOM 2972 N N . ILE B 1 201 ? 12.304 12.641 127.830 1.00 26.06 168 ILE B N 1
ATOM 2973 C CA . ILE B 1 201 ? 10.951 12.735 127.306 1.00 26.31 168 ILE B CA 1
ATOM 2974 C C . ILE B 1 201 ? 10.665 11.475 126.497 1.00 27.45 168 ILE B C 1
ATOM 2975 O O . ILE B 1 201 ? 11.242 11.278 125.432 1.00 29.61 168 ILE B O 1
ATOM 2980 N N . ALA B 1 202 ? 9.771 10.629 127.020 1.00 28.22 169 ALA B N 1
ATOM 2981 C CA . ALA B 1 202 ? 9.422 9.380 126.362 1.00 29.19 169 ALA B CA 1
ATOM 2982 C C . ALA B 1 202 ? 8.365 9.627 125.286 1.00 29.29 169 ALA B C 1
ATOM 2983 O O . ALA B 1 202 ? 7.492 10.476 125.457 1.00 28.27 169 ALA B O 1
ATOM 2985 N N . PRO B 1 203 ? 8.403 8.892 124.149 1.00 30.16 170 PRO B N 1
ATOM 2986 C CA . PRO B 1 203 ? 7.446 9.102 123.061 1.00 29.43 170 PRO B CA 1
ATOM 2987 C C . PRO B 1 203 ? 6.115 8.398 123.327 1.00 28.11 170 PRO B C 1
ATOM 2988 O O . PRO B 1 203 ? 5.805 7.382 122.706 1.00 28.77 170 PRO B O 1
ATOM 2992 N N . MET B 1 204 ? 5.332 8.960 124.256 1.00 29.38 171 MET B N 1
ATOM 2993 C CA . MET B 1 204 ? 4.089 8.352 124.704 1.00 28.08 171 MET B CA 1
ATOM 2994 C C . MET B 1 204 ? 3.211 9.414 125.362 1.00 28.02 171 MET B C 1
ATOM 2995 O O . MET B 1 204 ? 3.720 10.415 125.859 1.00 24.42 171 MET B O 1
ATOM 3000 N N . ILE B 1 205 ? 1.892 9.183 125.347 1.00 25.84 172 ILE B N 1
ATOM 3001 C CA . ILE B 1 205 ? 0.921 10.062 125.984 1.00 27.32 172 ILE B CA 1
ATOM 3002 C C . ILE B 1 205 ? -0.033 9.214 126.824 1.00 27.83 172 ILE B C 1
ATOM 3003 O O . ILE B 1 205 ? -0.536 8.196 126.351 1.00 26.01 172 ILE B O 1
ATOM 3008 N N . VAL B 1 206 ? -0.294 9.656 128.062 1.00 25.46 173 VAL B N 1
ATOM 3009 C CA . VAL B 1 206 ? -1.234 8.965 128.935 1.00 24.44 173 VAL B CA 1
ATOM 3010 C C . VAL B 1 206 ? -2.403 9.875 129.317 1.00 29.80 173 VAL B C 1
ATOM 3011 O O . VAL B 1 206 ? -3.488 9.381 129.612 1.00 25.78 173 VAL B O 1
ATOM 3015 N N . GLY B 1 207 ? -2.179 11.197 129.325 1.00 28.48 174 GLY B N 1
ATOM 3016 C CA . GLY B 1 207 ? -3.190 12.141 129.781 1.00 24.88 174 GLY B CA 1
ATOM 3017 C C . GLY B 1 207 ? -3.452 12.015 131.281 1.00 27.65 174 GLY B C 1
ATOM 3018 O O . GLY B 1 207 ? -2.624 11.477 132.013 1.00 31.25 174 GLY B O 1
ATOM 3019 N N . GLY B 1 208 ? -4.601 12.536 131.727 1.00 25.86 175 GLY B N 1
ATOM 3020 C CA . GLY B 1 208 ? -5.043 12.377 133.105 1.00 28.34 175 GLY B CA 1
ATOM 3021 C C . GLY B 1 208 ? -4.909 13.657 133.926 1.00 29.30 175 GLY B C 1
ATOM 3022 O O . GLY B 1 208 ? -3.803 14.076 134.259 1.00 26.73 175 GLY B O 1
ATOM 3023 N N . ARG B 1 209 ? -6.055 14.245 134.286 1.00 30.75 176 ARG B N 1
ATOM 3024 C CA . ARG B 1 209 ? -6.084 15.492 135.035 1.00 33.69 176 ARG B CA 1
ATOM 3025 C C . ARG B 1 209 ? -5.467 15.291 136.419 1.00 35.11 176 ARG B C 1
ATOM 3026 O O . ARG B 1 209 ? -5.071 16.259 137.064 1.00 32.59 176 ARG B O 1
ATOM 3034 N N . ASP B 1 210 ? -5.383 14.031 136.861 1.00 34.31 177 ASP B N 1
ATOM 3035 C CA . ASP B 1 210 ? -4.886 13.722 138.192 1.00 34.89 177 ASP B CA 1
ATOM 3036 C C . ASP B 1 210 ? -3.547 12.992 138.131 1.00 32.77 177 ASP B C 1
ATOM 3037 O O . ASP B 1 210 ? -3.032 12.563 139.162 1.00 36.60 177 ASP B O 1
ATOM 3042 N N . ALA B 1 211 ? -2.981 12.840 136.929 1.00 30.69 178 ALA B N 1
ATOM 3043 C CA . ALA B 1 211 ? -1.646 12.270 136.833 1.00 31.73 178 ALA B CA 1
ATOM 3044 C C . ALA B 1 211 ? -0.637 13.259 137.413 1.00 32.39 178 ALA B C 1
ATOM 3045 O O . ALA B 1 211 ? -0.849 14.468 137.352 1.00 38.28 178 ALA B O 1
ATOM 3047 N N . ARG B 1 212 ? 0.441 12.727 138.004 1.00 36.14 179 ARG B N 1
ATOM 3048 C CA . ARG B 1 212 ? 1.534 13.554 138.489 1.00 33.72 179 ARG B CA 1
ATOM 3049 C C . ARG B 1 212 ? 2.304 14.105 137.292 1.00 31.40 179 ARG B C 1
ATOM 3050 O O . ARG B 1 212 ? 2.615 13.371 136.356 1.00 31.44 179 ARG B O 1
ATOM 3058 N N . THR B 1 213 ? 2.619 15.402 137.340 1.00 28.74 180 THR B N 1
ATOM 3059 C CA . THR B 1 213 ? 3.420 16.008 136.290 1.00 28.33 180 THR B CA 1
ATOM 3060 C C . THR B 1 213 ? 4.859 16.168 136.769 1.00 27.36 180 THR B C 1
ATOM 3061 O O . THR B 1 213 ? 5.182 15.788 137.891 1.00 30.25 180 THR B O 1
ATOM 3065 N N . LEU B 1 214 ? 5.712 16.723 135.898 1.00 27.78 181 LEU B N 1
ATOM 3066 C CA . LEU B 1 214 ? 7.110 16.972 136.211 1.00 27.48 181 LEU B CA 1
ATOM 3067 C C . LEU B 1 214 ? 7.200 17.825 137.471 1.00 27.82 181 LEU B C 1
ATOM 3068 O O . LEU B 1 214 ? 8.068 17.605 138.313 1.00 27.07 181 LEU B O 1
ATOM 3073 N N . VAL B 1 215 ? 6.305 18.814 137.566 1.00 27.90 182 VAL B N 1
ATOM 3074 C CA . VAL B 1 215 ? 6.319 19.766 138.661 1.00 27.84 182 VAL B CA 1
ATOM 3075 C C . VAL B 1 215 ? 4.876 20.083 139.035 1.00 31.01 182 VAL B C 1
ATOM 3076 O O . VAL B 1 215 ? 4.138 20.650 138.232 1.00 30.58 182 VAL B O 1
ATOM 3080 N N . ASP B 1 216 ? 4.486 19.723 140.262 1.00 32.41 183 ASP B N 1
ATOM 3081 C CA . ASP B 1 216 ? 3.138 20.008 140.730 1.00 36.55 183 ASP B CA 1
ATOM 3082 C C . ASP B 1 216 ? 3.180 21.139 141.758 1.00 36.89 183 ASP B C 1
ATOM 3083 O O . ASP B 1 216 ? 3.664 22.229 141.458 1.00 38.00 183 ASP B O 1
ATOM 3088 N N . GLY B 1 217 ? 2.662 20.878 142.963 1.00 34.16 184 GLY B N 1
ATOM 3089 C CA . GLY B 1 217 ? 2.605 21.890 144.006 1.00 35.69 184 GLY B CA 1
ATOM 3090 C C . GLY B 1 217 ? 1.580 22.973 143.682 1.00 37.98 184 GLY B C 1
ATOM 3091 O O . GLY B 1 217 ? 0.721 22.783 142.822 1.00 34.04 184 GLY B O 1
ATOM 3092 N N . GLU B 1 218 ? 1.634 24.063 144.454 1.00 38.12 185 GLU B N 1
ATOM 3093 C CA . GLU B 1 218 ? 0.675 25.196 144.353 1.00 41.91 185 GLU B CA 1
ATOM 3094 C C . GLU B 1 218 ? 0.653 25.743 142.924 1.00 39.56 185 GLU B C 1
ATOM 3095 O O . GLU B 1 218 ? -0.441 25.963 142.390 1.00 36.45 185 GLU B O 1
ATOM 3101 N N . GLY B 1 219 ? 1.836 25.959 142.355 1.00 37.16 186 GLY B N 1
ATOM 3102 C CA . GLY B 1 219 ? 1.994 26.483 141.007 1.00 35.13 186 GLY B CA 1
ATOM 3103 C C . GLY B 1 219 ? 2.139 28.002 140.968 1.00 36.46 186 GLY B C 1
ATOM 3104 O O . GLY B 1 219 ? 1.587 28.708 141.810 1.00 36.35 186 GLY B O 1
ATOM 3105 N N . ILE B 1 220 ? 2.890 28.481 139.967 1.00 37.91 187 ILE B N 1
ATOM 3106 C CA . ILE B 1 220 ? 3.050 29.900 139.682 1.00 33.02 187 ILE B CA 1
ATOM 3107 C C . ILE B 1 220 ? 1.861 30.372 138.842 1.00 36.00 187 ILE B C 1
ATOM 3108 O O . ILE B 1 220 ? 1.545 29.771 137.818 1.00 34.35 187 ILE B O 1
ATOM 3113 N N . ASP B 1 221 ? 1.250 31.490 139.256 1.00 39.80 188 ASP B N 1
ATOM 3114 C CA . ASP B 1 221 ? -0.036 31.935 138.738 1.00 39.14 188 ASP B CA 1
ATOM 3115 C C . ASP B 1 221 ? 0.071 32.478 137.314 1.00 32.70 188 ASP B C 1
ATOM 3116 O O . ASP B 1 221 ? -0.848 32.292 136.516 1.00 34.03 188 ASP B O 1
ATOM 3121 N N . GLU B 1 222 ? 1.178 33.165 137.005 1.00 30.86 189 GLU B N 1
ATOM 3122 C CA . GLU B 1 222 ? 1.311 33.861 135.734 1.00 31.79 189 GLU B CA 1
ATOM 3123 C C . GLU B 1 222 ? 2.514 33.328 134.962 1.00 33.82 189 GLU B C 1
ATOM 3124 O O . GLU B 1 222 ? 3.617 33.251 135.499 1.00 32.96 189 GLU B O 1
ATOM 3130 N N . MET B 1 223 ? 2.289 33.001 133.685 1.00 35.09 190 MET B N 1
ATOM 3131 C CA . MET B 1 223 ? 3.346 32.533 132.802 1.00 34.70 190 MET B CA 1
ATOM 3132 C C . MET B 1 223 ? 4.525 33.505 132.829 1.00 34.55 190 MET B C 1
ATOM 3133 O O . MET B 1 223 ? 5.664 33.097 132.623 1.00 32.96 190 MET B O 1
ATOM 3138 N N . ALA B 1 224 ? 4.240 34.783 133.117 1.00 34.03 191 ALA B N 1
ATOM 3139 C CA . ALA B 1 224 ? 5.245 35.835 133.141 1.00 32.28 191 ALA B CA 1
ATOM 3140 C C . ALA B 1 224 ? 6.248 35.603 134.271 1.00 34.77 191 ALA B C 1
ATOM 3141 O O . ALA B 1 224 ? 7.410 35.988 134.157 1.00 33.92 191 ALA B O 1
ATOM 3143 N N . ASP B 1 225 ? 5.789 34.968 135.357 1.00 32.79 192 ASP B N 1
ATOM 3144 C CA . ASP B 1 225 ? 6.606 34.765 136.543 1.00 34.05 192 ASP B CA 1
ATOM 3145 C C . ASP B 1 225 ? 7.193 33.355 136.572 1.00 34.71 192 ASP B C 1
ATOM 3146 O O . ASP B 1 225 ? 7.649 32.898 137.621 1.00 34.59 192 ASP B O 1
ATOM 3151 N N . ALA B 1 226 ? 7.194 32.673 135.420 1.00 32.33 193 ALA B N 1
ATOM 3152 C CA . ALA B 1 226 ? 7.716 31.317 135.328 1.00 34.46 193 ALA B CA 1
ATOM 3153 C C . ALA B 1 226 ? 9.194 31.300 135.705 1.00 35.03 193 ALA B C 1
ATOM 3154 O O . ALA B 1 226 ? 9.897 32.289 135.514 1.00 33.97 193 ALA B O 1
ATOM 3156 N N . ILE B 1 227 ? 9.646 30.169 136.251 1.00 31.80 194 ILE B N 1
ATOM 3157 C CA . ILE B 1 227 ? 11.071 29.921 136.367 1.00 33.49 194 ILE B CA 1
ATOM 3158 C C . ILE B 1 227 ? 11.617 29.779 134.949 1.00 33.31 194 ILE B C 1
ATOM 3159 O O . ILE B 1 227 ? 11.024 29.087 134.126 1.00 31.58 194 ILE B O 1
ATOM 3164 N N . ARG B 1 228 ? 12.716 30.487 134.661 1.00 29.48 195 ARG B N 1
ATOM 3165 C CA . ARG B 1 228 ? 13.273 30.535 133.316 1.00 32.14 195 ARG B CA 1
ATOM 3166 C C . ARG B 1 228 ? 14.481 29.605 133.218 1.00 28.33 195 ARG B C 1
ATOM 3167 O O . ARG B 1 228 ? 15.279 29.513 134.150 1.00 29.45 195 ARG B O 1
ATOM 3175 N N . LEU B 1 229 ? 14.626 28.951 132.058 1.00 27.95 196 LEU B N 1
ATOM 3176 C CA . LEU B 1 229 ? 15.694 27.989 131.831 1.00 29.05 196 LEU B CA 1
ATOM 3177 C C . LEU B 1 229 ? 16.421 28.312 130.527 1.00 26.95 196 LEU B C 1
ATOM 3178 O O . LEU B 1 229 ? 15.958 29.132 129.737 1.00 27.30 196 LEU B O 1
ATOM 3183 N N . GLU B 1 230 ? 17.549 27.627 130.302 1.00 29.30 197 GLU B N 1
ATOM 3184 C CA . GLU B 1 230 ? 18.305 27.748 129.065 1.00 30.69 197 GLU B CA 1
ATOM 3185 C C . GLU B 1 230 ? 18.707 26.360 128.565 1.00 31.81 197 GLU B C 1
ATOM 3186 O O . GLU B 1 230 ? 19.432 25.642 129.246 1.00 29.26 197 GLU B O 1
ATOM 3192 N N . LEU B 1 231 ? 18.279 26.007 127.347 1.00 32.40 198 LEU B N 1
ATOM 3193 C CA . LEU B 1 231 ? 18.597 24.700 126.789 1.00 32.34 198 LEU B CA 1
ATOM 3194 C C . LEU B 1 231 ? 20.091 24.610 126.484 1.00 33.03 198 LEU B C 1
ATOM 3195 O O . LEU B 1 231 ? 20.632 25.440 125.755 1.00 32.41 198 LEU B O 1
ATOM 3200 N N . LYS B 1 232 ? 20.735 23.577 127.041 1.00 31.11 199 LYS B N 1
ATOM 3201 C CA . LYS B 1 232 ? 22.168 23.365 126.912 1.00 34.61 199 LYS B CA 1
ATOM 3202 C C . LYS B 1 232 ? 22.460 22.204 125.963 1.00 37.47 199 LYS B C 1
ATOM 3203 O O . LYS B 1 232 ? 23.467 22.223 125.256 1.00 38.34 199 LYS B O 1
ATOM 3209 N N . ARG B 1 233 ? 21.581 21.196 125.957 1.00 34.61 200 ARG B N 1
ATOM 3210 C CA . ARG B 1 233 ? 21.810 20.007 125.153 1.00 35.78 200 ARG B CA 1
ATOM 3211 C C . ARG B 1 233 ? 20.488 19.280 124.924 1.00 35.72 200 ARG B C 1
ATOM 3212 O O . ARG B 1 233 ? 19.659 19.212 125.823 1.00 34.06 200 ARG B O 1
ATOM 3220 N N . SER B 1 234 ? 20.300 18.757 123.708 1.00 33.15 201 SER B N 1
ATOM 3221 C CA . SER B 1 234 ? 19.250 17.789 123.435 1.00 33.76 201 SER B CA 1
ATOM 3222 C C . SER B 1 234 ? 19.774 16.725 122.475 1.00 34.22 201 SER B C 1
ATOM 3223 O O . SER B 1 234 ? 20.535 17.035 121.559 1.00 38.85 201 SER B O 1
ATOM 3226 N N . TYR B 1 235 ? 19.361 15.474 122.700 1.00 29.64 202 TYR B N 1
ATOM 3227 C CA . TYR B 1 235 ? 19.833 14.346 121.914 1.00 32.51 202 TYR B CA 1
ATOM 3228 C C . TYR B 1 235 ? 18.942 13.139 122.185 1.00 30.30 202 TYR B C 1
ATOM 3229 O O . TYR B 1 235 ? 18.340 13.025 123.251 1.00 32.58 202 TYR B O 1
ATOM 3238 N N . THR B 1 236 ? 18.885 12.234 121.209 1.00 31.63 203 THR B N 1
ATOM 3239 C CA . THR B 1 236 ? 18.093 11.028 121.352 1.00 36.44 203 THR B CA 1
ATOM 3240 C C . THR B 1 236 ? 18.922 9.979 122.084 1.00 35.21 203 THR B C 1
ATOM 3241 O O . THR B 1 236 ? 20.145 9.966 121.988 1.00 32.98 203 THR B O 1
ATOM 3245 N N . LEU B 1 237 ? 18.231 9.111 122.822 1.00 32.47 204 LEU B N 1
ATOM 3246 C CA . LEU B 1 237 ? 18.862 8.036 123.564 1.00 35.09 204 LEU B CA 1
ATOM 3247 C C . LEU B 1 237 ? 17.864 6.886 123.559 1.00 36.59 204 LEU B C 1
ATOM 3248 O O . LEU B 1 237 ? 16.809 6.975 124.184 1.00 32.23 204 LEU B O 1
ATOM 3253 N N . GLY B 1 238 ? 18.165 5.844 122.777 1.00 32.08 205 GLY B N 1
ATOM 3254 C CA . GLY B 1 238 ? 17.166 4.838 122.456 1.00 33.79 205 GLY B CA 1
ATOM 3255 C C . GLY B 1 238 ? 15.957 5.490 121.790 1.00 32.71 205 GLY B C 1
ATOM 3256 O O . GLY B 1 238 ? 16.110 6.245 120.833 1.00 36.37 205 GLY B O 1
ATOM 3257 N N . GLU B 1 239 ? 14.763 5.231 122.334 1.00 31.88 206 GLU B N 1
ATOM 3258 C CA . GLU B 1 239 ? 13.544 5.823 121.808 1.00 33.04 206 GLU B CA 1
ATOM 3259 C C . GLU B 1 239 ? 13.281 7.187 122.451 1.00 34.41 206 GLU B C 1
ATOM 3260 O O . GLU B 1 239 ? 12.335 7.872 122.069 1.00 33.51 206 GLU B O 1
ATOM 3266 N N . ASP B 1 240 ? 14.114 7.579 123.423 1.00 30.93 207 ASP B N 1
ATOM 3267 C CA . ASP B 1 240 ? 13.822 8.746 124.244 1.00 28.68 207 ASP B CA 1
ATOM 3268 C C . ASP B 1 240 ? 14.500 9.993 123.675 1.00 31.13 207 ASP B C 1
ATOM 3269 O O . ASP B 1 240 ? 15.427 9.893 122.873 1.00 29.25 207 ASP B O 1
ATOM 3274 N N . LEU B 1 241 ? 13.995 11.166 124.078 1.00 27.15 208 LEU B N 1
ATOM 3275 C CA . LEU B 1 241 ? 14.630 12.443 123.795 1.00 27.87 208 LEU B CA 1
ATOM 3276 C C . LEU B 1 241 ? 15.084 13.057 125.116 1.00 26.74 208 LEU B C 1
ATOM 3277 O O . LEU B 1 241 ? 14.267 13.295 126.001 1.00 25.92 208 LEU B O 1
ATOM 3282 N N . ILE B 1 242 ? 16.394 13.296 125.244 1.00 24.98 209 ILE B N 1
ATOM 3283 C CA . ILE B 1 242 ? 16.948 13.885 126.453 1.00 25.50 209 ILE B CA 1
ATOM 3284 C C . ILE B 1 242 ? 17.063 15.390 126.231 1.00 26.08 209 ILE B C 1
ATOM 3285 O O . ILE B 1 242 ? 17.554 15.813 125.188 1.00 29.59 209 ILE B O 1
ATOM 3290 N N . VAL B 1 243 ? 16.610 16.186 127.207 1.00 27.16 210 VAL B N 1
ATOM 3291 C CA . VAL B 1 243 ? 16.810 17.627 127.160 1.00 26.30 210 VAL B CA 1
ATOM 3292 C C . VAL B 1 243 ? 17.498 18.077 128.447 1.00 27.78 210 VAL B C 1
ATOM 3293 O O . VAL B 1 243 ? 17.147 17.624 129.531 1.00 26.21 210 VAL B O 1
ATOM 3297 N N . GLU B 1 244 ? 18.485 18.969 128.314 1.00 25.40 211 GLU B N 1
ATOM 3298 C CA . GLU B 1 244 ? 19.262 19.420 129.458 1.00 29.79 211 GLU B CA 1
ATOM 3299 C C . GLU B 1 244 ? 19.292 20.944 129.473 1.00 29.87 211 GLU B C 1
ATOM 3300 O O . GLU B 1 244 ? 19.623 21.567 128.465 1.00 32.14 211 GLU B O 1
ATOM 3306 N N . TYR B 1 245 ? 18.952 21.519 130.633 1.00 28.43 212 TYR B N 1
ATOM 3307 C CA . TYR B 1 245 ? 18.816 22.955 130.808 1.00 29.99 212 TYR B CA 1
ATOM 3308 C C . TYR B 1 245 ? 19.570 23.391 132.061 1.00 32.86 212 TYR B C 1
ATOM 3309 O O . TYR B 1 245 ? 19.682 22.631 133.019 1.00 31.27 212 TYR B O 1
ATOM 3318 N N . THR B 1 246 ? 20.070 24.628 132.050 1.00 31.03 213 THR B N 1
ATOM 3319 C CA . THR B 1 246 ? 20.433 25.294 133.288 1.00 28.21 213 THR B CA 1
ATOM 3320 C C . THR B 1 246 ? 19.246 26.151 133.720 1.00 29.04 213 THR B C 1
ATOM 3321 O O . THR B 1 246 ? 18.429 26.541 132.890 1.00 29.07 213 THR B O 1
ATOM 3325 N N . VAL B 1 247 ? 19.153 26.432 135.022 1.00 30.75 214 VAL B N 1
ATOM 3326 C CA . VAL B 1 247 ? 18.130 27.336 135.519 1.00 30.32 214 VAL B CA 1
ATOM 3327 C C . VAL B 1 247 ? 18.710 28.745 135.493 1.00 32.59 214 VAL B C 1
ATOM 3328 O O . VAL B 1 247 ? 19.744 28.988 136.112 1.00 34.00 214 VAL B O 1
ATOM 3332 N N . LYS B 1 248 ? 18.041 29.664 134.783 1.00 37.89 215 LYS B N 1
ATOM 3333 C CA . LYS B 1 248 ? 18.500 31.045 134.714 1.00 40.07 215 LYS B CA 1
ATOM 3334 C C . LYS B 1 248 ? 18.390 31.686 136.095 1.00 45.28 215 LYS B C 1
ATOM 3335 O O . LYS B 1 248 ? 17.356 31.585 136.751 1.00 44.38 215 LYS B O 1
ATOM 3341 N N . GLY B 1 249 ? 19.472 32.355 136.512 1.00 51.97 216 GLY B N 1
ATOM 3342 C CA . GLY B 1 249 ? 19.595 32.910 137.851 1.00 62.82 216 GLY B CA 1
ATOM 3343 C C . GLY B 1 249 ? 18.708 34.126 138.075 1.00 66.71 216 GLY B C 1
ATOM 3344 O O . GLY B 1 249 ? 18.371 34.446 139.218 1.00 76.73 216 GLY B O 1
#

CATH classification: 3.40.430.10

B-factor: mean 39.08, std 11.75, range [18.65, 92.41]

Foldseek 3Di:
DFAAEEEEAEAAPVFFCAALVRHHDGDDLQVVLVVLVVQLVFQEEEEEVVCCVSPLDLQFRDSDDDDQQSGHEYEYFEAQLPRDLPRNVLDDRHAYEYEYEPNHDVVSVVSSVVRHHYHYAHHRGHPVVVVRVVVVVVVGRYYYYHDDQAVVQVCVVVVNHFKYKYKYAHDDDDHPNGGGNHDHPDDPDPVPDFDWAWPDWDDGVRIIMTMIGTPD/DFAAEEEEAEAAQVFFQAALVRHHPFDDLQVVLVVLVVQLVFQEEEEEPVCCVRPLDLQFRDSDDHDLQRGHEYEYFEAQLPRDLPRNVLPPSHAYEYEYEPPHDPVSVVSVVVRHHYDYDHHRGHPVVVVRVVVVVVVGRGYYYHDDQAVQQVCVVVVNHFKYKYKHGHDDDDHPNGGGNHDHPDDDDPVPDFDWAWDDWDDGVRIIMTMITTDD

Radius of gyration: 24.01 Å; Cα contacts (8 Å, |Δi|>4): 1108; chains: 2; bounding box: 66×40×68 Å

Sequence (432 aa):
MRPYVILNAAMTLDGKIATATGSSEISGEEDLRRVHELRRECDAIMVGINTVLADDPRLTVHRVDAAPGDNPVRVVVDSMARTPPPHHFRVLNDDEAPTVIGVSESAPPERVAELRKRAEVVVAGTRRVDLHLLLLERLHHGMGIERLMLEGGSTLNYSMLTGGLVDEVRVCIAPMIVGGRDARTLVDGEGIDEMADAIRLELKRSYTLGEDLIVEYTVKGMRPYVILNAAMTLDGKIATATGSSEISGEEDLRRVHELRRECDAIMVGINTVLADDPRLTVHRVDAAPGDNPVRVVVDSMARTPPPHHFRVLNDEAPTVIGVSESAPPERVAELRKRAEVVVAGTRRVDLHLLLERLHGMGIERLMLEGGSTLNYSMLTGGLVDEVRVCIAPMIVGGRDARTLVDGEGIDEMADAIRLELKRSYTLGEDLIVEYTVKG

Solvent-accessible surface area: 18250 Å² total; per-residue (Å²): 184,76,1,86,0,17,1,11,14,25,0,0,0,0,0,0,32,15,4,70,85,46,9,46,118,14,27,16,123,79,2,55,96,84,10,9,74,32,20,75,122,10,51,0,0,0,1,9,18,94,31,0,64,81,79,30,30,90,7,0,9,67,119,24,139,49,58,128,77,41,28,5,26,0,0,0,18,0,26,73,2,106,5,22,57,143,35,123,0,9,54,144,56,16,82,9,6,0,0,0,2,120,48,9,41,112,149,100,18,54,66,4,126,153,114,14,96,11,9,52,2,16,98,190,153,13,58,18,98,58,0,0,99,104,0,46,74,62,52,1,95,89,0,1,0,35,4,17,1,46,17,1,25,27,0,10,66,25,51,6,7,33,49,1,8,0,0,1,1,9,3,1,0,1,4,134,104,10,89,5,0,0,4,5,138,13,28,85,76,3,89,97,6,17,71,4,83,44,121,135,40,48,85,43,47,105,2,5,0,0,34,4,31,36,137,72,170,69,1,86,0,0,0,9,15,24,0,0,0,0,0,0,31,14,4,68,84,41,13,46,115,15,27,14,104,67,1,48,103,26,14,9,78,17,20,84,117,8,57,0,0,0,1,9,18,97,29,0,66,80,75,41,22,73,7,0,9,79,106,24,134,49,58,150,71,40,36,5,33,0,0,0,18,0,29,74,2,106,3,20,47,149,36,111,1,13,52,145,56,15,85,8,5,0,0,0,2,126,46,10,37,110,144,104,16,47,76,2,126,154,110,16,93,10,1,56,2,16,89,170,162,15,57,18,104,66,0,1,91,103,0,46,70,72,52,5,117,79,0,0,0,35,5,16,3,49,15,1,32,29,0,10,64,29,52,6,9,32,24,0,38,0,0,1,0,6,4,0,0,1,2,131,102,8,90,5,0,0,3,5,144,11,31,86,79,3,88,96,9,27,84,4,78,47,117,133,46,50,86,46,49,100,2,4,0,0,21,4,38,36,119,140

Nearest PDB structures (foldseek):
  6p8c-assembly1_B  TM=1.002E+00  e=3.276E-45  Methanothermobacter thermautotrophicus str. Delta H
  2azn-assembly1_A  TM=9.706E-01  e=3.114E-31  Methanocaldococcus jannaschii
  5xv0-assembly3_E  TM=9.487E-01  e=1.605E-28  Methanosarcina mazei Go1
  2b3z-assembly1_D  TM=9.377E-01  e=1.334E-22  Bacillus subtilis
  7lrh-assembly2_C  TM=8.847E-01  e=1.007E-20  Brucella abortus